Protein AF-A0A7S2QTA9-F1 (afdb_monomer)

Secondary structure (DSSP, 8-state):
------SSSSSTTSSTTS-------PPP------S-HHHHHHHHHHHT--B--TTS-SEEEEEETTEEEEEEESSSPPBTTTB-SSPPPGGG--TT-SEEEEEEEES-SSEEEEEEESSTT--SSEEEEEEEEETTEEEEEEEEE-SSSGGGEEE-TTS-EEEEEEEEETTEEEEEEEEETT---TT-PPP-SSSEEEEEEEEESS-SS-PPP--TTTEEEEEEESS---------PPP---TTHHHHHHHHHHHHIIIIIIHHHHHHHHHTHHHHH-SS-THHHHHHHHHHHHHHHHHHHHHHHHHHHSTT-SS------S-HHHHHHHTHHHHHHHHHHHHHHHHHHHHT---TT-TTHHHHHHHHHHHHHHHHHHHHHHHHHHHHHHHHHH---THHHHHHHHHHHHHHHHHHHHHHHHHHHHTT-------PPPTT-PPP---SSSSSSSSSSS---------------------------

pLDDT: mean 72.76, std 23.93, range [23.67, 97.31]

Organism: NCBI:txid225041

Solvent-accessible surface area (backbone atoms only — not comparable to full-atom values): 28565 Å² total; per-residue (Å²): 138,86,89,81,96,80,84,70,81,80,64,69,79,76,59,70,86,72,73,83,92,77,89,84,86,86,84,80,89,84,89,83,88,82,90,63,73,74,67,53,53,58,57,57,58,58,53,35,50,41,46,82,27,94,43,13,29,22,23,20,44,57,62,24,72,44,29,35,42,30,34,32,41,38,84,79,80,64,47,92,80,54,30,37,98,58,71,44,55,26,81,69,46,44,76,80,41,59,36,40,38,42,35,43,37,29,66,36,69,5,27,46,34,41,26,34,31,60,48,80,96,43,80,59,42,8,35,27,38,45,33,31,48,60,81,95,41,79,44,75,46,34,25,28,28,69,48,82,50,50,88,37,50,40,79,31,87,60,37,63,77,38,82,70,37,71,43,79,54,100,69,14,28,36,36,23,34,29,34,51,41,84,44,44,35,85,42,63,42,74,70,50,41,86,40,78,35,47,37,37,38,41,50,35,68,61,53,72,80,63,78,74,78,97,38,52,40,38,37,40,72,44,68,38,37,74,51,32,57,59,75,99,64,97,63,102,59,83,68,86,57,49,94,54,51,66,54,54,50,50,25,53,53,29,41,45,47,11,47,6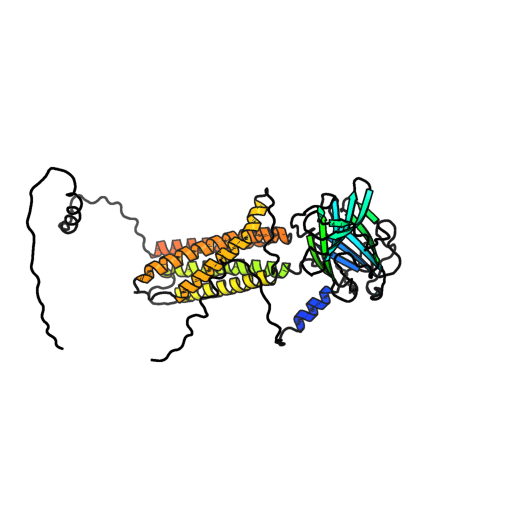0,47,29,36,50,48,17,51,51,38,54,71,44,27,72,84,62,37,64,93,88,42,70,50,26,60,50,50,20,50,51,27,41,52,52,15,49,48,35,36,51,52,24,51,52,49,46,50,70,70,47,58,94,73,77,76,82,77,76,91,73,90,85,50,76,72,58,57,50,41,64,44,30,59,64,51,48,50,52,32,49,53,43,51,52,48,51,51,55,52,62,73,68,58,60,57,91,89,41,84,65,30,60,60,50,49,53,50,54,53,51,52,51,50,51,30,44,54,52,39,46,53,33,51,59,33,44,43,52,42,47,23,69,62,66,68,49,66,51,63,75,55,49,52,59,50,54,51,52,50,49,52,52,51,51,51,48,54,52,51,51,56,50,50,52,61,72,67,60,72,68,76,84,74,84,67,73,80,68,99,81,73,82,80,81,86,89,85,85,87,71,79,76,76,73,69,82,80,76,83,88,84,90,85,86,84,91,88,84,86,89,86,87,86,90,82,84,84,85,86,85,91,86,89,87,134

Sequence (485 aa):
MKTSTRFLSSWLLFLACWGPLSTGEAPTHERFEGWGSRGRHLSSMLRGMCGTSVLGYQCWRQVCGAIAMHWSLGGPPPAWGCEYAHPGNSSDMDPSAQVLHIALQTDLGGYVAMAFPKEEGVMVPADGVIGMMQGSTPSIKAYNILGYDAAHVKPDPHVKLTNTGLTTSDKGLTICFSRTVSDVGQAGVRLDLTGMTAVNFAAAAKAGVHVHSFDLKHLCSQSLMLVSTVHEGEGNEPAHGHDFQPAATAHGILMILAWVVLLPSGVLFARHRALIGYPLSSRWFFWHRLLQLSGLACFTVAFILIFTAFGEHGEEAEEDEGDVAGDLTKAHGPIGITVACLAGLQLVLAFIRPKPDAPRRQIWNLQHWWTGRVAVILAIINTIIGVLVYHQGFGVPKRMFYIPLFFLIGILVAAAVFLEWRTTKESGWQPVSLKAPSPHQQPAERTGLLDLEMEALTSERWGDSSPGRSGSPRGRPSSPLQARS

Foldseek 3Di:
DDDDPPPPPVPPVPPVPDDDDDDDDDDDDDDDDDDDPPVVVVVVQVQQAFDWDPQQAQGKDDQFLFKIKGKAADDDADDAPSHHPHHHHLVPHDQPGFKMKMKMGGQAQAKKKKWFAPDAPDPPQTWMWMWGDPPPDTDIAIWGQHDQFQVRTGGWPQWDWDPWHWDQDNSYIMIITMTTQQRATPNRDHDRLAAWTKMWIADDNHHDDGRDADARRGTDIGTYRNRHHYDDDPDPPRPPNCPCLVLLVLLLVLLLCQLLPLQLVLVLLLVLVVVVDPDPDCVSVVSSVVSLVSSVVSLVCSVVSVCVSCPPVLPPNDDDPDDPLVVLLNCLVVLSVVLVVLSVVLVVLVVVQDDPPDPCNVVSVVSNVVSSVVSSVSSLSSSLSSLSNSCRNPVPPSCVSVVVSVVSNVVSVVVSVVSVVVCCVVVVDDPPPPPPDDPPDDDDDDDDPPVPPVVPPPPDDDDDDDDDDDDDDDDDDDDDDDDDD

InterPro domains:
  IPR006593 Cytochrome b561/ferric reductase, transmembrane domain [PF03188] (251-387)
  IPR006593 Cytochrome b561/ferric reductase, transmembrane domain [PS50939] (213-425)
  IPR006593 Cytochrome b561/ferric reductase, transmembrane domain [SM00665] (250-387)

Mean predicted aligned error: 19.72 Å

Radius of gyration: 35.91 Å; Cα contacts (8 Å, |Δi|>4): 668; chains: 1; bounding box: 119×66×77 Å

Structure (mmCIF, N/CA/C/O backbone):
data_AF-A0A7S2QTA9-F1
#
_entry.id   AF-A0A7S2QTA9-F1
#
loop_
_atom_site.group_PDB
_atom_site.id
_atom_site.type_symbol
_atom_site.label_atom_id
_atom_site.label_alt_id
_atom_site.label_comp_id
_atom_site.label_asym_id
_atom_site.label_entity_id
_atom_site.label_seq_id
_atom_site.pdbx_PDB_ins_code
_atom_site.Cartn_x
_atom_site.Cartn_y
_atom_site.Cartn_z
_atom_site.occupancy
_atom_site.B_iso_or_equiv
_atom_site.auth_seq_id
_atom_site.auth_comp_id
_atom_site.auth_asym_id
_atom_site.auth_atom_id
_atom_site.pdbx_PDB_model_num
ATOM 1 N N . MET A 1 1 ? -27.804 42.399 23.354 1.00 34.16 1 MET A N 1
ATOM 2 C CA . MET A 1 1 ? -27.475 43.007 22.043 1.00 34.16 1 MET A CA 1
ATOM 3 C C . MET A 1 1 ? -25.967 42.921 21.821 1.00 34.16 1 MET A C 1
ATOM 5 O O . MET A 1 1 ? -25.250 43.206 22.768 1.00 34.16 1 MET A O 1
ATOM 9 N N . LYS A 1 2 ? -25.549 42.561 20.591 1.00 25.61 2 LYS A N 1
ATOM 10 C CA . LYS A 1 2 ? -24.173 42.400 20.044 1.00 25.61 2 LYS A CA 1
ATOM 11 C C . LYS A 1 2 ? -23.427 41.113 20.468 1.00 25.61 2 LYS A C 1
ATOM 13 O O . LYS A 1 2 ? -22.888 41.040 21.559 1.00 25.61 2 LYS A O 1
ATOM 18 N N . THR A 1 3 ? -23.651 39.986 19.774 1.00 30.61 3 THR A N 1
ATOM 19 C CA . THR A 1 3 ? -22.967 39.463 18.552 1.00 30.61 3 THR A CA 1
ATOM 20 C C . THR A 1 3 ? -21.597 38.836 18.817 1.00 30.61 3 THR A C 1
ATOM 22 O O . THR A 1 3 ? -20.661 39.557 19.135 1.00 30.61 3 THR A O 1
ATOM 25 N N . SER A 1 4 ? -21.449 37.531 18.549 1.00 26.19 4 SER A N 1
ATOM 26 C CA . SER A 1 4 ? -20.258 37.014 17.857 1.00 26.19 4 SER A CA 1
ATOM 27 C C . SER A 1 4 ? -20.495 35.609 17.291 1.00 26.19 4 SER A C 1
ATOM 29 O O . SER A 1 4 ? -20.543 34.594 17.983 1.00 26.19 4 SER A O 1
ATOM 31 N N . THR A 1 5 ? -20.675 35.612 15.982 1.00 34.34 5 THR A N 1
ATOM 32 C CA . THR A 1 5 ? -20.558 34.548 14.990 1.00 34.34 5 THR A CA 1
ATOM 33 C C . THR A 1 5 ? -19.274 33.716 15.138 1.00 34.34 5 THR A C 1
ATOM 35 O O . THR A 1 5 ? -18.254 34.028 14.530 1.00 34.34 5 THR A O 1
ATOM 38 N N . ARG A 1 6 ? -19.320 32.623 15.913 1.00 31.31 6 ARG A N 1
ATOM 39 C CA . ARG A 1 6 ? -18.288 31.556 15.917 1.00 31.31 6 ARG A CA 1
ATOM 40 C C . ARG A 1 6 ? -18.868 30.135 15.999 1.00 31.31 6 ARG A C 1
ATOM 42 O O . ARG A 1 6 ? -18.231 29.232 16.522 1.00 31.31 6 ARG A O 1
ATOM 49 N N . PHE A 1 7 ? -20.087 29.932 15.497 1.00 30.84 7 PHE A N 1
ATOM 50 C CA . PHE A 1 7 ? -20.790 28.639 15.568 1.00 30.84 7 PHE A CA 1
ATOM 51 C C . PHE A 1 7 ? -20.941 27.911 14.219 1.00 30.84 7 PHE A C 1
ATOM 53 O O . PHE A 1 7 ? -21.554 26.850 14.169 1.00 30.84 7 PHE A O 1
ATOM 60 N N . LEU A 1 8 ? -20.368 28.445 13.132 1.00 29.17 8 LEU A N 1
ATOM 61 C CA . LEU A 1 8 ? -20.592 27.941 11.767 1.00 29.17 8 LEU A CA 1
ATOM 62 C C . LEU A 1 8 ? -19.346 27.389 11.048 1.00 29.17 8 LEU A C 1
ATOM 64 O O . LEU A 1 8 ? -19.489 26.842 9.962 1.00 29.17 8 LEU A O 1
ATOM 68 N N . SER A 1 9 ? -18.144 27.436 11.636 1.00 28.84 9 SER A N 1
ATOM 69 C CA . SER A 1 9 ? -16.918 26.946 10.973 1.00 28.84 9 SER A CA 1
ATOM 70 C C . SER A 1 9 ? -16.568 25.472 11.236 1.00 28.84 9 SER A C 1
ATOM 72 O O . SER A 1 9 ? -15.688 24.942 10.571 1.00 28.84 9 SER A O 1
ATOM 74 N N . SER A 1 10 ? -17.261 24.774 12.146 1.00 31.83 10 SER A N 1
ATOM 75 C CA . SER A 1 10 ? -17.022 23.337 12.412 1.00 31.83 10 SER A CA 1
ATOM 76 C C . SER A 1 10 ? -18.023 22.389 11.740 1.00 31.83 10 SER A C 1
ATOM 78 O O . SER A 1 10 ? -17.884 21.178 11.865 1.00 31.83 10 SER A O 1
ATOM 80 N N . TRP A 1 11 ? -19.016 22.914 11.014 1.00 33.41 11 TRP A N 1
ATOM 81 C CA . TRP A 1 11 ? -20.039 22.101 10.340 1.00 33.41 11 TRP A CA 1
ATOM 82 C C . TRP A 1 11 ? -19.689 21.732 8.889 1.00 33.41 11 TRP A C 1
ATOM 84 O O . TRP A 1 11 ? -20.248 20.780 8.355 1.00 33.41 11 TRP A O 1
ATOM 94 N N . LEU A 1 12 ? -18.735 22.427 8.260 1.00 32.25 12 LEU A N 1
ATOM 95 C CA . LEU A 1 12 ? -18.422 22.249 6.834 1.00 32.25 12 LEU A CA 1
ATOM 96 C C . LEU A 1 12 ? -17.410 21.130 6.525 1.00 32.25 12 LEU A C 1
ATOM 98 O O . LEU A 1 12 ? -17.277 20.754 5.370 1.00 32.25 12 LEU A O 1
ATOM 102 N N . LEU A 1 13 ? -16.758 20.535 7.531 1.00 35.69 13 LEU A N 1
ATOM 103 C CA . LEU A 1 13 ? -15.804 19.431 7.320 1.00 35.69 13 LEU A CA 1
ATOM 104 C C . LEU A 1 13 ? -16.447 18.032 7.290 1.00 35.69 13 LEU A C 1
ATOM 106 O O . LEU A 1 13 ? -15.781 17.074 6.922 1.00 35.69 13 LEU A O 1
ATOM 110 N N . PHE A 1 14 ? -17.729 17.892 7.646 1.00 34.84 14 PHE A N 1
ATOM 111 C CA . PHE A 1 14 ? -18.404 16.583 7.712 1.00 34.84 14 PHE A CA 1
ATOM 112 C C . PHE A 1 14 ? -19.359 16.291 6.543 1.00 34.84 14 PHE A C 1
ATOM 114 O O . PHE A 1 14 ? -19.800 15.156 6.395 1.00 34.84 14 PHE A O 1
ATOM 121 N N . LEU A 1 15 ? -19.657 17.280 5.694 1.00 31.02 15 LEU A N 1
ATOM 122 C CA . LEU A 1 15 ? -20.511 17.108 4.507 1.00 31.02 15 LEU A CA 1
ATOM 123 C C . LEU A 1 15 ? -19.721 16.872 3.205 1.00 31.02 15 LEU A C 1
ATOM 125 O O . LEU A 1 15 ? -20.329 16.624 2.172 1.00 31.02 15 LEU A O 1
ATOM 129 N N . ALA A 1 16 ? -18.385 16.877 3.245 1.00 34.66 16 ALA A N 1
ATOM 130 C CA . ALA A 1 16 ? -17.537 16.692 2.062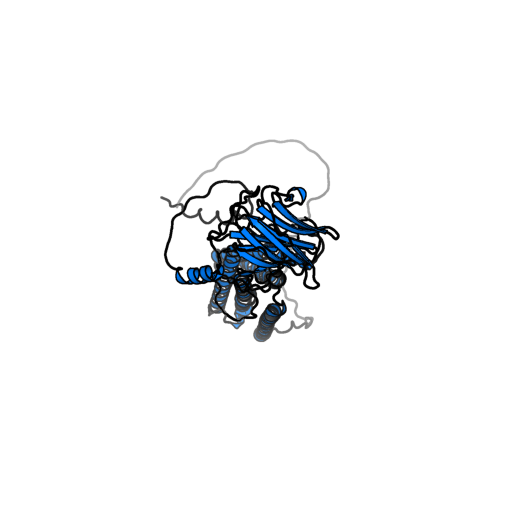 1.00 34.66 16 ALA A CA 1
ATOM 131 C C . ALA A 1 16 ? -17.429 15.232 1.564 1.00 34.66 16 ALA A C 1
ATOM 133 O O . ALA A 1 16 ? -16.746 14.976 0.583 1.00 34.66 16 ALA A O 1
ATOM 134 N N . CYS A 1 17 ? -18.104 14.270 2.205 1.00 34.09 17 CYS A N 1
ATOM 135 C CA . CYS A 1 17 ? -18.082 12.866 1.773 1.00 34.09 17 CYS A CA 1
ATOM 136 C C . CYS A 1 17 ? -19.119 12.536 0.681 1.00 34.09 17 CYS A C 1
ATOM 138 O O . CYS A 1 17 ? -19.155 11.403 0.224 1.00 34.09 17 CYS A O 1
ATOM 140 N N . TRP A 1 18 ? -19.948 13.500 0.254 1.00 31.02 18 TRP A N 1
ATOM 141 C CA . TRP A 1 18 ? -20.874 13.365 -0.881 1.00 31.02 18 TRP A CA 1
ATOM 142 C C . TRP A 1 18 ? -21.022 14.713 -1.616 1.00 31.02 18 TRP A C 1
ATOM 144 O O . TRP A 1 18 ? -21.887 15.523 -1.287 1.00 31.02 18 TRP A O 1
ATOM 154 N N . GLY A 1 19 ? -20.174 14.969 -2.615 1.00 25.98 19 GLY A N 1
ATOM 155 C CA . GLY A 1 19 ? -20.290 16.110 -3.535 1.00 25.98 19 GLY A CA 1
ATOM 156 C C . GLY A 1 19 ? -19.197 16.092 -4.620 1.00 25.98 19 GLY A C 1
ATOM 157 O O . GLY A 1 19 ? -18.097 15.641 -4.321 1.00 25.98 19 GLY A O 1
ATOM 158 N N . PRO A 1 20 ? -19.490 16.507 -5.871 1.00 27.89 20 PRO A N 1
ATOM 159 C CA . PRO A 1 20 ? -18.745 16.099 -7.066 1.00 27.89 20 PRO A CA 1
ATOM 160 C C . PRO A 1 20 ? -17.440 16.876 -7.305 1.00 27.89 20 PRO A C 1
ATOM 162 O O . PRO A 1 20 ? -17.297 18.025 -6.888 1.00 27.89 20 PRO A O 1
ATOM 165 N N . LEU A 1 21 ? -16.528 16.230 -8.042 1.00 33.84 21 LEU A N 1
ATOM 166 C CA . LEU A 1 21 ? -15.265 16.768 -8.556 1.00 33.84 21 LEU A CA 1
ATOM 167 C C . LEU A 1 21 ? -15.439 18.108 -9.298 1.00 33.84 21 LEU A C 1
ATOM 169 O O . LEU A 1 21 ? -16.161 18.171 -10.291 1.00 33.84 21 LEU A O 1
ATOM 173 N N . SER A 1 22 ? -14.667 19.128 -8.904 1.00 26.91 22 SER A N 1
ATOM 174 C CA . SER A 1 22 ? -14.130 20.132 -9.836 1.00 26.91 22 SER A CA 1
ATOM 175 C C . SER A 1 22 ? -12.920 20.886 -9.259 1.00 26.91 22 SER A C 1
ATOM 177 O O . SER A 1 22 ? -13.035 21.578 -8.252 1.00 26.91 22 SER A O 1
ATOM 179 N N . THR A 1 23 ? -11.785 20.727 -9.945 1.00 30.67 23 THR A N 1
ATOM 180 C CA . THR A 1 23 ? -10.730 21.702 -10.301 1.00 30.67 23 THR A CA 1
ATOM 181 C C . THR A 1 23 ? -10.539 22.984 -9.469 1.00 30.67 23 THR A C 1
ATOM 183 O O . THR A 1 23 ? -11.423 23.840 -9.451 1.00 30.67 23 THR A O 1
ATOM 186 N N . GLY A 1 24 ? -9.304 23.219 -8.998 1.00 26.05 24 GLY A N 1
ATOM 187 C CA . GLY A 1 24 ? -8.752 24.580 -8.894 1.00 26.05 24 GLY A CA 1
ATOM 188 C C . GLY A 1 24 ? -7.833 24.879 -7.703 1.00 26.05 24 GLY A C 1
ATOM 189 O O . GLY A 1 24 ? -8.318 25.164 -6.619 1.00 26.05 24 GLY A O 1
ATOM 190 N N . GLU A 1 25 ? -6.529 24.913 -7.997 1.00 26.16 25 GLU A N 1
ATOM 191 C CA . GLU A 1 25 ? -5.454 25.738 -7.404 1.00 26.16 25 GLU A CA 1
ATOM 192 C C . GLU A 1 25 ? -5.011 25.549 -5.935 1.00 26.16 25 GLU A C 1
ATOM 194 O O . GLU A 1 25 ? -5.729 25.764 -4.961 1.00 26.16 25 GLU A O 1
ATOM 199 N N . ALA A 1 26 ? -3.717 25.230 -5.808 1.00 26.62 26 ALA A N 1
ATOM 200 C CA . ALA A 1 26 ? -2.948 25.144 -4.573 1.00 26.62 26 ALA A CA 1
ATOM 201 C C . ALA A 1 26 ? -2.486 26.528 -4.072 1.00 26.62 26 ALA A C 1
ATOM 203 O O . ALA A 1 26 ? -2.044 27.346 -4.883 1.00 26.62 26 ALA A O 1
ATOM 204 N N . PRO A 1 27 ? -2.447 26.773 -2.748 1.00 27.66 27 PRO A N 1
ATOM 205 C CA . PRO A 1 27 ? -1.664 27.852 -2.177 1.00 27.66 27 PRO A CA 1
ATOM 206 C C . PRO A 1 27 ? -0.301 27.368 -1.663 1.00 27.66 27 PRO A C 1
ATOM 208 O O . PRO A 1 27 ? -0.113 26.265 -1.154 1.00 27.66 27 PRO A O 1
ATOM 211 N N . THR A 1 28 ? 0.648 28.273 -1.833 1.00 26.75 28 THR A N 1
ATOM 212 C CA . THR A 1 28 ? 2.094 28.186 -1.664 1.00 26.75 28 THR A CA 1
ATOM 213 C C . THR A 1 28 ? 2.586 27.987 -0.228 1.00 26.75 28 THR A C 1
ATOM 215 O O . THR A 1 28 ? 2.028 28.528 0.722 1.00 26.75 28 THR A O 1
ATOM 218 N N . HIS A 1 29 ? 3.714 27.274 -0.143 1.00 27.92 29 HIS A N 1
ATOM 219 C CA . HIS A 1 29 ? 4.718 27.204 0.924 1.00 27.92 29 HIS A CA 1
ATOM 220 C C . HIS A 1 29 ? 4.683 28.293 2.013 1.00 27.92 29 HIS A C 1
ATOM 222 O O . HIS A 1 29 ? 4.944 29.455 1.721 1.00 27.92 29 HIS A O 1
ATOM 228 N N . GLU A 1 30 ? 4.651 27.860 3.279 1.00 26.11 30 GLU A N 1
ATOM 229 C CA . GLU A 1 30 ? 5.545 28.406 4.306 1.00 26.11 30 GLU A CA 1
ATOM 230 C C . GLU A 1 30 ? 6.140 27.294 5.183 1.00 26.11 30 GLU A C 1
ATOM 232 O O . GLU A 1 30 ? 5.501 26.319 5.575 1.00 26.11 30 GLU A O 1
ATOM 237 N N . ARG A 1 31 ? 7.441 27.452 5.413 1.00 27.23 31 ARG A N 1
ATOM 238 C CA . ARG A 1 31 ? 8.401 26.535 6.020 1.00 27.23 31 ARG A CA 1
ATOM 239 C C . ARG A 1 31 ? 8.321 26.623 7.549 1.00 27.23 31 ARG A C 1
ATOM 241 O O . ARG A 1 31 ? 8.594 27.678 8.105 1.00 27.23 31 ARG A O 1
ATOM 248 N N . PHE A 1 32 ? 8.083 25.498 8.225 1.00 23.67 32 PHE A N 1
ATOM 249 C CA . PHE A 1 32 ? 8.415 25.328 9.645 1.00 23.67 32 PHE A CA 1
ATOM 250 C C . PHE A 1 32 ? 9.499 24.254 9.789 1.00 23.67 32 PHE A C 1
ATOM 252 O O . PHE A 1 32 ? 9.244 23.051 9.752 1.00 23.67 32 PHE A O 1
ATOM 259 N N . GLU A 1 33 ? 10.743 24.716 9.913 1.00 30.20 33 GLU A N 1
ATOM 260 C CA . GLU A 1 33 ? 11.879 23.907 10.341 1.00 30.20 33 GLU A CA 1
ATOM 261 C C . GLU A 1 33 ? 11.856 23.766 11.865 1.00 30.20 33 GLU A C 1
ATOM 263 O O . GLU A 1 33 ? 11.829 24.756 12.592 1.00 30.20 33 GLU A O 1
ATOM 268 N N . GLY A 1 34 ? 11.911 22.532 12.363 1.00 29.48 34 GLY A N 1
ATOM 269 C CA . GLY A 1 34 ? 12.149 22.281 13.780 1.00 29.48 34 GLY A CA 1
ATOM 270 C C . GLY A 1 34 ? 11.732 20.882 14.196 1.00 29.48 34 GLY A C 1
ATOM 271 O O . GLY A 1 34 ? 10.549 20.613 14.312 1.00 29.48 34 GLY A O 1
ATOM 272 N N . TRP A 1 35 ? 12.731 20.030 14.451 1.00 28.27 35 TRP A N 1
ATOM 273 C CA . TRP A 1 35 ? 12.652 18.638 14.934 1.00 28.27 35 TRP A CA 1
ATOM 274 C C . TRP A 1 35 ? 12.374 17.564 13.870 1.00 28.27 35 TRP A C 1
ATOM 276 O O . TRP A 1 35 ? 11.246 17.219 13.552 1.00 28.27 35 TRP A O 1
ATOM 286 N N . GLY A 1 36 ? 13.454 16.975 13.343 1.00 28.88 36 GLY A N 1
ATOM 287 C CA . GLY A 1 36 ? 13.377 15.785 12.480 1.00 28.88 36 GLY A CA 1
ATOM 288 C C . GLY A 1 36 ? 14.659 15.425 11.718 1.00 28.88 36 GLY A C 1
ATOM 289 O O . GLY A 1 36 ? 14.636 14.540 10.867 1.00 28.88 36 GLY A O 1
ATOM 290 N N . SER A 1 37 ? 15.786 16.104 11.959 1.00 27.47 37 SER A N 1
ATOM 291 C CA . SER A 1 37 ? 16.978 15.985 11.103 1.00 27.47 37 SER A CA 1
ATOM 292 C C . SER A 1 37 ? 17.813 14.714 11.302 1.00 27.47 37 SER A C 1
ATOM 294 O O . SER A 1 37 ? 18.542 14.347 10.389 1.00 27.47 37 SER A O 1
ATOM 296 N N . ARG A 1 38 ? 17.698 13.994 12.429 1.00 27.78 38 ARG A N 1
ATOM 297 C CA . ARG A 1 38 ? 18.513 12.779 12.660 1.00 27.78 38 ARG A CA 1
ATOM 298 C C . ARG A 1 38 ? 17.908 11.485 12.104 1.00 27.78 38 ARG A C 1
ATOM 300 O O . ARG A 1 38 ? 18.659 10.631 11.656 1.00 27.78 38 ARG A O 1
ATOM 307 N N . GLY A 1 39 ? 16.579 11.354 12.066 1.00 26.44 39 GLY A N 1
ATOM 308 C CA . GLY A 1 39 ? 15.913 10.169 11.496 1.00 26.44 39 GLY A CA 1
ATOM 309 C C . GLY A 1 39 ? 15.869 10.165 9.963 1.00 26.44 39 GLY A C 1
ATOM 310 O O . GLY A 1 39 ? 15.997 9.117 9.338 1.00 26.44 39 GLY A O 1
ATOM 311 N N . ARG A 1 40 ? 15.759 11.351 9.345 1.00 28.23 40 ARG A N 1
ATOM 312 C CA . ARG A 1 40 ? 15.750 11.502 7.879 1.00 28.23 40 ARG A CA 1
ATOM 313 C C . ARG A 1 40 ? 17.110 11.220 7.238 1.00 28.23 40 ARG A C 1
ATOM 315 O O . ARG A 1 40 ? 17.144 10.664 6.148 1.00 28.23 40 ARG A O 1
ATOM 322 N N . HIS A 1 41 ? 18.207 11.525 7.935 1.00 26.20 41 HIS A N 1
ATOM 323 C CA . HIS A 1 41 ? 19.558 11.276 7.427 1.00 26.20 41 HIS A CA 1
ATOM 324 C C . HIS A 1 41 ? 19.907 9.783 7.340 1.00 26.20 41 HIS A C 1
ATOM 326 O O . HIS A 1 41 ? 20.551 9.388 6.378 1.00 26.20 41 HIS A O 1
ATOM 332 N N . LEU A 1 42 ? 19.453 8.937 8.279 1.00 27.80 42 LEU A N 1
ATOM 333 C CA . LEU A 1 42 ? 19.684 7.486 8.183 1.00 27.80 42 LEU A CA 1
ATOM 334 C C . LEU A 1 42 ? 18.836 6.828 7.081 1.00 27.80 42 LEU A C 1
ATOM 336 O O . LEU A 1 42 ? 19.333 5.960 6.371 1.00 27.80 42 LEU A O 1
ATOM 340 N N . SER A 1 43 ? 17.580 7.258 6.900 1.00 31.09 43 SER A N 1
ATOM 341 C CA . SER A 1 43 ? 16.715 6.724 5.834 1.00 31.09 43 SER A CA 1
ATOM 342 C C . SER A 1 43 ? 17.166 7.161 4.436 1.00 31.09 43 SER A C 1
ATOM 344 O O . SER A 1 43 ? 17.060 6.368 3.507 1.00 31.09 43 SER A O 1
ATOM 346 N N . SER A 1 44 ? 17.707 8.375 4.262 1.00 30.06 44 SER A N 1
ATOM 347 C CA . SER A 1 44 ? 18.252 8.793 2.961 1.00 30.06 44 SER A CA 1
ATOM 348 C C . SER A 1 44 ? 19.595 8.128 2.646 1.00 30.06 44 SER A C 1
ATOM 350 O O . SER A 1 44 ? 19.880 7.877 1.482 1.00 30.06 44 SER A O 1
ATOM 352 N N . MET A 1 45 ? 20.403 7.812 3.666 1.00 31.31 45 MET A N 1
ATOM 353 C CA . MET A 1 45 ? 21.703 7.156 3.493 1.00 31.31 45 MET A CA 1
ATOM 354 C C . MET A 1 45 ? 21.548 5.687 3.063 1.00 31.31 45 MET A C 1
ATOM 356 O O . MET A 1 45 ? 22.305 5.234 2.218 1.00 31.31 45 MET A O 1
ATOM 360 N N . LEU A 1 46 ? 20.513 4.983 3.546 1.00 39.22 46 LEU A N 1
ATOM 361 C CA . LEU A 1 46 ? 20.191 3.605 3.135 1.00 39.22 46 LEU A CA 1
ATOM 362 C C . LEU A 1 46 ? 19.539 3.504 1.740 1.00 39.22 46 LEU A C 1
ATOM 364 O O . LEU A 1 46 ? 19.686 2.484 1.074 1.00 39.22 46 LEU A O 1
ATOM 368 N N . ARG A 1 47 ? 18.844 4.551 1.263 1.00 43.34 47 ARG A N 1
ATOM 369 C CA . ARG A 1 47 ? 18.197 4.569 -0.073 1.00 43.34 47 ARG A CA 1
ATOM 370 C C . ARG A 1 47 ? 19.185 4.579 -1.240 1.00 43.34 47 ARG A C 1
ATOM 372 O O . ARG A 1 47 ? 18.829 4.144 -2.333 1.00 43.34 47 ARG A O 1
ATOM 379 N N . GLY A 1 48 ? 20.398 5.078 -1.006 1.00 47.38 48 GLY A N 1
ATOM 380 C CA . GLY A 1 48 ? 21.462 5.169 -2.002 1.00 47.38 48 GLY A CA 1
ATOM 381 C C . GLY A 1 48 ? 22.434 3.994 -1.995 1.00 47.38 48 GLY A C 1
ATOM 382 O O . GLY A 1 48 ? 23.484 4.114 -2.615 1.00 47.38 48 GLY A O 1
ATOM 383 N N . MET A 1 49 ? 22.136 2.900 -1.286 1.00 64.88 49 MET A N 1
ATOM 384 C CA . MET A 1 49 ? 23.023 1.739 -1.147 1.00 64.88 49 MET A CA 1
ATOM 385 C C . MET A 1 49 ? 22.546 0.576 -2.021 1.00 64.88 49 MET A C 1
ATOM 387 O O . MET A 1 49 ? 21.347 0.296 -2.098 1.00 64.88 49 MET A O 1
ATOM 391 N N . CYS A 1 50 ? 23.485 -0.122 -2.651 1.00 74.25 50 CYS A N 1
ATOM 392 C CA . CYS A 1 50 ? 23.232 -1.361 -3.375 1.00 74.25 50 CYS A CA 1
ATOM 393 C C . CYS A 1 50 ? 24.136 -2.492 -2.890 1.00 74.25 50 CYS A C 1
ATOM 395 O O . CYS A 1 50 ? 25.094 -2.258 -2.154 1.00 74.25 50 CYS A O 1
ATOM 397 N N . GLY A 1 51 ? 23.785 -3.722 -3.257 1.00 76.25 51 GLY A N 1
ATOM 398 C CA . GLY A 1 51 ? 24.548 -4.923 -2.934 1.00 76.25 51 GLY A CA 1
ATOM 399 C C . GLY A 1 51 ? 25.444 -5.385 -4.080 1.00 76.25 51 GLY A C 1
ATOM 400 O O . GLY A 1 51 ? 25.496 -4.779 -5.153 1.00 76.25 51 GLY A O 1
ATOM 401 N N . THR A 1 52 ? 26.131 -6.501 -3.848 1.00 79.31 52 THR A N 1
ATOM 402 C CA . THR A 1 52 ? 26.984 -7.159 -4.838 1.00 79.31 52 THR A CA 1
ATOM 403 C C . THR A 1 52 ? 26.145 -7.928 -5.858 1.00 79.31 52 THR A C 1
ATOM 405 O O . THR A 1 52 ? 25.195 -8.635 -5.524 1.00 79.31 52 THR A O 1
ATOM 408 N N . SER A 1 53 ? 26.487 -7.781 -7.136 1.00 85.94 53 SER A N 1
ATOM 409 C CA . SER A 1 53 ? 25.769 -8.438 -8.224 1.00 85.94 53 SER A CA 1
ATOM 410 C C . SER A 1 53 ? 26.279 -9.853 -8.459 1.00 85.94 53 SER A C 1
ATOM 412 O O . SER A 1 53 ? 27.448 -10.049 -8.787 1.00 85.94 53 SER A O 1
ATOM 414 N N . VAL A 1 54 ? 25.380 -10.838 -8.412 1.00 84.94 54 VAL A N 1
ATOM 415 C CA . VAL A 1 54 ? 25.698 -12.223 -8.813 1.00 84.94 54 VAL A CA 1
ATOM 416 C C . VAL A 1 54 ? 26.009 -12.362 -10.309 1.00 84.94 54 VAL A C 1
ATOM 418 O O . VAL A 1 54 ? 26.655 -13.323 -10.703 1.00 84.94 54 VAL A O 1
ATOM 421 N N . LEU A 1 55 ? 25.594 -11.389 -11.128 1.00 88.50 55 LEU A N 1
ATOM 422 C CA . LEU A 1 55 ? 25.890 -11.315 -12.565 1.00 88.50 55 LEU A CA 1
ATOM 423 C C . LEU A 1 55 ? 27.167 -10.500 -12.861 1.00 88.50 55 LEU A C 1
ATOM 425 O O . LEU A 1 55 ? 27.467 -10.196 -14.014 1.00 88.50 55 LEU A O 1
ATOM 429 N N . GLY A 1 56 ? 27.891 -10.075 -11.823 1.00 87.25 56 GLY A N 1
ATOM 430 C CA . GLY A 1 56 ? 29.149 -9.336 -11.929 1.00 87.25 56 GLY A CA 1
ATOM 431 C C . GLY A 1 56 ? 29.025 -7.854 -12.304 1.00 87.25 56 GLY A C 1
ATOM 432 O O . GLY A 1 56 ? 30.035 -7.195 -12.528 1.00 87.25 56 GLY A O 1
ATOM 433 N N . TYR A 1 57 ? 27.811 -7.300 -12.341 1.00 93.00 57 TYR A N 1
ATOM 434 C CA . TYR A 1 57 ? 27.611 -5.849 -12.454 1.00 93.00 57 TYR A CA 1
ATOM 435 C C . TYR A 1 57 ? 28.155 -5.115 -11.221 1.00 93.00 57 TYR A C 1
ATOM 437 O O . TYR A 1 57 ? 28.282 -5.699 -10.147 1.00 93.00 57 TYR A O 1
ATOM 445 N N . GLN A 1 58 ? 28.410 -3.815 -11.348 1.00 90.31 58 GLN A N 1
ATOM 446 C CA . GLN A 1 58 ? 28.920 -3.000 -10.242 1.00 90.31 58 GLN A CA 1
ATOM 447 C C . GLN A 1 58 ? 27.942 -2.912 -9.062 1.00 90.31 58 GLN A C 1
ATOM 449 O O . GLN A 1 58 ? 28.356 -2.595 -7.951 1.00 90.31 58 GLN A O 1
ATOM 454 N N . CYS A 1 59 ? 26.649 -3.153 -9.293 1.00 89.00 59 CYS A N 1
ATOM 455 C CA . CYS A 1 59 ? 25.611 -2.889 -8.309 1.00 89.00 59 CYS A CA 1
ATOM 456 C C . CYS A 1 59 ? 24.375 -3.762 -8.538 1.00 89.00 59 CYS A C 1
ATOM 458 O O . CYS A 1 59 ? 24.053 -4.134 -9.673 1.00 89.00 59 CYS A O 1
ATOM 460 N N . TRP A 1 60 ? 23.700 -4.112 -7.444 1.00 88.19 60 TRP A N 1
ATOM 461 C CA . TRP A 1 60 ? 22.503 -4.949 -7.437 1.00 88.19 60 TRP A CA 1
ATOM 462 C C . TRP A 1 60 ? 21.482 -4.487 -6.403 1.00 88.19 60 TRP A C 1
ATOM 464 O O . TRP A 1 60 ? 21.834 -4.081 -5.293 1.00 88.19 60 TRP A O 1
ATOM 474 N N . ARG A 1 61 ? 20.198 -4.611 -6.745 1.00 84.12 61 ARG A N 1
ATOM 475 C CA . ARG A 1 61 ? 19.097 -4.400 -5.810 1.00 84.12 61 ARG A CA 1
ATOM 476 C C . ARG A 1 61 ? 17.891 -5.267 -6.158 1.00 84.12 61 ARG A C 1
ATOM 478 O O . ARG A 1 61 ? 17.474 -5.341 -7.313 1.00 84.12 61 ARG A O 1
ATOM 485 N N . GLN A 1 62 ? 17.279 -5.850 -5.131 1.00 83.56 62 GLN A N 1
ATOM 486 C CA . GLN A 1 62 ? 15.925 -6.390 -5.220 1.00 83.56 62 GLN A CA 1
ATOM 487 C C . GLN A 1 62 ? 14.941 -5.213 -5.317 1.00 83.56 62 GLN A C 1
ATOM 489 O O . GLN A 1 62 ? 14.810 -4.440 -4.366 1.00 83.56 62 GLN A O 1
ATOM 494 N N . VAL A 1 63 ? 14.303 -5.029 -6.474 1.00 83.12 63 VAL A N 1
ATOM 495 C CA . VAL A 1 63 ? 13.453 -3.856 -6.748 1.00 83.12 63 VAL A CA 1
ATOM 496 C C . VAL A 1 63 ? 11.978 -4.131 -6.465 1.00 83.12 63 VAL A C 1
ATOM 498 O O . VAL A 1 63 ? 11.324 -3.288 -5.858 1.00 83.12 63 VAL A O 1
ATOM 501 N N . CYS A 1 64 ? 11.480 -5.323 -6.804 1.00 82.31 64 CYS A N 1
ATOM 502 C CA . CYS A 1 64 ? 10.160 -5.822 -6.391 1.00 82.31 64 CYS A CA 1
ATOM 503 C C . CYS A 1 64 ? 10.305 -7.148 -5.632 1.00 82.31 64 CYS A C 1
ATOM 505 O O . CYS A 1 64 ? 11.406 -7.686 -5.539 1.00 82.31 64 CYS A O 1
ATOM 507 N N . GLY A 1 65 ? 9.208 -7.738 -5.145 1.00 72.12 65 GLY A N 1
ATOM 508 C CA . GLY A 1 65 ? 9.262 -9.032 -4.445 1.00 72.12 65 GLY A CA 1
ATOM 509 C C . GLY A 1 65 ? 9.898 -10.173 -5.259 1.00 72.12 65 GLY A C 1
ATOM 510 O O . GLY A 1 65 ? 10.502 -11.066 -4.674 1.00 72.12 65 GLY A O 1
ATOM 511 N N . ALA A 1 66 ? 9.816 -10.115 -6.590 1.00 82.25 66 ALA A N 1
ATOM 512 C CA . ALA A 1 66 ? 10.351 -11.114 -7.514 1.00 82.25 66 ALA A CA 1
ATOM 513 C C . ALA A 1 66 ? 11.021 -10.496 -8.759 1.00 82.25 66 ALA A C 1
ATOM 515 O O . ALA A 1 66 ? 11.190 -11.169 -9.773 1.00 82.25 66 ALA A O 1
ATOM 516 N N . ILE A 1 67 ? 11.411 -9.215 -8.693 1.00 91.00 67 ILE A N 1
ATOM 517 C CA . ILE A 1 67 ? 12.217 -8.560 -9.733 1.00 91.00 67 ILE A CA 1
ATOM 518 C C . ILE A 1 67 ? 13.491 -8.010 -9.101 1.00 91.00 67 ILE A C 1
ATOM 520 O O . ILE A 1 67 ? 13.431 -7.245 -8.134 1.00 91.00 67 ILE A O 1
ATOM 524 N N . ALA A 1 68 ? 14.636 -8.373 -9.669 1.00 90.94 68 ALA A N 1
ATOM 525 C CA . ALA A 1 68 ? 15.942 -7.845 -9.299 1.00 90.94 68 ALA A CA 1
ATOM 526 C C . ALA A 1 68 ? 16.546 -7.035 -10.449 1.00 90.94 68 ALA A C 1
ATOM 528 O O . ALA A 1 68 ? 16.421 -7.414 -11.614 1.00 90.94 68 ALA A O 1
ATOM 529 N N . MET A 1 69 ? 17.216 -5.933 -10.113 1.00 94.06 69 MET A N 1
ATOM 530 C CA . MET A 1 69 ? 17.937 -5.084 -11.057 1.00 94.06 69 MET A CA 1
ATOM 531 C C . MET A 1 69 ? 19.432 -5.105 -10.744 1.00 94.06 69 MET A C 1
ATOM 533 O O . MET A 1 69 ? 19.850 -4.955 -9.596 1.00 94.06 69 MET A O 1
ATOM 537 N N . HIS A 1 70 ? 20.236 -5.254 -11.789 1.00 94.25 70 HIS A N 1
ATOM 538 C CA . HIS A 1 70 ? 21.691 -5.189 -11.756 1.00 94.25 70 HIS A CA 1
ATOM 539 C C . HIS A 1 70 ? 22.129 -4.097 -12.721 1.00 94.25 70 HIS A C 1
ATOM 541 O O . HIS A 1 70 ? 21.575 -4.007 -13.819 1.00 94.25 70 HIS A O 1
ATOM 547 N N . TRP A 1 71 ? 23.098 -3.268 -12.343 1.00 94.88 71 TRP A N 1
ATOM 548 C CA . TRP A 1 71 ? 23.568 -2.225 -13.245 1.00 94.88 71 TRP A CA 1
ATOM 549 C C . TRP A 1 71 ? 25.028 -1.833 -13.042 1.00 94.88 71 TRP A C 1
ATOM 551 O O . TRP A 1 71 ? 25.604 -1.993 -11.965 1.00 94.88 71 TRP A O 1
ATOM 561 N N . SER A 1 72 ? 25.609 -1.327 -14.127 1.00 94.25 72 SER A N 1
ATOM 562 C CA . SER A 1 72 ? 26.966 -0.789 -14.199 1.00 94.25 72 SER A CA 1
ATOM 563 C C . SER A 1 72 ? 26.944 0.507 -15.003 1.00 94.25 72 SER A C 1
ATOM 565 O O . SER A 1 72 ? 26.169 0.643 -15.957 1.00 94.25 72 SER A O 1
ATOM 567 N N . LEU A 1 73 ? 27.801 1.446 -14.624 1.00 92.75 73 LEU A N 1
ATOM 568 C CA . LEU A 1 73 ? 27.959 2.739 -15.276 1.00 92.75 73 LEU A CA 1
ATOM 569 C C . LEU A 1 73 ? 29.285 2.775 -16.031 1.00 92.75 73 LEU A C 1
ATOM 571 O O . LEU A 1 73 ? 30.358 2.695 -15.438 1.00 92.75 73 LEU A O 1
ATOM 575 N N . GLY A 1 74 ? 29.196 2.910 -17.353 1.00 89.69 74 GLY A N 1
ATOM 576 C CA . GLY A 1 74 ? 30.349 2.879 -18.245 1.00 89.69 74 GLY A CA 1
ATOM 577 C C . GLY A 1 74 ? 31.016 1.502 -18.322 1.00 89.69 74 GLY A C 1
ATOM 578 O O . GLY A 1 74 ? 30.422 0.474 -18.001 1.00 89.69 74 GLY A O 1
ATOM 579 N N . GLY A 1 75 ? 32.272 1.494 -18.770 1.00 87.94 75 GLY A N 1
ATOM 580 C CA . GLY A 1 75 ? 33.025 0.262 -18.998 1.00 87.94 75 GLY A CA 1
ATOM 581 C C . GLY A 1 75 ? 32.549 -0.530 -20.227 1.00 87.94 75 GLY A C 1
ATOM 582 O O . GLY A 1 75 ? 31.769 -0.030 -21.041 1.00 87.94 75 GLY A O 1
ATOM 583 N N . PRO A 1 76 ? 33.079 -1.749 -20.429 1.00 90.31 76 PRO A N 1
ATOM 584 C CA . PRO A 1 76 ? 32.618 -2.627 -21.493 1.00 90.31 76 PRO A CA 1
ATOM 585 C C . PRO A 1 76 ? 31.232 -3.212 -21.165 1.00 90.31 76 PRO A C 1
ATOM 587 O O . PRO A 1 76 ? 30.891 -3.396 -19.992 1.00 90.31 76 PRO A O 1
ATOM 590 N N . PRO A 1 77 ? 30.438 -3.569 -22.187 1.00 90.25 77 PRO A N 1
ATOM 591 C CA . PRO A 1 77 ? 29.177 -4.268 -21.976 1.00 90.25 77 PRO A CA 1
ATOM 592 C C . PRO A 1 77 ? 29.392 -5.690 -21.415 1.00 90.25 77 PRO A C 1
ATOM 594 O O . PRO A 1 77 ? 30.483 -6.251 -21.570 1.00 90.25 77 PRO A O 1
ATOM 597 N N . PRO A 1 78 ? 28.365 -6.297 -20.787 1.00 88.56 78 PRO A N 1
ATOM 598 C CA . PRO A 1 78 ? 28.439 -7.669 -20.284 1.00 88.56 78 PRO A CA 1
ATOM 599 C C . PRO A 1 78 ? 28.649 -8.670 -21.426 1.00 88.56 78 PRO A C 1
ATOM 601 O O . PRO A 1 78 ? 28.266 -8.418 -22.575 1.00 88.56 78 PRO A O 1
ATOM 604 N N . ALA A 1 79 ? 29.228 -9.825 -21.097 1.00 84.44 79 ALA A N 1
ATOM 605 C CA . ALA A 1 79 ? 29.441 -10.906 -22.048 1.00 84.44 79 ALA A CA 1
ATOM 606 C C . ALA A 1 79 ? 28.118 -11.606 -22.424 1.00 84.44 79 ALA A C 1
ATOM 608 O O . ALA A 1 79 ? 27.029 -11.274 -21.942 1.00 84.44 79 ALA A O 1
ATOM 609 N N . TRP A 1 80 ? 28.217 -12.597 -23.314 1.00 77.31 80 TRP A N 1
ATOM 610 C CA . TRP A 1 80 ? 27.083 -13.430 -23.710 1.00 77.31 80 TRP A CA 1
ATOM 611 C C . TRP A 1 80 ? 26.412 -14.057 -22.484 1.00 77.31 80 TRP A C 1
ATOM 613 O O . TRP A 1 80 ? 27.076 -14.696 -21.677 1.00 77.31 80 TRP A O 1
ATOM 623 N N . GLY A 1 81 ? 25.092 -13.886 -22.373 1.00 82.25 81 GLY A N 1
ATOM 624 C CA . GLY A 1 81 ? 24.307 -14.415 -21.253 1.00 82.25 81 GLY A CA 1
ATOM 625 C C . GLY A 1 81 ? 24.009 -13.419 -20.131 1.00 82.25 81 GLY A C 1
ATOM 626 O O . GLY A 1 81 ? 23.428 -13.828 -19.134 1.00 82.25 81 GLY A O 1
ATOM 627 N N . CYS A 1 82 ? 24.326 -12.130 -20.313 1.00 91.25 82 CYS A N 1
ATOM 628 C CA . CYS A 1 82 ? 24.063 -11.066 -19.334 1.00 91.25 82 CYS A CA 1
ATOM 629 C C . CYS A 1 82 ? 24.937 -11.130 -18.075 1.00 91.25 82 CYS A C 1
ATOM 631 O O . CYS A 1 82 ? 24.527 -10.658 -17.019 1.00 91.25 82 CYS A O 1
ATOM 633 N N . GLU A 1 83 ? 26.145 -11.679 -18.193 1.00 91.06 83 GLU A N 1
ATOM 634 C CA . GLU A 1 83 ? 27.086 -11.837 -17.082 1.00 91.06 83 GLU A CA 1
ATOM 635 C C . GLU A 1 83 ? 28.435 -11.181 -17.400 1.00 91.06 83 GLU A C 1
ATOM 637 O O . GLU A 1 83 ? 28.916 -11.200 -18.538 1.00 91.06 83 GLU A O 1
ATOM 642 N N . TYR A 1 84 ? 29.066 -10.600 -16.383 1.00 88.38 84 TYR A N 1
ATOM 643 C CA . TYR A 1 84 ? 30.461 -10.177 -16.430 1.00 88.38 84 TYR A CA 1
ATOM 644 C C . TYR A 1 84 ? 31.371 -11.299 -15.925 1.00 88.38 84 TYR A C 1
ATOM 646 O O . TYR A 1 84 ? 31.080 -11.954 -14.930 1.00 88.38 84 TYR A O 1
ATOM 654 N N . ALA A 1 85 ? 32.520 -11.482 -16.582 1.00 82.44 85 ALA A N 1
ATOM 655 C CA . ALA A 1 85 ? 33.504 -12.494 -16.184 1.00 82.44 85 ALA A CA 1
ATOM 656 C C . ALA A 1 85 ? 34.122 -12.227 -14.798 1.00 82.44 85 ALA A C 1
ATOM 658 O O . ALA A 1 85 ? 34.567 -13.154 -14.121 1.00 82.44 85 ALA A O 1
ATOM 659 N N . HIS A 1 86 ? 34.159 -10.959 -14.385 1.00 80.44 86 HIS A N 1
ATOM 660 C CA . HIS A 1 86 ? 34.668 -10.527 -13.091 1.00 80.44 86 HIS A CA 1
ATOM 661 C C . HIS A 1 86 ? 33.661 -9.588 -12.425 1.00 80.44 86 HIS A C 1
ATOM 663 O O . HIS A 1 86 ? 33.056 -8.774 -13.126 1.00 80.44 86 HIS A O 1
ATOM 669 N N . PRO A 1 87 ? 33.485 -9.676 -11.096 1.00 80.69 87 PRO A N 1
ATOM 670 C CA . PRO A 1 87 ? 32.579 -8.794 -10.380 1.00 80.69 87 PRO A CA 1
ATOM 671 C C . PRO A 1 87 ? 33.089 -7.351 -10.413 1.00 80.69 87 PRO A C 1
ATOM 673 O O . PRO A 1 87 ? 34.229 -7.078 -10.036 1.00 80.69 87 PRO A O 1
ATOM 676 N N . GLY A 1 88 ? 32.241 -6.431 -10.868 1.00 78.88 88 GLY A N 1
ATOM 677 C CA . GLY A 1 88 ? 32.482 -4.996 -10.777 1.00 78.88 88 GLY A CA 1
ATOM 678 C C . GLY A 1 88 ? 32.302 -4.481 -9.349 1.00 78.88 88 GLY A C 1
ATOM 679 O O . GLY A 1 88 ? 31.513 -5.025 -8.577 1.00 78.88 88 GLY A O 1
ATOM 680 N N . ASN A 1 89 ? 33.009 -3.404 -9.010 1.00 79.19 89 ASN A N 1
ATOM 681 C CA . ASN A 1 89 ? 32.852 -2.711 -7.736 1.00 79.19 89 ASN A CA 1
ATOM 682 C C . ASN A 1 89 ? 32.038 -1.426 -7.928 1.00 79.19 89 ASN A C 1
ATOM 684 O O . ASN A 1 89 ? 32.264 -0.668 -8.873 1.00 79.19 89 ASN A O 1
ATOM 688 N N . SER A 1 90 ? 31.099 -1.162 -7.022 1.00 76.56 90 SER A N 1
ATOM 689 C CA . SER A 1 90 ? 30.288 0.055 -7.045 1.00 76.56 90 SER A CA 1
ATOM 690 C C . SER A 1 90 ? 31.133 1.315 -6.823 1.00 76.56 90 SER A C 1
ATOM 692 O O . SER A 1 90 ? 30.762 2.389 -7.280 1.00 76.56 90 SER A O 1
ATOM 694 N N . SER A 1 91 ? 32.278 1.205 -6.131 1.00 76.50 91 SER A N 1
ATOM 695 C CA . SER A 1 91 ? 33.230 2.319 -5.970 1.00 76.50 91 SER A CA 1
ATOM 696 C C . SER A 1 91 ? 33.763 2.846 -7.298 1.00 76.50 91 SER A C 1
ATOM 698 O O . SER A 1 91 ? 34.206 3.988 -7.367 1.00 76.50 91 SER A O 1
ATOM 700 N N . ASP A 1 92 ? 33.711 2.013 -8.337 1.00 81.62 92 ASP A N 1
ATOM 701 C CA . ASP A 1 92 ? 34.236 2.316 -9.663 1.00 81.62 92 ASP A CA 1
ATOM 702 C C . ASP A 1 92 ? 33.145 2.898 -10.577 1.00 81.62 92 ASP A C 1
ATOM 704 O O . ASP A 1 92 ? 33.356 3.055 -11.780 1.00 81.62 92 ASP A O 1
ATOM 708 N N . MET A 1 93 ? 31.952 3.179 -10.040 1.00 86.25 93 MET A N 1
ATOM 709 C CA . MET A 1 93 ? 30.884 3.833 -10.787 1.00 86.25 93 MET A CA 1
ATOM 710 C C . MET A 1 93 ? 31.273 5.267 -11.128 1.00 86.25 93 MET A C 1
ATOM 712 O O . MET A 1 93 ? 31.454 6.108 -10.248 1.00 86.25 93 MET A O 1
ATOM 716 N N . ASP A 1 94 ? 31.339 5.556 -12.423 1.00 84.38 94 ASP A N 1
ATOM 717 C CA . ASP A 1 94 ? 31.593 6.899 -12.922 1.00 84.38 94 ASP A CA 1
ATOM 718 C C . ASP A 1 94 ? 30.267 7.680 -13.043 1.00 84.38 94 ASP A C 1
ATOM 720 O O . ASP A 1 94 ? 29.436 7.346 -13.894 1.00 84.38 94 ASP A O 1
ATOM 724 N N . PRO A 1 95 ? 30.043 8.743 -12.244 1.00 84.50 95 PRO A N 1
ATOM 725 C CA . PRO A 1 95 ? 28.844 9.576 -12.351 1.00 84.50 95 PRO A CA 1
ATOM 726 C C . PRO A 1 95 ? 28.761 10.359 -13.671 1.00 84.50 95 PRO A C 1
ATOM 728 O O . PRO A 1 95 ? 27.714 10.926 -13.975 1.00 84.50 95 PRO A O 1
ATOM 731 N N . SER A 1 96 ? 29.844 10.408 -14.452 1.00 87.38 96 SER A N 1
ATOM 732 C CA . SER A 1 96 ? 29.902 11.009 -15.787 1.00 87.38 96 SER A CA 1
ATOM 733 C C . SER A 1 96 ? 29.790 9.991 -16.928 1.00 87.38 96 SER A C 1
ATOM 735 O O . SER A 1 96 ? 29.919 10.356 -18.101 1.00 87.38 96 SER A O 1
ATOM 737 N N . ALA A 1 97 ? 29.510 8.722 -16.605 1.00 90.94 97 ALA A N 1
ATOM 738 C CA . ALA A 1 97 ? 29.355 7.664 -17.589 1.00 90.94 97 ALA A CA 1
ATOM 739 C C . ALA A 1 97 ? 28.290 8.008 -18.640 1.00 90.94 97 ALA A C 1
ATOM 741 O O . ALA A 1 97 ? 27.176 8.434 -18.337 1.00 90.94 97 ALA A O 1
ATOM 742 N N . GLN A 1 98 ? 28.621 7.758 -19.905 1.00 93.25 98 GLN A N 1
ATOM 743 C CA . GLN A 1 98 ? 27.709 8.001 -21.027 1.00 93.25 98 GLN A CA 1
ATOM 744 C C . GLN A 1 98 ? 26.797 6.809 -21.327 1.00 93.25 98 GLN A C 1
ATOM 746 O O . GLN A 1 98 ? 25.817 6.953 -22.058 1.00 93.25 98 GLN A O 1
ATOM 751 N N . VAL A 1 99 ? 27.110 5.634 -20.778 1.00 94.56 99 VAL A N 1
ATOM 752 C CA . VAL A 1 99 ? 26.398 4.380 -21.034 1.00 94.56 99 VAL A CA 1
ATOM 753 C C . VAL A 1 99 ? 26.007 3.737 -19.711 1.00 94.56 99 VAL A C 1
ATOM 755 O O . VAL A 1 99 ? 26.805 3.678 -18.777 1.00 94.56 99 VAL A O 1
ATOM 758 N N . LEU A 1 100 ? 24.775 3.241 -19.660 1.00 95.25 100 LEU A N 1
ATOM 759 C CA . LEU A 1 100 ? 24.212 2.491 -18.548 1.00 95.25 100 LEU A CA 1
ATOM 760 C C . LEU A 1 100 ? 23.923 1.062 -19.018 1.00 95.25 100 LEU A C 1
ATOM 762 O O . LEU A 1 100 ? 23.154 0.855 -19.964 1.00 95.25 100 LEU A O 1
ATOM 766 N N . HIS A 1 101 ? 24.537 0.088 -18.352 1.00 96.31 101 HIS A N 1
ATOM 767 C CA . HIS A 1 101 ? 24.311 -1.339 -18.570 1.00 96.31 101 HIS A CA 1
ATOM 768 C C . HIS A 1 101 ? 23.351 -1.856 -17.506 1.00 96.31 101 HIS A C 1
ATOM 770 O O . HIS A 1 101 ? 23.595 -1.642 -16.321 1.00 96.31 101 HIS A O 1
ATOM 776 N N . ILE A 1 102 ? 22.285 -2.547 -17.909 1.00 96.75 102 ILE A N 1
ATOM 777 C CA . ILE A 1 102 ? 21.253 -3.058 -16.999 1.00 96.75 102 ILE A CA 1
ATOM 778 C C . ILE A 1 102 ? 21.026 -4.542 -17.270 1.00 96.75 102 ILE A C 1
ATOM 780 O O . ILE A 1 102 ? 21.009 -4.959 -18.430 1.00 96.75 102 ILE A O 1
ATOM 784 N N . ALA A 1 103 ? 20.806 -5.318 -16.210 1.00 96.88 103 ALA A N 1
ATOM 785 C CA . ALA A 1 103 ? 20.096 -6.587 -16.269 1.00 96.88 103 ALA A CA 1
ATOM 786 C C . ALA A 1 103 ? 18.893 -6.593 -15.319 1.00 96.88 103 ALA A C 1
ATOM 788 O O . ALA A 1 103 ? 18.964 -6.061 -14.210 1.00 96.88 103 ALA A O 1
ATOM 789 N N . LEU A 1 104 ? 17.800 -7.216 -15.756 1.00 96.69 104 LEU A N 1
ATOM 790 C CA . LEU A 1 104 ? 16.615 -7.482 -14.946 1.00 96.69 104 LEU A CA 1
ATOM 791 C C . LEU A 1 104 ? 16.401 -8.988 -14.854 1.00 96.69 104 LEU A C 1
ATOM 793 O O . LEU A 1 104 ? 16.437 -9.668 -15.880 1.00 96.69 104 LEU A O 1
ATOM 797 N N . GLN A 1 105 ? 16.140 -9.485 -13.649 1.00 94.06 105 GLN A N 1
ATOM 798 C CA . GLN A 1 105 ? 15.790 -10.882 -13.395 1.00 94.06 105 GLN A CA 1
ATOM 799 C C . GLN A 1 105 ? 14.391 -10.971 -12.798 1.00 94.06 105 GLN A C 1
ATOM 801 O O . GLN A 1 105 ? 14.037 -10.161 -11.944 1.00 94.06 105 GLN A O 1
ATOM 806 N N . THR A 1 106 ? 13.623 -11.972 -13.213 1.00 92.75 106 THR A N 1
ATOM 807 C CA . THR A 1 106 ? 12.335 -12.337 -12.616 1.00 92.75 106 THR A CA 1
ATOM 808 C C . THR A 1 106 ? 12.164 -13.854 -12.609 1.00 92.75 106 THR A C 1
ATOM 810 O O . THR A 1 106 ? 12.801 -14.545 -13.401 1.00 92.75 106 THR A O 1
ATOM 813 N N . ASP A 1 107 ? 11.301 -14.375 -11.741 1.00 90.44 107 ASP A N 1
ATOM 814 C CA . ASP A 1 107 ? 10.909 -15.790 -11.683 1.00 90.44 107 ASP A CA 1
ATOM 815 C C . ASP A 1 107 ? 9.836 -16.175 -12.723 1.00 90.44 107 ASP A C 1
ATOM 817 O O . ASP A 1 107 ? 9.505 -17.353 -12.870 1.00 90.44 107 ASP A O 1
ATOM 821 N N . LEU A 1 108 ? 9.329 -15.211 -13.499 1.00 89.50 108 LEU A N 1
ATOM 822 C CA . LEU A 1 108 ? 8.353 -15.434 -14.569 1.00 89.50 108 LEU A CA 1
ATOM 823 C C . LEU A 1 108 ? 9.005 -15.573 -15.952 1.00 89.50 108 LEU A C 1
ATOM 825 O O . LEU A 1 108 ? 10.074 -15.037 -16.218 1.00 89.50 108 LEU A O 1
ATOM 829 N N . GLY A 1 109 ? 8.337 -16.287 -16.865 1.00 87.06 109 GLY A N 1
ATOM 830 C CA . GLY A 1 109 ? 8.850 -16.563 -18.217 1.00 87.06 109 GLY A CA 1
ATOM 831 C C . GLY A 1 109 ? 8.271 -15.706 -19.351 1.00 87.06 109 GLY A C 1
ATOM 832 O O . GLY A 1 109 ? 8.720 -15.837 -20.488 1.00 87.06 109 GLY A O 1
ATOM 833 N N . GLY A 1 110 ? 7.262 -14.869 -19.088 1.00 88.31 110 GLY A N 1
ATOM 834 C CA . GLY A 1 110 ? 6.546 -14.133 -20.136 1.00 88.31 110 GLY A CA 1
ATOM 835 C C . GLY A 1 110 ? 7.274 -12.866 -20.572 1.00 88.31 110 GLY A C 1
ATOM 836 O O . GLY A 1 110 ? 7.733 -12.767 -21.712 1.00 88.31 110 GLY A O 1
ATOM 837 N N . TYR A 1 111 ? 7.373 -11.892 -19.670 1.00 92.25 111 TYR A N 1
ATOM 838 C CA . TYR A 1 111 ? 8.172 -10.685 -19.867 1.00 92.25 111 TYR A CA 1
ATOM 839 C C . TYR A 1 111 ? 8.691 -10.128 -18.542 1.00 92.25 111 TYR A C 1
ATOM 841 O O . TYR A 1 111 ? 8.114 -10.374 -17.483 1.00 92.25 111 TYR A O 1
ATOM 849 N N . VAL A 1 112 ? 9.738 -9.310 -18.636 1.00 95.19 112 VAL A N 1
ATOM 850 C CA . VAL A 1 112 ? 10.172 -8.387 -17.585 1.00 95.19 112 VAL A CA 1
ATOM 851 C C . VAL A 1 112 ? 10.401 -7.008 -18.197 1.00 95.19 112 VAL A C 1
ATOM 853 O O . VAL A 1 112 ? 10.867 -6.876 -19.334 1.00 95.19 112 VAL A O 1
ATOM 856 N N . ALA A 1 113 ? 10.007 -5.976 -17.469 1.00 95.69 113 ALA A N 1
ATOM 857 C CA . ALA A 1 113 ? 10.004 -4.602 -17.924 1.00 95.69 113 ALA A CA 1
ATOM 858 C C . ALA A 1 113 ? 10.470 -3.655 -16.825 1.00 95.69 113 ALA A C 1
ATOM 860 O O . ALA A 1 113 ? 10.246 -3.881 -15.634 1.00 95.69 113 ALA A O 1
ATOM 861 N N . MET A 1 114 ? 11.053 -2.549 -17.266 1.00 96.38 114 MET A N 1
ATOM 862 C CA . MET A 1 114 ? 11.273 -1.369 -16.445 1.00 96.38 114 MET A CA 1
ATOM 863 C C . MET A 1 114 ? 10.878 -0.122 -17.225 1.00 96.38 114 MET A C 1
ATOM 865 O O . MET A 1 114 ? 10.973 -0.110 -18.452 1.00 96.38 114 MET A O 1
ATOM 869 N N . ALA A 1 115 ? 10.473 0.936 -16.541 1.00 95.75 115 ALA A N 1
ATOM 870 C CA . ALA A 1 115 ? 10.175 2.211 -17.166 1.00 95.75 115 ALA A CA 1
ATOM 871 C C . ALA A 1 115 ? 10.581 3.377 -16.278 1.00 95.75 115 ALA A C 1
ATOM 873 O O . ALA A 1 115 ? 10.462 3.312 -15.059 1.00 95.75 115 ALA A O 1
ATOM 874 N N . PHE A 1 116 ? 11.039 4.448 -16.911 1.00 93.88 116 PHE A N 1
ATOM 875 C CA . PHE A 1 116 ? 11.326 5.716 -16.263 1.00 93.88 116 PHE A CA 1
ATOM 876 C C . PHE A 1 116 ? 10.099 6.608 -16.445 1.00 93.88 116 PHE A C 1
ATOM 878 O O . PHE A 1 116 ? 9.865 7.076 -17.565 1.00 93.88 116 PHE A O 1
ATOM 885 N N . PRO A 1 117 ? 9.261 6.785 -15.409 1.00 90.25 117 PRO A N 1
ATOM 886 C CA . PRO A 1 117 ? 8.101 7.644 -15.517 1.00 90.25 117 PRO A CA 1
ATOM 887 C C . PRO A 1 117 ? 8.517 9.111 -15.498 1.00 90.25 117 PRO A C 1
ATOM 889 O O . PRO A 1 117 ? 9.523 9.493 -14.898 1.00 90.25 117 PRO A O 1
ATOM 892 N N . LYS A 1 118 ? 7.723 9.948 -16.164 1.00 85.31 118 LYS A N 1
ATOM 893 C CA . LYS A 1 118 ? 7.905 11.401 -16.132 1.00 85.31 118 LYS A CA 1
ATOM 894 C C . LYS A 1 118 ? 7.643 11.982 -14.742 1.00 85.31 118 LYS A C 1
ATOM 896 O O . LYS A 1 118 ? 8.271 12.970 -14.371 1.00 85.31 118 LYS A O 1
ATOM 901 N N . GLU A 1 119 ? 6.731 11.364 -13.999 1.00 76.31 119 GLU A N 1
ATOM 902 C CA . GLU A 1 119 ? 6.343 11.743 -12.642 1.00 76.31 119 GLU A CA 1
ATOM 903 C C . GLU A 1 119 ? 6.452 10.522 -11.719 1.00 76.31 119 GLU A C 1
ATOM 905 O O . GLU A 1 119 ? 6.059 9.414 -12.085 1.00 76.31 119 GLU A O 1
ATOM 910 N N . GLU A 1 120 ? 7.025 10.707 -10.528 1.00 74.00 120 GLU A N 1
ATOM 911 C CA . GLU A 1 120 ? 7.190 9.628 -9.546 1.00 74.00 120 GLU A CA 1
ATOM 912 C C . GLU A 1 120 ? 5.823 9.088 -9.091 1.00 74.00 120 GLU A C 1
ATOM 914 O O . GLU A 1 120 ? 4.894 9.854 -8.852 1.00 74.00 120 GLU A O 1
ATOM 919 N N . GLY A 1 121 ? 5.700 7.762 -8.979 1.00 66.12 121 GLY A N 1
ATOM 920 C CA . GLY A 1 121 ? 4.453 7.089 -8.590 1.00 66.12 121 GLY A CA 1
ATOM 921 C C . GLY A 1 121 ? 3.449 6.874 -9.728 1.00 66.12 121 GLY A C 1
ATOM 922 O O . GLY A 1 121 ? 2.524 6.080 -9.581 1.00 66.12 121 GLY A O 1
ATOM 923 N N . VAL A 1 122 ? 3.653 7.491 -10.896 1.00 75.69 122 VAL A N 1
ATOM 924 C CA . VAL A 1 122 ? 2.721 7.387 -12.028 1.00 75.69 122 VAL A CA 1
ATOM 925 C C . VAL A 1 122 ? 3.225 6.378 -13.064 1.00 75.69 122 VAL A C 1
ATOM 927 O O . VAL A 1 122 ? 4.420 6.289 -13.340 1.00 75.69 122 VAL A O 1
ATOM 930 N N . MET A 1 123 ? 2.319 5.601 -13.667 1.00 77.38 123 MET A N 1
ATOM 931 C CA . MET A 1 123 ? 2.658 4.635 -14.725 1.00 77.38 123 MET A CA 1
ATOM 932 C C . MET A 1 123 ? 2.946 5.306 -16.080 1.00 77.38 123 MET A C 1
ATOM 934 O O . MET A 1 123 ? 3.790 4.832 -16.840 1.00 77.38 123 MET A O 1
ATOM 938 N N . VAL A 1 124 ? 2.231 6.389 -16.391 1.00 84.75 124 VAL A N 1
ATOM 939 C CA . VAL A 1 124 ? 2.173 7.049 -17.702 1.00 84.75 124 VAL A CA 1
ATOM 940 C C . VAL A 1 124 ? 2.256 8.573 -17.510 1.00 84.75 124 VAL A C 1
ATOM 942 O O . VAL A 1 124 ? 1.592 9.091 -16.619 1.00 84.75 124 VAL A O 1
ATOM 945 N N . PRO A 1 125 ? 2.966 9.330 -18.365 1.00 91.50 125 PRO A N 1
ATOM 946 C CA . PRO A 1 125 ? 3.806 8.864 -19.462 1.00 91.50 125 PRO A CA 1
ATOM 947 C C . PRO A 1 125 ? 5.171 8.372 -18.966 1.00 91.50 125 PRO A C 1
ATOM 949 O O . PRO A 1 125 ? 5.742 8.939 -18.032 1.00 91.50 125 PRO A O 1
ATOM 952 N N . ALA A 1 126 ? 5.716 7.340 -19.612 1.00 93.81 126 ALA A N 1
ATOM 953 C CA . ALA A 1 126 ? 7.003 6.757 -19.237 1.00 93.81 126 ALA A CA 1
ATOM 954 C C . ALA A 1 126 ? 7.817 6.251 -20.439 1.00 93.81 126 ALA A C 1
ATOM 956 O O . ALA A 1 126 ? 7.260 5.788 -21.438 1.00 93.81 126 ALA A O 1
ATOM 957 N N . ASP A 1 127 ? 9.144 6.294 -20.301 1.00 95.19 127 ASP A N 1
ATOM 958 C CA . ASP A 1 127 ? 10.096 5.697 -21.240 1.00 95.19 127 ASP A CA 1
ATOM 959 C C . ASP A 1 127 ? 10.478 4.296 -20.736 1.00 95.19 127 ASP A C 1
ATOM 961 O O . ASP A 1 127 ? 11.190 4.142 -19.740 1.00 95.19 127 ASP A O 1
ATOM 965 N N . GLY A 1 128 ? 9.961 3.264 -21.399 1.00 95.44 128 GLY A N 1
ATOM 966 C CA . GLY A 1 128 ? 10.048 1.865 -20.988 1.00 95.44 128 GLY A CA 1
ATOM 967 C C . GLY A 1 128 ? 11.063 1.036 -21.767 1.00 95.44 128 GLY A C 1
ATOM 968 O O . GLY A 1 128 ? 11.387 1.315 -22.918 1.00 95.44 128 GLY A O 1
ATOM 969 N N . VAL A 1 129 ? 11.521 -0.053 -21.163 1.00 97.31 129 VAL A N 1
ATOM 970 C CA . VAL A 1 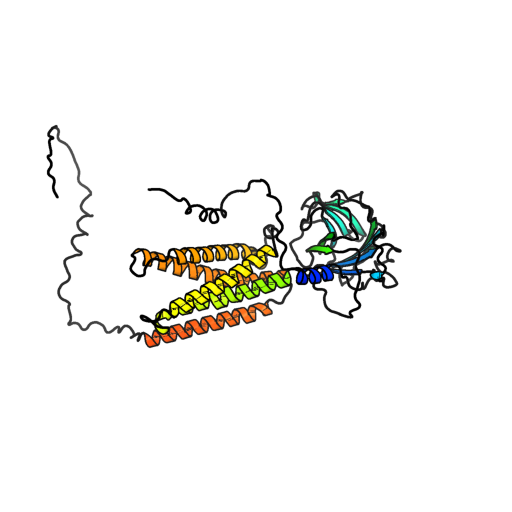129 ? 12.186 -1.171 -21.832 1.00 97.31 129 VAL A CA 1
ATOM 971 C C . VAL A 1 129 ? 11.456 -2.441 -21.440 1.00 97.31 129 VAL A C 1
ATOM 973 O O . VAL A 1 129 ? 11.282 -2.722 -20.256 1.00 97.31 129 VAL A O 1
ATOM 976 N N . ILE A 1 130 ? 11.035 -3.212 -22.440 1.00 95.88 130 ILE A N 1
ATOM 977 C CA . ILE A 1 130 ? 10.329 -4.475 -22.231 1.00 95.88 130 ILE A CA 1
ATOM 978 C C . ILE A 1 130 ? 11.105 -5.574 -22.947 1.00 95.88 130 ILE A C 1
ATOM 980 O O . ILE A 1 130 ? 11.366 -5.480 -24.153 1.00 95.88 130 ILE A O 1
ATOM 984 N N . GLY A 1 131 ? 11.467 -6.610 -22.195 1.00 95.19 131 GLY A N 1
ATOM 985 C CA . GLY A 1 131 ? 12.100 -7.815 -22.707 1.00 95.19 131 GLY A CA 1
ATOM 986 C C . GLY A 1 131 ? 11.194 -9.026 -22.542 1.00 95.19 131 GLY A C 1
ATOM 987 O O . GLY A 1 131 ? 10.664 -9.281 -21.463 1.00 95.19 131 GLY A O 1
ATOM 988 N N . MET A 1 132 ? 10.999 -9.764 -23.629 1.00 92.81 132 MET A N 1
ATOM 989 C CA . MET A 1 132 ? 10.118 -10.929 -23.680 1.00 92.81 132 MET A CA 1
ATOM 990 C C . MET A 1 132 ? 10.575 -11.923 -24.742 1.00 92.81 132 MET A C 1
ATOM 992 O O . MET A 1 132 ? 11.293 -11.567 -25.681 1.00 92.81 132 MET A O 1
ATOM 996 N N . MET A 1 133 ? 10.091 -13.157 -24.635 1.00 85.00 133 MET A N 1
ATOM 997 C CA . MET A 1 133 ? 10.192 -14.137 -25.713 1.00 85.00 133 MET A CA 1
ATOM 998 C C . MET A 1 133 ? 9.018 -13.967 -26.680 1.00 85.00 133 MET A C 1
ATOM 1000 O O . MET A 1 133 ? 7.858 -14.136 -26.308 1.00 85.00 133 MET A O 1
ATOM 1004 N N . GLN A 1 134 ? 9.307 -13.636 -27.938 1.00 83.25 134 GLN A N 1
ATOM 1005 C CA . GLN A 1 134 ? 8.316 -13.605 -29.009 1.00 83.25 134 GLN A CA 1
ATOM 1006 C C . GLN A 1 134 ? 8.371 -14.938 -29.763 1.00 83.25 134 GLN A C 1
ATOM 1008 O O . GLN A 1 134 ? 9.134 -15.115 -30.713 1.00 83.25 134 GLN A O 1
ATOM 1013 N N . GLY A 1 135 ? 7.603 -15.917 -29.280 1.00 78.88 135 GLY A N 1
ATOM 1014 C CA . GLY A 1 135 ? 7.762 -17.308 -29.706 1.00 78.88 135 GLY A CA 1
ATOM 1015 C C . GLY A 1 135 ? 9.113 -17.851 -29.235 1.00 78.88 135 GLY A C 1
ATOM 1016 O O . GLY A 1 135 ? 9.385 -17.863 -28.040 1.00 78.88 135 GLY A O 1
ATOM 1017 N N . SER A 1 136 ? 9.973 -18.265 -30.167 1.00 79.88 136 SER A N 1
ATOM 1018 C CA . SER A 1 136 ? 11.340 -18.723 -29.876 1.00 79.88 136 SER A CA 1
ATOM 1019 C C . SER A 1 136 ? 12.405 -17.631 -30.034 1.00 79.88 136 SER A C 1
ATOM 1021 O O . SER A 1 136 ? 13.595 -17.927 -29.940 1.00 79.88 136 SER A O 1
ATOM 1023 N N . THR A 1 137 ? 12.013 -16.385 -30.319 1.00 84.31 137 THR A N 1
ATOM 1024 C CA . THR A 1 137 ? 12.952 -15.289 -30.585 1.00 84.31 137 THR A CA 1
ATOM 1025 C C . THR A 1 137 ? 12.947 -14.285 -29.433 1.00 84.31 137 THR A C 1
ATOM 1027 O O . THR A 1 137 ? 11.885 -13.756 -29.096 1.00 84.31 137 THR A O 1
ATOM 1030 N N . PRO A 1 138 ? 14.109 -13.970 -28.838 1.00 88.56 138 PRO A N 1
ATOM 1031 C CA . PRO A 1 138 ? 14.184 -12.942 -27.812 1.00 88.56 138 PRO A CA 1
ATOM 1032 C C . PRO A 1 138 ? 13.928 -11.558 -28.418 1.00 88.56 138 PRO A C 1
ATOM 1034 O O . PRO A 1 138 ? 14.493 -11.202 -29.453 1.00 88.56 138 PRO A O 1
ATOM 1037 N N . SER A 1 139 ? 13.082 -10.761 -27.768 1.00 92.56 139 SER A N 1
ATOM 1038 C CA . SER A 1 139 ? 12.771 -9.389 -28.169 1.00 92.56 139 SER A CA 1
ATOM 1039 C C . SER A 1 139 ? 12.926 -8.454 -26.978 1.00 92.56 139 SER A C 1
ATOM 1041 O O . SER A 1 139 ? 12.119 -8.484 -26.051 1.00 92.56 139 SER A O 1
ATOM 1043 N N . ILE A 1 140 ? 13.932 -7.582 -27.041 1.00 95.38 140 ILE A N 1
ATOM 1044 C CA . ILE A 1 140 ? 14.162 -6.505 -26.074 1.00 95.38 140 ILE A CA 1
ATOM 1045 C C . ILE A 1 140 ? 14.130 -5.193 -26.844 1.00 95.38 140 ILE A C 1
ATOM 1047 O O . ILE A 1 140 ? 14.929 -4.990 -27.760 1.00 95.38 140 ILE A O 1
ATOM 1051 N N . LYS A 1 141 ? 13.172 -4.328 -26.515 1.00 95.81 141 LYS A N 1
ATOM 1052 C CA . LYS A 1 141 ? 12.958 -3.054 -27.212 1.00 95.81 141 LYS A CA 1
ATOM 1053 C C . LYS A 1 141 ? 12.637 -1.953 -26.211 1.00 95.81 141 LYS A C 1
ATOM 1055 O O . LYS A 1 141 ? 12.075 -2.226 -25.149 1.00 95.81 141 LYS A O 1
ATOM 1060 N N . ALA A 1 142 ? 12.994 -0.725 -26.571 1.00 97.06 142 ALA A N 1
ATOM 1061 C CA . ALA A 1 142 ? 12.498 0.458 -25.889 1.00 97.06 142 ALA A CA 1
ATOM 1062 C C . ALA A 1 142 ? 11.064 0.745 -26.346 1.00 97.06 142 ALA A C 1
ATOM 1064 O O . ALA A 1 142 ? 10.720 0.504 -27.507 1.00 97.06 142 ALA A O 1
ATOM 1065 N N . TYR A 1 143 ? 10.240 1.242 -25.434 1.00 95.75 143 TYR A N 1
ATOM 1066 C CA . TYR A 1 143 ? 8.840 1.566 -25.653 1.00 95.75 143 TYR A CA 1
ATOM 1067 C C . TYR A 1 143 ? 8.518 2.935 -25.071 1.00 95.75 143 TYR A C 1
ATOM 1069 O O . TYR A 1 143 ? 9.020 3.292 -24.010 1.00 95.75 143 TYR A O 1
ATOM 1077 N N . ASN A 1 144 ? 7.619 3.663 -25.717 1.00 94.69 144 ASN A N 1
ATOM 1078 C CA . ASN A 1 144 ? 6.950 4.797 -25.110 1.00 94.69 144 ASN A CA 1
ATOM 1079 C C . ASN A 1 144 ? 5.599 4.336 -24.564 1.00 94.69 144 ASN A C 1
ATOM 1081 O O . ASN A 1 144 ? 4.795 3.737 -25.281 1.00 94.69 144 ASN A O 1
ATOM 1085 N N . ILE A 1 145 ? 5.365 4.597 -23.282 1.00 93.62 145 ILE A N 1
ATOM 1086 C CA . ILE A 1 145 ? 4.159 4.196 -22.559 1.00 93.62 145 ILE A CA 1
ATOM 1087 C C . ILE A 1 145 ? 3.331 5.461 -22.347 1.00 93.62 145 ILE A C 1
ATOM 1089 O O . ILE A 1 145 ? 3.666 6.289 -21.502 1.00 93.62 145 ILE A O 1
ATOM 1093 N N . LEU A 1 146 ? 2.297 5.645 -23.173 1.00 89.31 146 LEU A N 1
ATOM 1094 C CA . LEU A 1 146 ? 1.469 6.862 -23.207 1.00 89.31 146 LEU A CA 1
ATOM 1095 C C . LEU A 1 146 ? 0.018 6.634 -22.750 1.00 89.31 146 LEU A C 1
ATOM 1097 O O . LEU A 1 146 ? -0.783 7.563 -22.775 1.00 89.31 146 LEU A O 1
ATOM 1101 N N . GLY A 1 147 ? -0.317 5.417 -22.327 1.00 82.25 147 GLY A N 1
ATOM 1102 C CA . GLY A 1 147 ? -1.637 5.035 -21.836 1.00 82.25 147 GLY A CA 1
ATOM 1103 C C . GLY A 1 147 ? -1.595 3.661 -21.171 1.00 82.25 147 GLY A C 1
ATOM 1104 O O . GLY A 1 147 ? -0.567 2.983 -21.211 1.00 82.25 147 GLY A O 1
ATOM 1105 N N . TYR A 1 148 ? -2.708 3.277 -20.550 1.00 79.75 148 TYR A N 1
ATOM 1106 C CA . TYR A 1 148 ? -2.814 2.059 -19.738 1.00 79.75 148 TYR A CA 1
ATOM 1107 C C . TYR A 1 148 ? -3.079 0.792 -20.562 1.00 79.75 148 TYR A C 1
ATOM 1109 O O . TYR A 1 148 ? -2.813 -0.316 -20.104 1.00 79.75 148 TYR A O 1
ATOM 1117 N N . ASP A 1 149 ? -3.558 0.936 -21.797 1.00 80.69 149 ASP A N 1
ATOM 1118 C CA . ASP A 1 149 ? -3.797 -0.185 -22.701 1.00 80.69 149 ASP A CA 1
ATOM 1119 C C . ASP A 1 149 ? -2.610 -0.466 -23.640 1.00 80.69 149 ASP A C 1
ATOM 1121 O O . ASP A 1 149 ? -1.743 0.372 -23.907 1.00 80.69 149 ASP A O 1
ATOM 1125 N N . ALA A 1 150 ? -2.602 -1.674 -24.208 1.00 84.44 150 ALA A N 1
ATOM 1126 C CA . ALA A 1 150 ? -1.541 -2.128 -25.101 1.00 84.44 150 ALA A CA 1
ATOM 1127 C C . ALA A 1 150 ? -1.423 -1.313 -26.406 1.00 84.44 150 ALA A C 1
ATOM 1129 O O . ALA A 1 150 ? -0.366 -1.339 -27.036 1.00 84.44 150 ALA A O 1
ATOM 1130 N N . ALA A 1 151 ? -2.463 -0.589 -26.837 1.00 86.81 151 ALA A N 1
ATOM 1131 C CA . ALA A 1 151 ? -2.408 0.221 -28.055 1.00 86.81 151 ALA A CA 1
ATOM 1132 C C . ALA A 1 151 ? -1.593 1.510 -27.859 1.00 86.81 151 ALA A C 1
ATOM 1134 O O . ALA A 1 151 ? -1.074 2.057 -28.838 1.00 86.81 151 ALA A O 1
ATOM 1135 N N . HIS A 1 152 ? -1.438 1.969 -26.615 1.00 89.75 152 HIS A N 1
ATOM 1136 C CA . HIS A 1 152 ? -0.653 3.149 -26.246 1.00 89.75 152 HIS A CA 1
ATOM 1137 C C . HIS A 1 152 ? 0.779 2.838 -25.788 1.00 89.75 152 HIS A C 1
ATOM 1139 O O . HIS A 1 152 ? 1.525 3.757 -25.447 1.00 89.75 152 HIS A O 1
ATOM 1145 N N . VAL A 1 153 ? 1.184 1.569 -25.836 1.00 92.31 153 VAL A N 1
ATOM 1146 C CA . VAL A 1 153 ? 2.558 1.124 -25.581 1.00 92.31 153 VAL A CA 1
ATOM 1147 C C . VAL A 1 153 ? 3.192 0.740 -26.913 1.00 92.31 153 VAL A C 1
ATOM 1149 O O . VAL A 1 153 ? 2.922 -0.327 -27.467 1.00 92.31 153 VAL A O 1
ATOM 1152 N N . LYS A 1 154 ? 4.025 1.622 -27.469 1.00 93.88 154 LYS A N 1
ATOM 1153 C CA . LYS A 1 154 ? 4.611 1.437 -28.808 1.00 93.88 154 LYS A CA 1
ATOM 1154 C C . LYS A 1 154 ? 6.134 1.423 -28.739 1.00 93.88 154 LYS A C 1
ATOM 1156 O O . LYS A 1 154 ? 6.693 1.983 -27.806 1.00 93.88 154 LYS A O 1
ATOM 1161 N N . PRO A 1 155 ? 6.831 0.760 -29.675 1.00 94.56 155 PRO A N 1
ATOM 1162 C CA . PRO A 1 155 ? 8.284 0.838 -29.728 1.00 94.56 155 PRO A CA 1
ATOM 1163 C C . PRO A 1 155 ? 8.752 2.285 -29.913 1.00 94.56 155 PRO A C 1
ATOM 1165 O O . PRO A 1 155 ? 8.249 2.981 -30.797 1.00 94.56 155 PRO A O 1
ATOM 1168 N N . ASP A 1 156 ? 9.733 2.715 -29.121 1.00 95.12 156 ASP A N 1
ATOM 1169 C CA . ASP A 1 156 ? 10.296 4.063 -29.202 1.00 95.12 156 ASP A CA 1
ATOM 1170 C C . ASP A 1 156 ? 11.638 4.053 -29.956 1.00 95.12 156 ASP A C 1
ATOM 1172 O O . ASP A 1 156 ? 12.608 3.468 -29.468 1.00 95.12 156 ASP A O 1
ATOM 1176 N N . PRO A 1 157 ? 11.739 4.695 -31.137 1.00 92.50 157 PRO A N 1
ATOM 1177 C CA . PRO A 1 157 ? 12.992 4.770 -31.886 1.00 92.50 157 PRO A CA 1
ATOM 1178 C C . PRO A 1 157 ? 14.016 5.764 -31.306 1.00 92.50 157 PRO A C 1
ATOM 1180 O O . PRO A 1 157 ? 15.159 5.769 -31.767 1.00 92.50 157 PRO A O 1
ATOM 1183 N N . HIS A 1 158 ? 13.636 6.615 -30.344 1.00 93.19 158 HIS A N 1
ATOM 1184 C CA . HIS A 1 158 ? 14.516 7.647 -29.775 1.00 93.19 158 HIS A CA 1
ATOM 1185 C C . HIS A 1 158 ? 15.507 7.079 -28.756 1.00 93.19 158 HIS A C 1
ATOM 1187 O O . HIS A 1 158 ? 16.590 7.634 -28.586 1.00 93.19 158 HIS A O 1
ATOM 1193 N N . VAL A 1 159 ? 15.172 5.952 -28.121 1.00 93.75 159 VAL A N 1
ATOM 1194 C CA . VAL A 1 159 ? 16.046 5.259 -27.167 1.00 93.75 159 VAL A CA 1
ATOM 1195 C C . VAL A 1 159 ? 16.656 4.040 -27.847 1.00 93.75 159 VAL A C 1
ATOM 1197 O O . VAL A 1 159 ? 15.963 3.069 -28.162 1.00 93.75 159 VAL A O 1
ATOM 1200 N N . LYS A 1 160 ? 17.972 4.068 -28.078 1.00 92.25 160 LYS A N 1
ATOM 1201 C CA . LYS A 1 160 ? 18.672 2.973 -28.757 1.00 92.25 160 LYS A CA 1
ATOM 1202 C C . LYS A 1 160 ? 19.240 1.997 -27.740 1.00 92.25 160 LYS A C 1
ATOM 1204 O O . LYS A 1 160 ? 20.165 2.313 -26.997 1.00 92.25 160 LYS A O 1
ATOM 1209 N N . LEU A 1 161 ? 18.711 0.778 -27.757 1.00 95.44 161 LEU A N 1
ATOM 1210 C CA . LEU A 1 161 ? 19.257 -0.321 -26.969 1.00 95.44 161 LEU A CA 1
ATOM 1211 C C . LEU A 1 161 ? 20.368 -1.030 -27.747 1.00 95.44 161 LEU A C 1
ATOM 1213 O O . LEU A 1 161 ? 20.234 -1.315 -28.936 1.00 95.44 161 LEU A O 1
ATOM 1217 N N . THR A 1 162 ? 21.459 -1.334 -27.057 1.00 94.75 162 THR A N 1
ATOM 1218 C CA . THR A 1 162 ? 22.613 -2.078 -27.575 1.00 94.75 162 THR A CA 1
ATOM 1219 C C . THR A 1 162 ? 22.970 -3.218 -26.627 1.00 94.75 162 THR A C 1
ATOM 1221 O O . THR A 1 162 ? 22.498 -3.250 -25.491 1.00 94.75 162 THR A O 1
ATOM 1224 N N . ASN A 1 163 ? 23.777 -4.174 -27.101 1.00 93.44 163 ASN A N 1
ATOM 1225 C CA . ASN A 1 163 ? 24.197 -5.353 -26.336 1.00 93.44 163 ASN A CA 1
ATOM 1226 C C . ASN A 1 163 ? 23.032 -6.028 -25.591 1.00 93.44 163 ASN A C 1
ATOM 1228 O O . ASN A 1 163 ? 23.065 -6.206 -24.372 1.00 93.44 163 ASN A O 1
ATOM 1232 N N . THR A 1 164 ? 21.957 -6.298 -26.331 1.00 94.62 164 THR A N 1
ATOM 1233 C CA . THR A 1 164 ? 20.760 -6.928 -25.789 1.00 94.62 164 THR A CA 1
ATOM 1234 C C . THR A 1 164 ? 20.973 -8.432 -25.668 1.00 94.62 164 THR A C 1
ATOM 1236 O O . THR A 1 164 ? 21.489 -9.079 -26.580 1.00 94.62 164 THR A O 1
ATOM 1239 N N . GLY A 1 165 ? 20.561 -9.000 -24.542 1.00 93.56 165 GLY A N 1
ATOM 1240 C CA . GLY A 1 165 ? 20.644 -10.430 -24.274 1.00 93.56 165 GLY A CA 1
ATOM 1241 C C . GLY A 1 165 ? 19.450 -10.883 -23.452 1.00 93.56 165 GLY A C 1
ATOM 1242 O O . GLY A 1 165 ? 18.947 -10.134 -22.621 1.00 93.56 165 GLY A O 1
ATOM 1243 N N . LEU A 1 166 ? 18.977 -12.097 -23.706 1.00 93.25 166 LEU A N 1
ATOM 1244 C CA . LEU A 1 166 ? 17.874 -12.701 -22.972 1.00 93.25 166 LEU A CA 1
ATOM 1245 C C . LEU A 1 166 ? 18.223 -14.156 -22.698 1.00 93.25 166 LEU A C 1
ATOM 1247 O O . LEU A 1 166 ? 18.545 -14.903 -23.623 1.00 93.25 166 LEU A O 1
ATOM 1251 N N . THR A 1 167 ? 18.145 -14.546 -21.435 1.00 90.25 167 THR A N 1
ATOM 1252 C CA . THR A 1 167 ? 18.343 -15.916 -20.978 1.00 90.25 167 THR A CA 1
ATOM 1253 C C . THR A 1 167 ? 17.113 -16.381 -20.209 1.00 90.25 167 THR A C 1
ATOM 1255 O O . THR A 1 167 ? 16.544 -15.665 -19.387 1.00 90.25 167 THR A O 1
ATOM 1258 N N . THR A 1 168 ? 16.669 -17.596 -20.511 1.00 87.38 168 THR A N 1
ATOM 1259 C CA . THR A 1 168 ? 15.576 -18.268 -19.804 1.00 87.38 168 THR A CA 1
ATOM 1260 C C . THR A 1 168 ? 16.144 -19.452 -19.041 1.00 87.38 168 THR A C 1
ATOM 1262 O O . THR A 1 168 ? 16.953 -20.203 -19.585 1.00 87.38 168 THR A O 1
ATOM 1265 N N . SER A 1 169 ? 15.701 -19.643 -17.807 1.00 80.69 169 SER A N 1
ATOM 1266 C CA . SER A 1 169 ? 16.068 -20.782 -16.967 1.00 80.69 169 SER A CA 1
ATOM 1267 C C . SER A 1 169 ? 14.850 -21.291 -16.199 1.00 80.69 169 SER A C 1
ATOM 1269 O O . SER A 1 169 ? 13.805 -20.641 -16.183 1.00 80.69 169 SER A O 1
ATOM 1271 N N . ASP A 1 170 ? 15.004 -22.401 -15.477 1.00 76.56 170 ASP A N 1
ATOM 1272 C CA . ASP A 1 170 ? 13.981 -22.887 -14.539 1.00 76.56 170 ASP A CA 1
ATOM 1273 C C . ASP A 1 170 ? 13.698 -21.888 -13.401 1.00 76.56 170 ASP A C 1
ATOM 1275 O O . ASP A 1 170 ? 12.681 -21.982 -12.720 1.00 76.56 170 ASP A O 1
ATOM 1279 N N . LYS A 1 171 ? 14.605 -20.922 -13.190 1.00 72.69 171 LYS A N 1
ATOM 1280 C CA . LYS A 1 171 ? 14.477 -19.834 -12.214 1.00 72.69 171 LYS A CA 1
ATOM 1281 C C . LYS A 1 171 ? 13.818 -18.579 -12.794 1.00 72.69 171 LYS A C 1
ATOM 1283 O O . LYS A 1 171 ? 13.763 -17.581 -12.090 1.00 72.69 171 LYS A O 1
ATOM 1288 N N . GLY A 1 172 ? 13.365 -18.624 -14.049 1.00 87.44 172 GLY A N 1
ATOM 1289 C CA . GLY A 1 172 ? 12.675 -17.533 -14.734 1.00 87.44 172 GLY A CA 1
ATOM 1290 C C . GLY A 1 172 ? 13.502 -16.857 -15.830 1.00 87.44 172 GLY A C 1
ATOM 1291 O O . GLY A 1 172 ? 14.367 -17.475 -16.464 1.00 87.44 172 GLY A O 1
ATOM 1292 N N . LEU A 1 173 ? 13.189 -15.592 -16.093 1.00 91.88 173 LEU A N 1
ATOM 1293 C CA . LEU A 1 173 ? 13.689 -14.794 -17.210 1.00 91.88 173 LEU A CA 1
ATOM 1294 C C . LEU A 1 173 ? 14.728 -13.775 -16.734 1.00 91.88 173 LEU A C 1
ATOM 1296 O O . LEU A 1 173 ? 14.498 -13.029 -15.785 1.00 91.88 173 LEU A O 1
ATOM 1300 N N . THR A 1 174 ? 15.854 -13.693 -17.438 1.00 94.56 174 THR A N 1
ATOM 1301 C CA . THR A 1 174 ? 16.831 -12.611 -17.293 1.00 94.56 174 THR A CA 1
ATOM 1302 C C . THR A 1 174 ? 17.000 -11.894 -18.626 1.00 94.56 174 THR A C 1
ATOM 1304 O O . THR A 1 174 ? 17.188 -12.527 -19.665 1.00 94.56 174 THR A O 1
ATOM 1307 N N . ILE A 1 175 ? 16.938 -10.565 -18.606 1.00 95.81 175 ILE A N 1
ATOM 1308 C CA . ILE A 1 175 ? 17.259 -9.726 -19.764 1.00 95.81 175 ILE A CA 1
ATOM 1309 C C . ILE A 1 175 ? 18.398 -8.788 -19.412 1.00 95.81 175 ILE A C 1
ATOM 1311 O O . ILE A 1 175 ? 18.501 -8.349 -18.271 1.00 95.81 175 ILE A O 1
ATOM 1315 N N . CYS A 1 176 ? 19.197 -8.415 -20.400 1.00 96.31 176 CYS A N 1
ATOM 1316 C CA . CYS A 1 176 ? 20.156 -7.333 -20.292 1.00 96.31 176 CYS A CA 1
ATOM 1317 C C . CYS A 1 176 ? 20.158 -6.472 -21.540 1.00 96.31 176 CYS A C 1
ATOM 1319 O O . CYS A 1 176 ? 19.818 -6.915 -22.639 1.00 96.31 176 CYS A O 1
ATOM 1321 N N . PHE A 1 177 ? 20.540 -5.220 -21.352 1.00 96.81 177 PHE A N 1
ATOM 1322 C CA . PHE A 1 177 ? 20.691 -4.250 -22.417 1.00 96.81 177 PHE A CA 1
ATOM 1323 C C . PHE A 1 177 ? 21.572 -3.097 -21.947 1.00 96.81 177 PHE A C 1
ATOM 1325 O O . PHE A 1 177 ? 21.804 -2.888 -20.756 1.00 96.81 177 PHE A O 1
ATOM 1332 N N . SER A 1 178 ? 22.056 -2.333 -22.912 1.00 96.38 178 SER A N 1
ATOM 1333 C CA . SER A 1 178 ? 22.830 -1.117 -22.697 1.00 96.38 178 SER A CA 1
ATOM 1334 C C . SER A 1 178 ? 22.126 0.042 -23.381 1.00 96.38 178 SER A C 1
ATOM 1336 O O . SER A 1 178 ? 21.627 -0.113 -24.499 1.00 96.38 178 SER A O 1
ATOM 1338 N N . ARG A 1 179 ? 22.088 1.201 -22.729 1.00 95.06 179 ARG A N 1
ATOM 1339 C CA . ARG A 1 179 ? 21.540 2.435 -23.304 1.00 95.06 179 ARG A CA 1
ATOM 1340 C C . ARG A 1 179 ? 22.472 3.609 -23.064 1.00 95.06 179 ARG A C 1
ATOM 1342 O O . ARG A 1 179 ? 23.199 3.632 -22.070 1.00 95.06 179 ARG A O 1
ATOM 1349 N N . THR A 1 180 ? 22.397 4.608 -23.933 1.00 95.38 180 THR A N 1
ATOM 1350 C CA . THR A 1 180 ? 23.050 5.892 -23.682 1.00 95.38 180 THR A CA 1
ATOM 1351 C C . THR A 1 180 ? 22.283 6.641 -22.594 1.00 95.38 180 THR A C 1
ATOM 1353 O O . THR A 1 180 ? 21.048 6.655 -22.582 1.00 95.38 180 THR A O 1
ATOM 1356 N N . VAL A 1 181 ? 23.005 7.285 -21.681 1.00 93.62 181 VAL A N 1
ATOM 1357 C CA . VAL A 1 181 ? 22.424 8.079 -20.585 1.00 93.62 181 VAL A CA 1
ATOM 1358 C C . VAL A 1 181 ? 21.742 9.342 -21.120 1.00 93.62 181 VAL A C 1
ATOM 1360 O O . VAL A 1 181 ? 20.713 9.756 -20.594 1.00 93.62 181 VAL A O 1
ATOM 1363 N N . SER A 1 182 ? 22.263 9.917 -22.208 1.00 93.62 182 SER A N 1
ATOM 1364 C CA . SER A 1 182 ? 21.693 11.104 -22.856 1.00 93.62 182 SER A CA 1
ATOM 1365 C C . SER A 1 182 ? 20.491 10.823 -23.761 1.00 93.62 182 SER A C 1
ATOM 1367 O O . SER A 1 182 ? 19.888 11.778 -24.250 1.00 93.62 182 SER A O 1
ATOM 1369 N N . ASP A 1 183 ? 20.159 9.555 -24.028 1.00 94.06 183 ASP A N 1
ATOM 1370 C CA . ASP A 1 183 ? 18.976 9.216 -24.824 1.00 94.06 183 ASP A CA 1
ATOM 1371 C C . ASP A 1 183 ? 17.718 9.597 -24.039 1.00 94.06 183 ASP A C 1
ATOM 1373 O O . ASP A 1 183 ? 17.565 9.213 -22.878 1.00 94.06 183 ASP A O 1
ATOM 1377 N N . VAL A 1 184 ? 16.804 10.314 -24.689 1.00 94.00 184 VAL A N 1
ATOM 1378 C CA . VAL A 1 184 ? 15.526 10.747 -24.116 1.00 94.00 184 VAL A CA 1
ATOM 1379 C C . VAL A 1 184 ? 14.416 10.197 -24.996 1.00 94.00 184 VAL A C 1
ATOM 1381 O O . VAL A 1 184 ? 14.422 10.435 -26.206 1.00 94.00 184 VAL A O 1
ATOM 1384 N N . GLY A 1 185 ? 13.494 9.442 -24.401 1.00 92.44 185 GLY A N 1
ATOM 1385 C CA . GLY A 1 185 ? 12.348 8.905 -25.120 1.00 92.44 185 GLY A CA 1
ATOM 1386 C C . GLY A 1 185 ? 11.223 9.925 -25.257 1.00 92.44 185 GLY A C 1
ATOM 1387 O O . GLY A 1 185 ? 11.344 11.101 -24.899 1.00 92.44 185 GLY A O 1
ATOM 1388 N N . GLN A 1 186 ? 10.103 9.474 -25.804 1.00 93.00 186 GLN A N 1
ATOM 1389 C CA . GLN A 1 186 ? 8.923 10.305 -26.045 1.00 93.00 186 GLN A CA 1
ATOM 1390 C C . GLN A 1 186 ? 8.296 10.878 -24.769 1.00 93.00 186 GLN A C 1
ATOM 1392 O O . GLN A 1 186 ? 7.697 11.952 -24.827 1.00 93.00 186 GLN A O 1
ATOM 1397 N N . ALA A 1 187 ? 8.429 10.212 -23.617 1.00 88.75 187 ALA A N 1
ATOM 1398 C CA . ALA A 1 187 ? 7.948 10.762 -22.350 1.00 88.75 187 ALA A CA 1
ATOM 1399 C C . ALA A 1 187 ? 8.809 11.945 -21.864 1.00 88.75 187 ALA A C 1
ATOM 1401 O O . ALA A 1 187 ? 8.371 12.718 -21.007 1.00 88.75 187 ALA A O 1
ATOM 1402 N N . GLY A 1 188 ? 9.996 12.139 -22.448 1.00 90.00 188 GLY A N 1
ATOM 1403 C CA . GLY A 1 188 ? 10.870 13.274 -22.171 1.00 90.00 188 GLY A CA 1
ATOM 1404 C C . GLY A 1 188 ? 11.727 13.097 -20.920 1.00 90.00 188 GLY A C 1
ATOM 1405 O O . GLY A 1 188 ? 12.171 14.099 -20.352 1.00 90.00 188 GLY A O 1
ATOM 1406 N N . VAL A 1 189 ? 11.948 11.858 -20.467 1.00 89.38 189 VAL A N 1
ATOM 1407 C CA . VAL A 1 189 ? 12.638 11.587 -19.203 1.00 89.38 189 VAL A CA 1
ATOM 1408 C C . VAL A 1 189 ? 14.150 11.604 -19.402 1.00 89.38 189 VAL A C 1
ATOM 1410 O O . VAL A 1 189 ? 14.708 10.837 -20.186 1.00 89.38 189 VAL A O 1
ATOM 1413 N N . ARG A 1 190 ? 14.828 12.499 -18.676 1.00 89.25 190 ARG A N 1
ATOM 1414 C CA . ARG A 1 190 ? 16.293 12.565 -18.618 1.00 89.25 190 ARG A CA 1
ATOM 1415 C C . ARG A 1 190 ? 16.784 11.791 -17.406 1.00 89.25 190 ARG A C 1
ATOM 1417 O O . ARG A 1 190 ? 16.288 12.014 -16.307 1.00 89.25 190 ARG A O 1
ATOM 1424 N N . LEU A 1 191 ? 17.766 10.917 -17.608 1.00 89.38 191 LEU A N 1
ATOM 1425 C CA . LEU A 1 191 ? 18.390 10.185 -16.512 1.00 89.38 191 LEU A CA 1
ATOM 1426 C C . LEU A 1 191 ? 19.358 11.100 -15.757 1.00 89.38 191 LEU A C 1
ATOM 1428 O O . LEU A 1 191 ? 20.290 11.642 -16.350 1.00 89.38 191 LEU A O 1
ATOM 1432 N N . ASP A 1 192 ? 19.141 11.242 -14.453 1.00 83.75 192 ASP A N 1
ATOM 1433 C CA . ASP A 1 192 ? 20.100 11.843 -13.530 1.00 83.75 192 ASP A CA 1
ATOM 1434 C C . ASP A 1 192 ? 20.813 10.717 -12.779 1.00 83.75 192 ASP A C 1
ATOM 1436 O O . ASP A 1 192 ? 20.221 10.024 -11.954 1.00 83.75 192 ASP A O 1
ATOM 1440 N N . LEU A 1 193 ? 22.095 10.518 -13.085 1.00 85.38 193 LEU A N 1
ATOM 1441 C CA . LEU A 1 193 ? 22.896 9.472 -12.450 1.00 85.38 193 LEU A CA 1
ATOM 1442 C C . LEU A 1 193 ? 23.195 9.772 -10.974 1.00 85.38 193 LEU A C 1
ATOM 1444 O O . LEU A 1 193 ? 23.436 8.852 -10.192 1.00 85.38 193 LEU A O 1
ATOM 1448 N N . THR A 1 194 ? 23.193 11.053 -10.604 1.00 78.69 194 THR A N 1
ATOM 1449 C CA . THR A 1 194 ? 23.589 11.545 -9.277 1.00 78.69 194 THR A CA 1
ATOM 1450 C C . THR A 1 194 ? 22.408 11.824 -8.356 1.00 78.69 194 THR A C 1
ATOM 1452 O O . THR A 1 194 ? 22.596 11.951 -7.148 1.00 78.69 194 THR A O 1
ATOM 1455 N N . GLY A 1 195 ? 21.208 11.927 -8.918 1.00 73.94 195 GLY A N 1
ATOM 1456 C CA . GLY A 1 195 ? 19.958 12.120 -8.202 1.00 73.94 195 GLY A CA 1
ATOM 1457 C C . GLY A 1 195 ? 19.163 10.830 -8.022 1.00 73.94 195 GLY A C 1
ATOM 1458 O O . GLY A 1 195 ? 19.490 9.765 -8.551 1.00 73.94 195 GLY A O 1
ATOM 1459 N N . MET A 1 196 ? 18.069 10.951 -7.272 1.00 76.56 196 MET A N 1
ATOM 1460 C CA . MET A 1 196 ? 17.076 9.888 -7.162 1.00 76.56 196 MET A CA 1
ATOM 1461 C C . MET A 1 196 ? 16.309 9.787 -8.482 1.00 76.56 196 MET A C 1
ATOM 1463 O O . MET A 1 196 ? 15.665 10.745 -8.905 1.00 76.56 196 MET A O 1
ATOM 1467 N N . THR A 1 197 ? 16.365 8.622 -9.117 1.00 81.38 197 THR A N 1
ATOM 1468 C CA . THR A 1 197 ? 15.625 8.309 -10.340 1.00 81.38 197 THR A CA 1
ATOM 1469 C C . THR A 1 197 ? 14.455 7.391 -10.003 1.00 81.38 197 THR A C 1
ATOM 1471 O O . THR A 1 197 ? 14.657 6.282 -9.503 1.00 81.38 197 THR A O 1
ATOM 1474 N N . ALA A 1 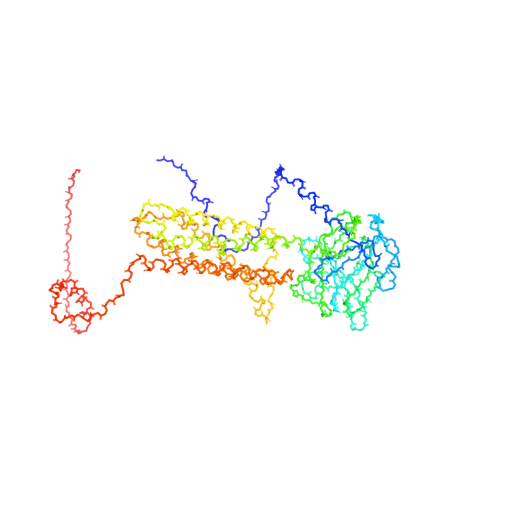198 ? 13.232 7.837 -10.290 1.00 84.06 198 ALA A N 1
ATOM 1475 C CA . ALA A 1 198 ? 12.045 6.993 -10.197 1.00 84.06 198 ALA A CA 1
ATOM 1476 C C . ALA A 1 198 ? 12.050 5.947 -11.321 1.00 84.06 198 ALA A C 1
ATOM 1478 O O . ALA A 1 198 ? 12.358 6.258 -12.474 1.00 84.06 198 ALA A O 1
ATOM 1479 N N . VAL A 1 199 ? 11.713 4.704 -10.983 1.00 91.81 199 VAL A N 1
ATOM 1480 C CA . VAL A 1 199 ? 11.658 3.579 -11.916 1.00 91.81 199 VAL A CA 1
ATOM 1481 C C . VAL A 1 199 ? 10.492 2.668 -11.553 1.00 91.81 199 VAL A C 1
ATOM 1483 O O . VAL A 1 199 ? 10.383 2.191 -10.425 1.00 91.81 199 VAL A O 1
ATOM 1486 N N . ASN A 1 200 ? 9.646 2.387 -12.535 1.00 91.75 200 ASN A N 1
ATOM 1487 C CA . ASN A 1 200 ? 8.576 1.405 -12.435 1.00 91.75 200 ASN A CA 1
ATOM 1488 C C . ASN A 1 200 ? 9.056 0.069 -12.998 1.00 91.75 200 ASN A C 1
ATOM 1490 O O . ASN A 1 200 ? 9.768 0.038 -14.000 1.00 91.75 200 ASN A O 1
ATOM 1494 N N . PHE A 1 201 ? 8.636 -1.032 -12.390 1.00 93.62 201 PHE A N 1
ATOM 1495 C CA . PHE A 1 201 ? 8.981 -2.387 -12.806 1.00 93.62 201 PHE A CA 1
ATOM 1496 C C . PHE A 1 201 ? 7.718 -3.220 -12.958 1.00 93.62 201 PHE A C 1
ATOM 1498 O O . PHE A 1 201 ? 6.800 -3.098 -12.148 1.00 93.62 201 PHE A O 1
ATOM 1505 N N . ALA A 1 202 ? 7.694 -4.067 -13.985 1.00 92.50 202 ALA A N 1
ATOM 1506 C CA . ALA A 1 202 ? 6.590 -4.978 -14.257 1.00 92.50 202 ALA A CA 1
ATOM 1507 C C . ALA A 1 202 ? 7.118 -6.321 -14.793 1.00 92.50 202 ALA A C 1
ATOM 1509 O O . ALA A 1 202 ? 8.025 -6.335 -15.623 1.00 92.50 202 ALA A O 1
ATOM 1510 N N . ALA A 1 203 ? 6.529 -7.444 -14.396 1.00 92.06 203 ALA A N 1
ATOM 1511 C CA . ALA A 1 203 ? 6.772 -8.753 -14.999 1.00 92.06 203 ALA A CA 1
ATOM 1512 C C . ALA A 1 203 ? 5.472 -9.556 -15.085 1.00 92.06 203 ALA A C 1
ATOM 1514 O O . ALA A 1 203 ? 4.554 -9.359 -14.292 1.00 92.06 203 ALA A O 1
ATOM 1515 N N . ALA A 1 204 ? 5.391 -10.471 -16.050 1.00 87.56 204 ALA A N 1
ATOM 1516 C CA . ALA A 1 204 ? 4.238 -11.355 -16.183 1.00 87.56 204 ALA A CA 1
ATOM 1517 C C . ALA A 1 204 ? 4.617 -12.717 -16.763 1.00 87.56 204 ALA A C 1
ATOM 1519 O O . ALA A 1 204 ? 5.592 -12.860 -17.503 1.00 87.56 204 ALA A O 1
ATOM 1520 N N . ALA A 1 205 ? 3.792 -13.726 -16.472 1.00 86.81 205 ALA A N 1
ATOM 1521 C CA . ALA A 1 205 ? 3.938 -15.074 -17.019 1.00 86.81 205 ALA A CA 1
ATOM 1522 C C . ALA A 1 205 ? 3.523 -15.150 -18.498 1.00 86.81 205 ALA A C 1
ATOM 1524 O O . ALA A 1 205 ? 4.044 -15.967 -19.255 1.00 86.81 205 ALA A O 1
ATOM 1525 N N . LYS A 1 206 ? 2.597 -14.283 -18.922 1.00 84.31 206 LYS A N 1
ATOM 1526 C CA . LYS A 1 206 ? 2.148 -14.175 -20.310 1.00 84.31 206 LYS A CA 1
ATOM 1527 C C . LYS A 1 206 ? 3.079 -13.243 -21.084 1.00 84.31 206 LYS A C 1
ATOM 1529 O O . LYS A 1 206 ? 3.312 -12.114 -20.666 1.00 84.31 206 LYS A O 1
ATOM 1534 N N . ALA A 1 207 ? 3.590 -13.699 -22.224 1.00 83.88 207 ALA A N 1
ATOM 1535 C CA . ALA A 1 207 ? 4.358 -12.846 -23.126 1.00 83.88 207 ALA A CA 1
ATOM 1536 C C . ALA A 1 207 ? 3.448 -11.843 -23.860 1.00 83.88 207 ALA A C 1
ATOM 1538 O O . ALA A 1 207 ? 2.300 -12.151 -24.193 1.00 83.88 207 ALA A O 1
ATOM 1539 N N . GLY A 1 208 ? 3.991 -10.663 -24.160 1.00 84.06 208 GLY A N 1
ATOM 1540 C CA . GLY A 1 208 ? 3.287 -9.581 -24.849 1.00 84.06 208 GLY A CA 1
ATOM 1541 C C . GLY A 1 208 ? 2.823 -8.469 -23.913 1.00 84.06 208 GLY A C 1
ATOM 1542 O O . GLY A 1 208 ? 2.667 -8.665 -22.710 1.00 84.06 208 GLY A O 1
ATOM 1543 N N . VAL A 1 209 ? 2.598 -7.285 -24.482 1.00 83.75 209 VAL A N 1
ATOM 1544 C CA . VAL A 1 209 ? 2.060 -6.145 -23.735 1.00 83.75 209 VAL A CA 1
ATOM 1545 C C . VAL A 1 209 ? 0.586 -6.393 -23.442 1.00 83.75 209 VAL A C 1
ATOM 1547 O O . VAL A 1 209 ? -0.202 -6.664 -24.348 1.00 83.75 209 VAL A O 1
ATOM 1550 N N . HIS A 1 210 ? 0.226 -6.309 -22.172 1.00 81.06 210 HIS A N 1
ATOM 1551 C CA . HIS A 1 210 ? -1.139 -6.428 -21.694 1.00 81.06 210 HIS A CA 1
ATOM 1552 C C . HIS A 1 210 ? -1.291 -5.637 -20.399 1.00 81.06 210 HIS A C 1
ATOM 1554 O O . HIS A 1 210 ? -0.301 -5.321 -19.735 1.00 81.06 210 HIS A O 1
ATOM 1560 N N . VAL A 1 211 ? -2.541 -5.349 -20.052 1.00 78.00 211 VAL A N 1
ATOM 1561 C CA . VAL A 1 211 ? -2.887 -4.874 -18.715 1.00 78.00 211 VAL A CA 1
ATOM 1562 C C . VAL A 1 211 ? -2.578 -6.005 -17.738 1.00 78.00 211 VAL A C 1
ATOM 1564 O O . VAL A 1 211 ? -3.019 -7.136 -17.943 1.00 78.00 211 VAL A O 1
ATOM 1567 N N . HIS A 1 212 ? -1.761 -5.720 -16.732 1.00 67.12 212 HIS A N 1
ATOM 1568 C CA . HIS A 1 212 ? -1.384 -6.668 -15.690 1.00 67.12 212 HIS A CA 1
ATOM 1569 C C . HIS A 1 212 ? -2.179 -6.370 -14.417 1.00 67.12 212 HIS A C 1
ATOM 1571 O O . HIS A 1 212 ? -2.402 -5.211 -14.076 1.00 67.12 212 HIS A O 1
ATOM 1577 N N . SER A 1 213 ? -2.591 -7.416 -13.702 1.00 61.19 213 SER A N 1
ATOM 1578 C CA . SER A 1 213 ? -3.206 -7.280 -12.380 1.00 61.19 213 SER A CA 1
ATOM 1579 C C . SER A 1 213 ? -2.204 -6.713 -11.374 1.00 61.19 213 SER A C 1
ATOM 1581 O O . SER A 1 213 ? -1.002 -6.974 -11.478 1.00 61.19 213 SER A O 1
ATOM 1583 N N . PHE A 1 214 ? -2.691 -5.999 -10.359 1.00 61.91 214 PHE A N 1
ATOM 1584 C CA . PHE A 1 214 ? -1.833 -5.493 -9.292 1.00 61.91 214 PHE A CA 1
ATOM 1585 C C . PHE A 1 214 ? -1.242 -6.653 -8.472 1.00 61.91 214 PHE A C 1
ATOM 1587 O O . PHE A 1 214 ? -1.931 -7.283 -7.669 1.00 61.91 214 PHE A O 1
ATOM 1594 N N . ASP A 1 215 ? 0.043 -6.938 -8.682 1.00 68.81 215 ASP A N 1
ATOM 1595 C CA . ASP A 1 215 ? 0.806 -7.961 -7.964 1.00 68.81 215 ASP A CA 1
ATOM 1596 C C . ASP A 1 215 ? 2.110 -7.358 -7.448 1.00 68.81 215 ASP A C 1
ATOM 1598 O O . ASP A 1 215 ? 3.056 -7.161 -8.203 1.00 68.81 215 ASP A O 1
ATOM 1602 N N . LEU A 1 216 ? 2.194 -7.118 -6.140 1.00 61.78 216 LEU A N 1
ATOM 1603 C CA . LEU A 1 216 ? 3.360 -6.488 -5.515 1.00 61.78 216 LEU A CA 1
ATOM 1604 C C . LEU A 1 216 ? 4.667 -7.294 -5.654 1.00 61.78 216 LEU A C 1
ATOM 1606 O O . LEU A 1 216 ? 5.752 -6.759 -5.408 1.00 61.78 216 LEU A O 1
ATOM 1610 N N . LYS A 1 217 ? 4.613 -8.568 -6.069 1.00 72.50 217 LYS A N 1
ATOM 1611 C CA . LYS A 1 217 ? 5.823 -9.330 -6.411 1.00 72.50 217 LYS A CA 1
ATOM 1612 C C . LYS A 1 217 ? 6.429 -8.887 -7.736 1.00 72.50 217 LYS A C 1
ATOM 1614 O O . LYS A 1 217 ? 7.652 -8.805 -7.837 1.00 72.50 217 LYS A O 1
ATOM 1619 N N . HIS A 1 218 ? 5.586 -8.587 -8.715 1.00 84.25 218 HIS A N 1
ATOM 1620 C CA . HIS A 1 218 ? 5.987 -8.353 -10.099 1.00 84.25 218 HIS A CA 1
ATOM 1621 C C . HIS A 1 218 ? 5.660 -6.952 -10.595 1.00 84.25 218 HIS A C 1
ATOM 1623 O O . HIS A 1 218 ? 6.009 -6.639 -11.722 1.00 84.25 218 HIS A O 1
ATOM 1629 N N . LEU A 1 219 ? 5.017 -6.118 -9.784 1.00 84.12 219 LEU A N 1
ATOM 1630 C CA . LEU A 1 219 ? 4.647 -4.751 -10.100 1.00 84.12 219 LEU A CA 1
ATOM 1631 C C . LEU A 1 219 ? 5.019 -3.850 -8.929 1.00 84.12 219 LEU A C 1
ATOM 1633 O O . LEU A 1 219 ? 4.500 -3.997 -7.821 1.00 84.12 219 LEU A O 1
ATOM 1637 N N . CYS A 1 220 ? 5.933 -2.916 -9.160 1.00 79.25 220 CYS A N 1
ATOM 1638 C CA . CYS A 1 220 ? 6.332 -1.967 -8.132 1.00 79.25 220 CYS A CA 1
ATOM 1639 C C . CYS A 1 220 ? 6.937 -0.692 -8.729 1.00 79.25 220 CYS A C 1
ATOM 1641 O O . CYS A 1 220 ? 7.366 -0.666 -9.882 1.00 79.25 220 CYS A O 1
ATOM 1643 N N . SER A 1 221 ? 7.005 0.358 -7.911 1.00 83.88 221 SER A N 1
ATOM 1644 C CA . SER A 1 221 ? 7.757 1.579 -8.200 1.00 83.88 221 SER A CA 1
ATOM 1645 C C . SER A 1 221 ? 8.864 1.744 -7.163 1.00 83.88 221 SER A C 1
ATOM 1647 O O . SER A 1 221 ? 8.654 1.477 -5.977 1.00 83.88 221 SER A O 1
ATOM 1649 N N . GLN A 1 222 ? 10.055 2.137 -7.606 1.00 79.81 222 GLN A N 1
ATOM 1650 C CA . GLN A 1 222 ? 11.220 2.375 -6.760 1.00 79.81 222 GLN A CA 1
ATOM 1651 C C . GLN A 1 222 ? 11.868 3.709 -7.108 1.00 79.81 222 GLN A C 1
ATOM 1653 O O . GLN A 1 222 ? 11.868 4.138 -8.257 1.00 79.81 222 GLN A O 1
ATOM 1658 N N . SER A 1 223 ? 12.504 4.316 -6.112 1.00 79.69 223 SER A N 1
ATOM 1659 C CA . SER A 1 223 ? 13.379 5.468 -6.294 1.00 79.69 223 SER A CA 1
ATOM 1660 C C . SER A 1 223 ? 14.821 5.003 -6.068 1.00 79.69 223 SER A C 1
ATOM 1662 O O . SER A 1 223 ? 15.146 4.462 -5.003 1.00 79.69 223 SER A O 1
ATOM 1664 N N . LEU A 1 224 ? 15.664 5.120 -7.095 1.00 80.19 224 LEU A N 1
ATOM 1665 C CA . LEU A 1 224 ? 17.002 4.526 -7.160 1.00 80.19 224 LEU A CA 1
ATOM 1666 C C . LEU A 1 224 ? 18.074 5.601 -7.371 1.00 80.19 224 LEU A C 1
ATOM 1668 O O . LEU A 1 224 ? 17.928 6.460 -8.235 1.00 80.19 224 LEU A O 1
ATOM 1672 N N . MET A 1 225 ? 19.184 5.503 -6.639 1.00 81.38 225 MET A N 1
ATOM 1673 C CA . MET A 1 225 ? 20.427 6.202 -6.987 1.00 81.38 225 MET A CA 1
ATOM 1674 C C . MET A 1 225 ? 21.219 5.314 -7.943 1.00 81.38 225 MET A C 1
ATOM 1676 O O . MET A 1 225 ? 21.612 4.209 -7.563 1.00 81.38 225 MET A O 1
ATOM 1680 N N . LEU A 1 226 ? 21.447 5.769 -9.175 1.00 85.00 226 LEU A N 1
ATOM 1681 C CA . LEU A 1 226 ? 22.185 4.977 -10.166 1.00 85.00 226 LEU A CA 1
ATOM 1682 C C . LEU A 1 226 ? 23.695 4.970 -9.890 1.00 85.00 226 LEU A C 1
ATOM 1684 O O . LEU A 1 226 ? 24.362 3.996 -10.227 1.00 85.00 226 LEU A O 1
ATOM 1688 N N . VAL A 1 227 ? 24.222 6.000 -9.226 1.00 84.25 227 VAL A N 1
ATOM 1689 C CA . VAL A 1 227 ? 25.565 6.003 -8.630 1.00 84.25 227 VAL A CA 1
ATOM 1690 C C . VAL A 1 227 ? 25.432 5.665 -7.145 1.00 84.25 227 VAL A C 1
ATOM 1692 O O . VAL A 1 227 ? 24.814 6.414 -6.388 1.00 84.25 227 VAL A O 1
ATOM 1695 N N . SER A 1 228 ? 25.999 4.535 -6.720 1.00 67.38 228 SER A N 1
ATOM 1696 C CA . SER A 1 228 ? 25.873 4.008 -5.355 1.00 67.38 228 SER A CA 1
ATOM 1697 C C . SER A 1 228 ? 27.219 3.503 -4.825 1.00 67.38 228 SER A C 1
ATOM 1699 O O . SER A 1 228 ? 28.033 2.991 -5.585 1.00 67.38 228 SER A O 1
ATOM 1701 N N . THR A 1 229 ? 27.463 3.627 -3.518 1.00 57.56 229 THR A N 1
ATOM 1702 C CA . THR A 1 229 ? 28.636 3.052 -2.834 1.00 57.56 229 THR A CA 1
ATOM 1703 C C . THR A 1 229 ? 28.202 1.896 -1.923 1.00 57.56 229 THR A C 1
ATOM 1705 O O . THR A 1 229 ? 27.421 2.114 -0.994 1.00 57.56 229 THR A O 1
ATOM 1708 N N . VAL A 1 230 ? 28.707 0.683 -2.166 1.00 51.53 230 VAL A N 1
ATOM 1709 C CA . VAL A 1 230 ? 28.525 -0.524 -1.341 1.00 51.53 230 VAL A CA 1
ATOM 1710 C C . VAL A 1 230 ? 29.303 -0.388 -0.026 1.00 51.53 230 VAL A C 1
ATOM 1712 O O . VAL A 1 230 ? 30.432 0.102 -0.010 1.00 51.53 230 VAL A O 1
ATOM 1715 N N . HIS A 1 231 ? 28.726 -0.886 1.072 1.00 38.31 231 HIS A N 1
ATOM 1716 C CA . HIS A 1 231 ? 29.489 -1.319 2.246 1.00 38.31 231 HIS A CA 1
ATOM 1717 C C . HIS A 1 231 ? 29.621 -2.847 2.215 1.00 38.31 231 HIS A C 1
ATOM 1719 O O . HIS A 1 231 ? 28.619 -3.542 2.048 1.00 38.31 231 HIS A O 1
ATOM 1725 N N . GLU A 1 232 ? 30.843 -3.360 2.397 1.00 37.94 232 GLU A N 1
ATOM 1726 C CA . GLU A 1 232 ? 31.111 -4.781 2.644 1.00 37.94 232 GLU A CA 1
ATOM 1727 C C . GLU A 1 232 ? 30.369 -5.240 3.906 1.00 37.94 232 GLU A C 1
ATOM 1729 O O . GLU A 1 232 ? 30.757 -4.944 5.036 1.00 37.94 232 GLU A O 1
ATOM 1734 N N . GLY A 1 233 ? 29.277 -5.964 3.698 1.00 35.41 233 GLY A N 1
ATOM 1735 C CA . GLY A 1 233 ? 28.638 -6.791 4.703 1.00 35.41 233 GLY A CA 1
ATOM 1736 C C . GLY A 1 233 ? 28.231 -8.090 4.030 1.00 35.41 233 GLY A C 1
ATOM 1737 O O . GLY A 1 233 ? 27.294 -8.102 3.236 1.00 35.41 233 GLY A O 1
ATOM 1738 N N . GLU A 1 234 ? 28.950 -9.174 4.320 1.00 38.47 234 GLU A N 1
ATOM 1739 C CA . GLU A 1 234 ? 28.449 -10.525 4.078 1.00 38.47 234 GLU A CA 1
ATOM 1740 C C . GLU A 1 234 ? 27.096 -10.662 4.781 1.00 38.47 234 GLU A C 1
ATOM 1742 O O . GLU A 1 234 ? 26.999 -10.642 6.008 1.00 38.47 234 GLU A O 1
ATOM 1747 N N . GLY A 1 235 ? 26.037 -10.778 3.991 1.00 32.44 235 GLY A N 1
ATOM 1748 C CA . GLY A 1 235 ? 24.695 -10.980 4.493 1.00 32.44 235 GLY A CA 1
ATOM 1749 C C . GLY A 1 235 ? 23.841 -11.587 3.401 1.00 32.44 235 GLY A C 1
ATOM 1750 O O . GLY A 1 235 ? 23.344 -10.880 2.533 1.00 32.44 235 GLY A O 1
ATOM 1751 N N . ASN A 1 236 ? 23.629 -12.899 3.488 1.00 35.41 236 ASN A N 1
ATOM 1752 C CA . ASN A 1 236 ? 22.485 -13.597 2.893 1.00 35.41 236 ASN A CA 1
ATOM 1753 C C . ASN A 1 236 ? 21.166 -13.140 3.555 1.00 35.41 236 ASN A C 1
ATOM 1755 O O . ASN A 1 236 ? 20.343 -13.959 3.955 1.00 35.41 236 ASN A O 1
ATOM 1759 N N . GLU A 1 237 ? 20.971 -11.835 3.704 1.00 32.75 237 GLU A N 1
ATOM 1760 C CA . GLU A 1 237 ? 19.753 -11.249 4.235 1.00 32.75 237 GLU A CA 1
ATOM 1761 C C . GLU A 1 237 ? 18.964 -10.688 3.050 1.00 32.75 237 GLU A C 1
ATOM 1763 O O . GLU A 1 237 ? 19.502 -9.883 2.282 1.00 32.75 237 GLU A O 1
ATOM 1768 N N . PRO A 1 238 ? 17.711 -11.128 2.839 1.00 35.31 238 PRO A N 1
ATOM 1769 C CA . PRO A 1 238 ? 16.894 -10.615 1.756 1.00 35.31 238 PRO A CA 1
ATOM 1770 C C . PRO A 1 238 ? 16.760 -9.103 1.928 1.00 35.31 238 PRO A C 1
ATOM 1772 O O . PRO A 1 238 ? 16.277 -8.616 2.951 1.00 35.31 238 PRO A O 1
ATOM 1775 N N . ALA A 1 239 ? 17.228 -8.367 0.919 1.00 38.28 239 ALA A N 1
ATOM 1776 C CA . ALA A 1 239 ? 17.133 -6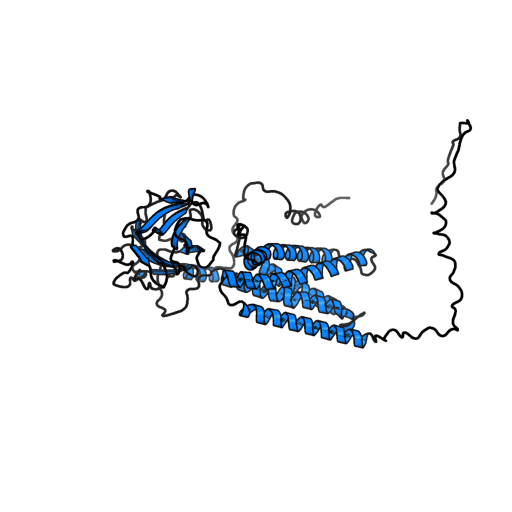.921 0.860 1.00 38.28 239 ALA A CA 1
ATOM 1777 C C . ALA A 1 239 ? 15.691 -6.492 1.175 1.00 38.28 239 ALA A C 1
ATOM 1779 O O . ALA A 1 239 ? 14.743 -6.980 0.558 1.00 38.28 239 ALA A O 1
ATOM 1780 N N . HIS A 1 240 ? 15.541 -5.602 2.160 1.00 40.03 240 HIS A N 1
ATOM 1781 C CA . HIS A 1 240 ? 14.279 -4.992 2.573 1.00 40.03 240 HIS A CA 1
ATOM 1782 C C . HIS A 1 240 ? 13.628 -4.241 1.399 1.00 40.03 240 HIS A C 1
ATOM 1784 O O . HIS A 1 240 ? 13.758 -3.030 1.251 1.00 40.03 240 HIS A O 1
ATOM 1790 N N . GLY A 1 241 ? 12.906 -4.972 0.558 1.00 38.56 241 GLY A N 1
ATOM 1791 C CA . GLY A 1 241 ? 12.110 -4.455 -0.543 1.00 38.56 241 GLY A CA 1
ATOM 1792 C C . GLY A 1 241 ? 10.670 -4.197 -0.126 1.00 38.56 241 GLY A C 1
ATOM 1793 O O . GLY A 1 241 ? 9.782 -4.739 -0.759 1.00 38.56 241 GLY A O 1
ATOM 1794 N N . HIS A 1 242 ? 10.425 -3.413 0.932 1.00 48.59 242 HIS A N 1
ATOM 1795 C CA . HIS A 1 242 ? 9.091 -2.888 1.256 1.00 48.59 242 HIS A CA 1
ATOM 1796 C C . HIS A 1 242 ? 9.181 -1.653 2.179 1.00 48.59 242 HIS A C 1
ATOM 1798 O O . HIS A 1 242 ? 8.920 -1.756 3.379 1.00 48.59 242 HIS A O 1
ATOM 1804 N N . ASP A 1 243 ? 9.481 -0.466 1.641 1.00 58.59 243 ASP A N 1
ATOM 1805 C CA . ASP A 1 243 ? 9.509 0.794 2.420 1.00 58.59 243 ASP A CA 1
ATOM 1806 C C . ASP A 1 243 ? 8.182 1.071 3.180 1.00 58.59 243 ASP A C 1
ATOM 1808 O O . ASP A 1 243 ? 8.163 1.775 4.190 1.00 58.59 243 ASP A O 1
ATOM 1812 N N . PHE A 1 244 ? 7.076 0.436 2.768 1.00 65.38 244 PHE A N 1
ATOM 1813 C CA . PHE A 1 244 ? 5.745 0.562 3.379 1.00 65.38 244 PHE A CA 1
ATOM 1814 C C . PHE A 1 244 ? 5.349 -0.586 4.324 1.00 65.38 244 PHE A C 1
ATOM 1816 O O . PHE A 1 244 ? 4.392 -0.443 5.089 1.00 65.38 244 PHE A O 1
ATOM 1823 N N . GLN A 1 245 ? 6.062 -1.719 4.328 1.00 73.81 245 GLN A N 1
ATOM 1824 C CA . GLN A 1 245 ? 5.725 -2.855 5.200 1.00 73.81 245 GLN A CA 1
ATOM 1825 C C . GLN A 1 245 ? 5.795 -2.496 6.690 1.00 73.81 245 GLN A C 1
ATOM 1827 O O . GLN A 1 245 ? 4.889 -2.910 7.420 1.00 73.81 245 GLN A O 1
ATOM 1832 N N . PRO A 1 246 ? 6.772 -1.704 7.183 1.00 80.69 246 PRO A N 1
ATOM 1833 C CA . PRO A 1 246 ? 6.768 -1.261 8.575 1.00 80.69 246 PRO A CA 1
ATOM 1834 C C . PRO A 1 246 ? 5.509 -0.461 8.927 1.00 80.69 246 PRO A C 1
ATOM 1836 O O . PRO A 1 246 ? 4.913 -0.682 9.981 1.00 80.69 246 PRO A O 1
ATOM 1839 N N . ALA A 1 247 ? 5.058 0.412 8.020 1.00 81.12 247 ALA A N 1
ATOM 1840 C CA . ALA A 1 247 ? 3.845 1.201 8.200 1.00 81.12 247 ALA A CA 1
ATOM 1841 C C . ALA A 1 247 ? 2.589 0.312 8.206 1.00 81.12 247 ALA A C 1
ATOM 1843 O O . ALA A 1 247 ? 1.793 0.376 9.141 1.00 81.12 247 ALA A O 1
ATOM 1844 N N . ALA A 1 248 ? 2.440 -0.591 7.235 1.00 81.81 248 ALA A N 1
ATOM 1845 C CA . ALA A 1 248 ? 1.318 -1.531 7.189 1.00 81.81 248 ALA A CA 1
ATOM 1846 C C . ALA A 1 248 ? 1.284 -2.469 8.413 1.00 81.81 248 ALA A C 1
ATOM 1848 O O . ALA A 1 248 ? 0.218 -2.764 8.956 1.00 81.81 248 ALA A O 1
ATOM 1849 N N . THR A 1 249 ? 2.455 -2.878 8.907 1.00 87.19 249 THR A N 1
ATOM 1850 C CA . THR A 1 249 ? 2.589 -3.676 10.135 1.00 87.19 249 THR A CA 1
ATOM 1851 C C . THR A 1 249 ? 2.136 -2.879 11.357 1.00 87.19 249 THR A C 1
ATOM 1853 O O . THR A 1 249 ? 1.332 -3.367 12.152 1.00 87.19 249 THR A O 1
ATOM 1856 N N . ALA A 1 250 ? 2.605 -1.635 11.496 1.00 90.12 250 ALA A N 1
ATOM 1857 C CA . ALA A 1 250 ? 2.202 -0.745 12.581 1.00 90.12 250 ALA A CA 1
ATOM 1858 C C . ALA A 1 250 ? 0.694 -0.452 12.544 1.00 90.12 250 ALA A C 1
ATOM 1860 O O . ALA A 1 250 ? 0.036 -0.517 13.584 1.00 90.12 250 ALA A O 1
ATOM 1861 N N . HIS A 1 251 ? 0.132 -0.206 11.356 1.00 92.50 251 HIS A N 1
ATOM 1862 C CA . HIS A 1 251 ? -1.305 -0.055 11.147 1.00 92.50 251 HIS A CA 1
ATOM 1863 C C . HIS A 1 251 ? -2.069 -1.285 11.650 1.00 92.50 251 HIS A C 1
ATOM 1865 O O . HIS A 1 251 ? -2.945 -1.146 12.500 1.00 92.50 251 HIS A O 1
ATOM 1871 N N . GLY A 1 252 ? -1.702 -2.488 11.197 1.00 91.50 252 GLY A N 1
ATOM 1872 C CA . GLY A 1 252 ? -2.360 -3.729 11.607 1.00 91.50 252 GLY A CA 1
ATOM 1873 C C . GLY A 1 252 ? -2.319 -3.953 13.122 1.00 91.50 252 GLY A C 1
ATOM 1874 O O . GLY A 1 252 ? -3.349 -4.243 13.733 1.00 91.50 252 GLY A O 1
ATOM 1875 N N . ILE A 1 253 ? -1.159 -3.750 13.757 1.00 94.62 253 ILE A N 1
ATOM 1876 C CA . ILE A 1 253 ? -0.999 -3.894 15.214 1.00 94.62 253 ILE A CA 1
ATOM 1877 C C . ILE A 1 253 ? -1.886 -2.895 15.968 1.00 94.62 253 ILE A C 1
ATOM 1879 O O . ILE A 1 253 ? -2.596 -3.278 16.901 1.00 94.62 253 ILE A O 1
ATOM 1883 N N . LEU A 1 254 ? -1.873 -1.623 15.566 1.00 96.06 254 LEU A N 1
ATOM 1884 C CA . LEU A 1 254 ? -2.679 -0.585 16.207 1.00 96.06 254 LEU A CA 1
ATOM 1885 C C . LEU A 1 254 ? -4.183 -0.801 15.984 1.00 96.06 254 LEU A C 1
ATOM 1887 O O . LEU A 1 254 ? -4.963 -0.553 16.904 1.00 96.06 254 LEU A O 1
ATOM 1891 N N . MET A 1 255 ? -4.595 -1.304 14.814 1.00 96.19 255 MET A N 1
ATOM 1892 C CA . MET A 1 255 ? -5.991 -1.652 14.529 1.00 96.19 255 MET A CA 1
ATOM 1893 C C . MET A 1 255 ? -6.472 -2.821 15.391 1.00 96.19 255 MET A C 1
ATOM 1895 O O . MET A 1 255 ? -7.552 -2.727 15.976 1.00 96.19 255 MET A O 1
ATOM 1899 N N . ILE A 1 256 ? -5.659 -3.871 15.564 1.00 95.75 256 ILE A N 1
ATOM 1900 C CA . ILE A 1 256 ? -5.958 -4.972 16.494 1.00 95.75 256 ILE A CA 1
ATOM 1901 C C . ILE A 1 256 ? -6.076 -4.430 17.924 1.00 95.75 256 ILE A C 1
ATOM 1903 O O . ILE A 1 256 ? -7.059 -4.696 18.616 1.00 95.75 256 ILE A O 1
ATOM 1907 N N . LEU A 1 257 ? -5.119 -3.617 18.373 1.00 96.50 257 LEU A N 1
ATOM 1908 C CA . LEU A 1 257 ? -5.151 -3.042 19.718 1.00 96.50 257 LEU A CA 1
ATOM 1909 C C . LEU A 1 257 ? -6.406 -2.181 19.949 1.00 96.50 257 LEU A C 1
ATOM 1911 O O . LEU A 1 257 ? -7.058 -2.307 20.986 1.00 96.50 257 LEU A O 1
ATOM 1915 N N . ALA A 1 258 ? -6.776 -1.336 18.988 1.00 97.12 258 ALA A N 1
ATOM 1916 C CA . ALA A 1 258 ? -7.951 -0.478 19.083 1.00 97.12 258 ALA A CA 1
ATOM 1917 C C . ALA A 1 258 ? -9.258 -1.286 19.061 1.00 97.12 258 ALA A C 1
ATOM 1919 O O . ALA A 1 258 ? -10.041 -1.236 20.012 1.00 97.12 258 ALA A O 1
ATOM 1920 N N . TRP A 1 259 ? -9.492 -2.034 17.983 1.00 96.62 259 TRP A N 1
ATOM 1921 C CA . TRP A 1 259 ? -10.801 -2.600 17.653 1.00 96.62 259 TRP A CA 1
ATOM 1922 C C . TRP A 1 259 ? -11.051 -3.986 18.214 1.00 96.62 259 TRP A C 1
ATOM 1924 O O . TRP A 1 259 ? -12.210 -4.365 18.374 1.00 96.62 259 TRP A O 1
ATOM 1934 N N . VAL A 1 260 ? -9.995 -4.723 18.545 1.00 96.00 260 VAL A N 1
ATOM 1935 C CA . VAL A 1 260 ? -10.124 -6.034 19.176 1.00 96.00 260 VAL A CA 1
ATOM 1936 C C . VAL A 1 260 ? -10.003 -5.879 20.677 1.00 96.00 260 VAL A C 1
ATOM 1938 O O . VAL A 1 260 ? -10.822 -6.442 21.375 1.00 96.00 260 VAL A O 1
ATOM 1941 N N . VAL A 1 261 ? -9.069 -5.076 21.197 1.00 95.69 261 VAL A N 1
ATOM 1942 C CA . VAL A 1 261 ? -8.800 -5.032 22.646 1.00 95.69 261 VAL A CA 1
ATOM 1943 C C . VAL A 1 261 ? -9.493 -3.864 23.350 1.00 95.69 261 VAL A C 1
ATOM 1945 O O . VAL A 1 261 ? -10.368 -4.083 24.191 1.00 95.69 261 VAL A O 1
ATOM 1948 N N . LEU A 1 262 ? -9.109 -2.622 23.047 1.00 96.94 262 LEU A N 1
ATOM 1949 C CA . LEU A 1 262 ? -9.473 -1.448 23.851 1.00 96.94 262 LEU A CA 1
ATOM 1950 C C . LEU A 1 262 ? -10.968 -1.112 23.767 1.00 96.94 262 LEU A C 1
ATOM 1952 O O . LEU A 1 262 ? -11.640 -1.038 24.802 1.00 96.94 262 LEU A O 1
ATOM 1956 N N . LEU A 1 263 ? -11.505 -0.943 22.555 1.00 95.94 263 LEU A N 1
ATOM 1957 C CA . LEU A 1 263 ? -12.898 -0.533 22.354 1.00 95.94 263 LEU A CA 1
ATOM 1958 C C . LEU A 1 263 ? -13.889 -1.610 22.850 1.00 95.94 263 LEU A C 1
ATOM 1960 O O . LEU A 1 263 ? -14.795 -1.266 23.621 1.00 95.94 263 LEU A O 1
ATOM 1964 N N . PRO A 1 264 ? -13.716 -2.917 22.542 1.00 95.38 264 PRO A N 1
ATOM 1965 C CA . PRO A 1 264 ? -14.585 -3.957 23.099 1.00 95.38 264 PRO A CA 1
ATOM 1966 C C . PRO A 1 264 ? -14.492 -4.074 24.623 1.00 95.38 264 PRO A C 1
ATOM 1968 O O . PRO A 1 264 ? -15.521 -4.238 25.283 1.00 95.38 264 PRO A O 1
ATOM 1971 N N . SER A 1 265 ? -13.301 -3.905 25.211 1.00 94.25 265 SER A N 1
ATOM 1972 C CA . SER A 1 265 ? -13.153 -3.860 26.672 1.00 94.25 265 SER A CA 1
ATOM 1973 C C . SER A 1 265 ? -13.983 -2.725 27.274 1.00 94.25 265 SER A C 1
ATOM 1975 O O . SER A 1 265 ? -14.735 -2.943 28.224 1.00 94.25 265 SER A O 1
ATOM 1977 N N . GLY A 1 266 ? -13.941 -1.526 26.683 1.00 92.31 266 GLY A N 1
ATOM 1978 C CA . GLY A 1 266 ? -14.772 -0.394 27.104 1.00 92.31 266 GLY A CA 1
ATOM 1979 C C . GLY A 1 266 ? -16.273 -0.708 27.069 1.00 92.31 266 GLY A C 1
ATOM 1980 O O . GLY A 1 266 ? -17.014 -0.311 27.976 1.00 92.31 266 GLY A O 1
ATOM 1981 N N . VAL A 1 267 ? -16.732 -1.462 26.066 1.00 92.00 267 VAL A N 1
ATOM 1982 C CA . VAL A 1 267 ? -18.121 -1.945 25.979 1.00 92.00 267 VAL A CA 1
ATOM 1983 C C . VAL A 1 267 ? -18.445 -2.922 27.116 1.00 92.00 267 VAL A C 1
ATOM 1985 O O . VAL A 1 267 ? -19.512 -2.796 27.723 1.00 92.00 267 VAL A O 1
ATOM 1988 N N . LEU A 1 268 ? -17.536 -3.840 27.465 1.00 90.50 268 LEU A N 1
ATOM 1989 C CA . LEU A 1 268 ? -17.728 -4.777 28.581 1.00 90.50 268 LEU A CA 1
ATOM 1990 C C . LEU A 1 268 ? -17.878 -4.060 29.927 1.00 90.50 268 LEU A C 1
ATOM 1992 O O . LEU A 1 268 ? -18.789 -4.403 30.686 1.00 90.50 268 LEU A O 1
ATOM 1996 N N . PHE A 1 269 ? -17.064 -3.033 30.197 1.00 88.31 269 PHE A N 1
ATOM 1997 C CA . PHE A 1 269 ? -17.181 -2.211 31.411 1.00 88.31 269 PHE A CA 1
ATOM 1998 C C . PHE A 1 269 ? -18.535 -1.493 31.498 1.00 88.31 269 PHE A C 1
ATOM 2000 O O . PHE A 1 269 ? -19.149 -1.446 32.564 1.00 88.31 269 PHE A O 1
ATOM 2007 N N . ALA A 1 270 ? -19.033 -0.949 30.383 1.00 86.44 270 ALA A N 1
ATOM 2008 C CA . ALA A 1 270 ? -20.330 -0.272 30.358 1.00 86.44 270 ALA A CA 1
ATOM 2009 C C . ALA A 1 270 ? -21.513 -1.242 30.501 1.00 86.44 270 ALA A C 1
ATOM 2011 O O . ALA A 1 270 ? -22.495 -0.922 31.175 1.00 86.44 270 ALA A O 1
ATOM 2012 N N . ARG A 1 271 ? -21.419 -2.430 29.891 1.00 87.50 271 ARG A N 1
ATOM 2013 C CA . ARG A 1 271 ? -22.451 -3.473 29.959 1.00 87.50 271 ARG A CA 1
ATOM 2014 C C . ARG A 1 271 ? -22.603 -4.025 31.375 1.00 87.50 271 ARG A C 1
ATOM 2016 O O . ARG A 1 271 ? -23.719 -4.104 31.875 1.00 87.50 271 ARG A O 1
ATOM 2023 N N . HIS A 1 272 ? -21.490 -4.289 32.055 1.00 85.25 272 HIS A N 1
ATOM 2024 C CA . HIS A 1 272 ? -21.473 -4.855 33.409 1.00 85.25 272 HIS A CA 1
ATOM 2025 C C . HIS A 1 272 ? -21.359 -3.788 34.506 1.00 85.25 272 HIS A C 1
ATOM 2027 O O . HIS A 1 272 ? -20.868 -4.048 35.604 1.00 85.25 272 HIS A O 1
ATOM 2033 N N . ARG A 1 273 ? -21.863 -2.576 34.240 1.00 80.50 273 ARG A N 1
ATOM 2034 C CA . ARG A 1 273 ? -21.870 -1.446 35.188 1.00 80.50 273 ARG A CA 1
ATOM 2035 C C . ARG A 1 273 ? -22.472 -1.774 36.561 1.00 80.50 273 ARG A C 1
ATOM 2037 O O . ARG A 1 273 ? -22.090 -1.144 37.540 1.00 80.50 273 ARG A O 1
ATOM 2044 N N . ALA A 1 274 ? -23.390 -2.745 36.633 1.00 73.12 274 ALA A N 1
ATOM 2045 C CA . ALA A 1 274 ? -23.995 -3.200 37.885 1.00 73.12 274 ALA A CA 1
ATOM 2046 C C . ALA A 1 274 ? -22.972 -3.891 38.807 1.00 73.12 274 ALA A C 1
ATOM 2048 O O . ALA A 1 274 ? -22.910 -3.555 39.983 1.00 73.12 274 ALA A O 1
ATOM 2049 N N . LEU A 1 275 ? -22.111 -4.758 38.256 1.00 73.94 275 LEU A N 1
ATOM 2050 C CA . LEU A 1 275 ? -21.042 -5.441 39.003 1.00 73.94 275 LEU A CA 1
ATOM 2051 C C . LEU A 1 275 ? -19.906 -4.489 39.405 1.00 73.94 275 LEU A C 1
ATOM 2053 O O . LEU A 1 275 ? -19.232 -4.679 40.411 1.00 73.94 275 LEU A O 1
ATOM 2057 N N . ILE A 1 276 ? -19.668 -3.457 38.593 1.00 67.88 276 ILE A N 1
ATOM 2058 C CA . ILE A 1 276 ? -18.488 -2.578 38.696 1.00 67.88 276 ILE A CA 1
ATOM 2059 C C . ILE A 1 276 ? -18.761 -1.354 39.602 1.00 67.88 276 ILE A C 1
ATOM 2061 O O . ILE A 1 276 ? -17.853 -0.585 39.940 1.00 67.88 276 ILE A O 1
ATOM 2065 N N . GLY A 1 277 ? -20.007 -1.207 40.061 1.00 58.00 277 GLY A N 1
ATOM 2066 C CA . GLY A 1 277 ? -20.439 -0.226 41.049 1.00 58.00 277 GLY A CA 1
ATOM 2067 C C . GLY A 1 277 ? -21.509 0.716 40.505 1.00 58.00 277 GLY A C 1
ATOM 2068 O O . GLY A 1 277 ? -21.198 1.738 39.892 1.00 58.00 277 GLY A O 1
ATOM 2069 N N . TYR A 1 278 ? -22.767 0.413 40.820 1.00 50.47 278 TYR A N 1
ATOM 2070 C CA . TYR A 1 278 ? -23.915 1.322 40.751 1.00 50.47 278 TYR A CA 1
ATOM 2071 C C . TYR A 1 278 ? -24.555 1.403 42.154 1.00 50.47 278 TYR A C 1
ATOM 2073 O O . TYR A 1 278 ? -24.602 0.366 42.813 1.00 50.47 278 TYR A O 1
ATOM 2081 N N . PRO A 1 279 ? -25.023 2.571 42.660 1.00 52.16 279 PRO A N 1
ATOM 2082 C CA . PRO A 1 279 ? -25.156 3.877 41.999 1.00 52.16 279 PRO A CA 1
ATOM 2083 C C . PRO A 1 279 ? -24.075 4.919 42.362 1.00 52.16 279 PRO A C 1
ATOM 2085 O O . PRO A 1 279 ? -24.072 6.008 41.798 1.00 52.16 279 PRO A O 1
ATOM 2088 N N . LEU A 1 280 ? -23.147 4.610 43.277 1.00 49.44 280 LEU A N 1
ATOM 2089 C CA . LEU A 1 280 ? -22.312 5.620 43.956 1.00 49.44 280 LEU A CA 1
ATOM 2090 C C . LEU A 1 280 ? -20.891 5.812 43.397 1.00 49.44 280 LEU A C 1
ATOM 2092 O O . LEU A 1 280 ? -20.167 6.680 43.877 1.00 49.44 280 LEU A O 1
ATOM 2096 N N . SER A 1 281 ? -20.459 5.053 42.382 1.00 53.03 281 SER A N 1
ATOM 2097 C CA . SER A 1 281 ? -19.108 5.213 41.830 1.00 53.03 281 SER A CA 1
ATOM 2098 C C . SER A 1 281 ? -19.115 5.372 40.311 1.00 53.03 281 SER A C 1
ATOM 2100 O O . SER A 1 281 ? -19.473 4.463 39.570 1.00 53.03 281 SER A O 1
ATOM 2102 N N . SER A 1 282 ? -18.643 6.525 39.835 1.00 71.44 282 SER A N 1
ATOM 2103 C CA . SER A 1 282 ? -18.421 6.873 38.418 1.00 71.44 282 SER A CA 1
ATOM 2104 C C . SER A 1 282 ? -17.371 5.979 37.710 1.00 71.44 282 SER A C 1
ATOM 2106 O O . SER A 1 282 ? -16.891 6.300 36.626 1.00 71.44 282 SER A O 1
ATOM 2108 N N . ARG A 1 283 ? -16.975 4.845 38.311 1.00 80.88 283 ARG A N 1
ATOM 2109 C CA . ARG A 1 283 ? -15.840 4.014 37.882 1.00 80.88 283 ARG A CA 1
ATOM 2110 C C . ARG A 1 283 ? -16.074 3.338 36.537 1.00 80.88 283 ARG A C 1
ATOM 2112 O O . ARG A 1 283 ? -15.188 3.386 35.693 1.00 80.88 283 ARG A O 1
ATOM 2119 N N . TRP A 1 284 ? -17.256 2.760 36.300 1.00 85.44 284 TRP A N 1
ATOM 2120 C CA . TRP A 1 284 ? -17.563 2.150 34.998 1.00 85.44 284 TRP A CA 1
ATOM 2121 C C . TRP A 1 284 ? -17.497 3.192 33.874 1.00 85.44 284 TRP A C 1
ATOM 2123 O O . TRP A 1 284 ? -16.995 2.904 32.792 1.00 85.44 284 TRP A O 1
ATOM 2133 N N . PHE A 1 285 ? -17.971 4.414 34.142 1.00 86.31 285 PHE A N 1
ATOM 2134 C CA . PHE A 1 285 ? -18.000 5.496 33.163 1.00 86.31 285 PHE A CA 1
ATOM 2135 C C . PHE A 1 285 ? -16.597 6.045 32.904 1.00 86.31 285 PHE A C 1
ATOM 2137 O O . PHE A 1 285 ? -16.251 6.315 31.757 1.00 86.31 285 PHE A O 1
ATOM 2144 N N . PHE A 1 286 ? -15.775 6.150 33.953 1.00 89.12 286 PHE A N 1
ATOM 2145 C CA . PHE A 1 286 ? -14.358 6.478 33.840 1.00 89.12 286 PHE A CA 1
ATOM 2146 C C . PHE A 1 286 ? -13.614 5.459 32.970 1.00 89.12 286 PHE A C 1
ATOM 2148 O O . PHE A 1 286 ? -13.013 5.854 31.975 1.00 89.12 286 PHE A O 1
ATOM 2155 N N . TRP A 1 287 ? -13.705 4.162 33.288 1.00 89.88 287 TRP A N 1
ATOM 2156 C CA . TRP A 1 287 ? -13.020 3.107 32.534 1.00 89.88 287 TRP A CA 1
ATOM 2157 C C . TRP A 1 287 ? -13.531 2.983 31.105 1.00 89.88 287 TRP A C 1
ATOM 2159 O O . TRP A 1 287 ? -12.726 2.879 30.185 1.00 89.88 287 TRP A O 1
ATOM 2169 N N . HIS A 1 288 ? -14.848 3.077 30.902 1.00 91.62 288 HIS A N 1
ATOM 2170 C CA . HIS A 1 288 ? -15.428 3.144 29.567 1.00 91.62 288 HIS A CA 1
ATOM 2171 C C . HIS A 1 288 ? -14.816 4.303 28.781 1.00 91.62 288 HIS A C 1
ATOM 2173 O O . HIS A 1 288 ? -14.249 4.088 27.719 1.00 91.62 288 HIS A O 1
ATOM 2179 N N . ARG A 1 289 ? -14.852 5.529 29.315 1.00 92.00 289 ARG A N 1
ATOM 2180 C CA . ARG A 1 289 ? -14.320 6.702 28.614 1.00 92.00 289 ARG A CA 1
ATOM 2181 C C . ARG A 1 289 ? -12.822 6.583 28.340 1.00 92.00 289 ARG A C 1
ATOM 2183 O O . ARG A 1 289 ? -12.397 6.929 27.245 1.00 92.00 289 ARG A O 1
ATOM 2190 N N . LEU A 1 290 ? -12.039 6.111 29.307 1.00 94.31 290 LEU A N 1
ATOM 2191 C CA . LEU A 1 290 ? -10.597 5.940 29.154 1.00 94.31 290 LEU A CA 1
ATOM 2192 C C . LEU A 1 290 ? -10.284 4.966 28.013 1.00 94.31 290 LEU A C 1
ATOM 2194 O O . LEU A 1 290 ? -9.572 5.333 27.086 1.00 94.31 290 LEU A O 1
ATOM 2198 N N . LEU A 1 291 ? -10.884 3.774 28.033 1.00 96.19 291 LEU A N 1
ATOM 2199 C CA . LEU A 1 291 ? -10.677 2.751 27.005 1.00 96.19 291 LEU A CA 1
ATOM 2200 C C . LEU A 1 291 ? -11.163 3.210 25.625 1.00 96.19 291 LEU A C 1
ATOM 2202 O O . LEU A 1 291 ? -10.471 2.976 24.636 1.00 96.19 291 LEU A O 1
ATOM 2206 N N . GLN A 1 292 ? -12.300 3.914 25.556 1.00 95.56 292 GLN A N 1
ATOM 2207 C CA . GLN A 1 292 ? -12.813 4.452 24.294 1.00 95.56 292 GLN A CA 1
ATOM 2208 C C . GLN A 1 292 ? -11.889 5.523 23.705 1.00 95.56 292 GLN A C 1
ATOM 2210 O O . GLN A 1 292 ? -11.606 5.493 22.512 1.00 95.56 292 GLN A O 1
ATOM 2215 N N . LEU A 1 293 ? -11.383 6.449 24.526 1.00 94.75 293 LEU A N 1
ATOM 2216 C CA . LEU A 1 293 ? -10.465 7.492 24.060 1.00 94.75 293 LEU A CA 1
ATOM 2217 C C . LEU A 1 293 ? -9.102 6.917 23.662 1.00 94.75 293 LEU A C 1
ATOM 2219 O O . LEU A 1 293 ? -8.561 7.315 22.635 1.00 94.75 293 LEU A O 1
ATOM 2223 N N . SER A 1 294 ? -8.564 5.961 24.425 1.00 96.62 294 SER A N 1
ATOM 2224 C CA . SER A 1 294 ? -7.316 5.277 24.074 1.00 96.62 294 SER A CA 1
ATOM 2225 C C . SER A 1 294 ? -7.456 4.470 22.782 1.00 96.62 294 SER A C 1
ATOM 2227 O O . SER A 1 294 ? -6.611 4.586 21.900 1.00 96.62 294 SER A O 1
ATOM 2229 N N . GLY A 1 295 ? -8.541 3.703 22.632 1.00 96.81 295 GLY A N 1
ATOM 2230 C CA . GLY A 1 295 ? -8.811 2.941 21.414 1.00 96.81 295 GLY A CA 1
ATOM 2231 C C . GLY A 1 295 ? -8.990 3.845 20.198 1.00 96.81 295 GLY A C 1
ATOM 2232 O O . GLY A 1 295 ? -8.406 3.589 19.149 1.00 96.81 295 GLY A O 1
ATOM 2233 N N . LEU A 1 296 ? -9.716 4.953 20.354 1.00 95.69 296 LEU A N 1
ATOM 2234 C CA . LEU A 1 296 ? -9.887 5.944 19.299 1.00 95.69 296 LEU A CA 1
ATOM 2235 C C . LEU A 1 296 ? -8.570 6.642 18.930 1.00 95.69 296 LEU A C 1
ATOM 2237 O O . LEU A 1 296 ? -8.352 6.923 17.754 1.00 95.69 296 LEU A O 1
ATOM 2241 N N . ALA A 1 297 ? -7.684 6.899 19.895 1.00 95.69 297 ALA A N 1
ATOM 2242 C CA . ALA A 1 297 ? -6.362 7.458 19.625 1.00 95.69 297 ALA A CA 1
ATOM 2243 C C . ALA A 1 297 ? -5.511 6.481 18.800 1.00 95.69 297 ALA A C 1
ATOM 2245 O O . ALA A 1 297 ? -4.984 6.870 17.761 1.00 95.69 297 ALA A O 1
ATOM 2246 N N . CYS A 1 298 ? -5.444 5.204 19.202 1.00 96.00 298 CYS A N 1
ATOM 2247 C CA . CYS A 1 298 ? -4.768 4.158 18.428 1.00 96.00 298 CYS A CA 1
ATOM 2248 C C . CYS A 1 298 ? -5.349 4.034 17.015 1.00 96.00 298 CYS A C 1
ATOM 2250 O O . CYS A 1 298 ? -4.590 4.014 16.049 1.00 96.00 298 CYS A O 1
ATOM 2252 N N . PHE A 1 299 ? -6.680 4.012 16.894 1.00 95.94 299 PHE A N 1
ATOM 2253 C CA . PHE A 1 299 ? -7.375 3.980 15.609 1.00 95.94 299 PHE A CA 1
ATOM 2254 C C . PHE A 1 299 ? -7.009 5.180 14.736 1.00 95.94 299 PHE A C 1
ATOM 2256 O O . PHE A 1 299 ? -6.606 4.997 13.597 1.00 95.94 299 PHE A O 1
ATOM 2263 N N . THR A 1 300 ? -7.104 6.397 15.274 1.00 93.69 300 THR A N 1
ATOM 2264 C CA . THR A 1 300 ? -6.816 7.633 14.531 1.00 93.69 300 THR A CA 1
ATOM 2265 C C . THR A 1 300 ? -5.371 7.657 14.044 1.00 93.69 300 THR A C 1
ATOM 2267 O O . THR A 1 300 ? -5.130 7.954 12.880 1.00 93.69 300 THR A O 1
ATOM 2270 N N . VAL A 1 301 ? -4.412 7.289 14.901 1.00 94.25 301 VAL A N 1
ATOM 2271 C CA . VAL A 1 301 ? -2.995 7.202 14.517 1.00 94.25 301 VAL A CA 1
ATOM 2272 C C . VAL A 1 301 ? -2.796 6.167 13.414 1.00 94.25 301 VAL A C 1
ATOM 2274 O O . VAL A 1 301 ? -2.157 6.472 12.416 1.00 94.25 301 VAL A O 1
ATOM 2277 N N . ALA A 1 302 ? -3.371 4.971 13.554 1.00 92.56 302 ALA A N 1
ATOM 2278 C CA . ALA A 1 302 ? -3.262 3.911 12.554 1.00 92.56 302 ALA A CA 1
ATOM 2279 C C . ALA A 1 302 ? -3.906 4.291 11.215 1.00 92.56 302 ALA A C 1
ATOM 2281 O O . ALA A 1 302 ? -3.382 3.951 10.155 1.00 92.56 302 ALA A O 1
ATOM 2282 N N . PHE A 1 303 ? -5.046 4.980 11.269 1.00 88.31 303 PHE A N 1
ATOM 2283 C CA . PHE A 1 303 ? -5.782 5.446 10.103 1.00 88.31 303 PHE A CA 1
ATOM 2284 C C . PHE A 1 303 ? -4.983 6.530 9.376 1.00 88.31 303 PHE A C 1
ATOM 2286 O O . PHE A 1 303 ? -4.685 6.376 8.203 1.00 88.31 303 PHE A O 1
ATOM 2293 N N . ILE A 1 304 ? -4.513 7.567 10.074 1.00 87.75 304 ILE A N 1
ATOM 2294 C CA . ILE A 1 304 ? -3.652 8.593 9.463 1.00 87.75 304 ILE A CA 1
ATOM 2295 C C . ILE A 1 304 ? -2.391 7.953 8.879 1.00 87.75 304 ILE A C 1
ATOM 2297 O O . ILE A 1 304 ? -2.048 8.227 7.736 1.00 87.75 304 ILE A O 1
ATOM 2301 N N . LEU A 1 305 ? -1.741 7.061 9.632 1.00 84.69 305 LEU A N 1
ATOM 2302 C CA . LEU A 1 305 ? -0.511 6.399 9.212 1.00 84.69 305 LEU A CA 1
ATOM 2303 C C . LEU A 1 305 ? -0.679 5.676 7.873 1.00 84.69 305 LEU A C 1
ATOM 2305 O O . LEU A 1 305 ? 0.159 5.865 6.995 1.00 84.69 305 LEU A O 1
ATOM 2309 N N . ILE A 1 306 ? -1.759 4.908 7.684 1.00 81.50 306 ILE A N 1
ATOM 2310 C CA . ILE A 1 306 ? -1.968 4.181 6.426 1.00 81.50 306 ILE A CA 1
ATOM 2311 C C . ILE A 1 306 ? -2.272 5.134 5.266 1.00 81.50 306 ILE A C 1
ATOM 2313 O O . ILE A 1 306 ? -1.670 4.988 4.213 1.00 81.50 306 ILE A O 1
ATOM 2317 N N . PHE A 1 307 ? -3.086 6.175 5.462 1.00 76.00 307 PHE A N 1
ATOM 2318 C CA . PHE A 1 307 ? -3.353 7.159 4.404 1.00 76.00 307 PHE A CA 1
ATOM 2319 C C . PHE A 1 307 ? -2.112 7.976 4.029 1.00 76.00 307 PHE A C 1
ATOM 2321 O O . PHE A 1 307 ? -1.902 8.266 2.858 1.00 76.00 307 PHE A O 1
ATOM 2328 N N . THR A 1 308 ? -1.255 8.315 4.995 1.00 72.44 308 THR A N 1
ATOM 2329 C CA . THR A 1 308 ? 0.009 9.013 4.710 1.00 72.44 308 THR A CA 1
ATOM 2330 C C . THR A 1 308 ? 1.055 8.108 4.067 1.00 72.44 308 THR A C 1
ATOM 2332 O O . THR A 1 308 ? 1.899 8.595 3.324 1.00 72.44 308 THR A O 1
ATOM 2335 N N . ALA A 1 309 ? 1.015 6.803 4.351 1.00 67.25 309 ALA A N 1
ATOM 2336 C CA . ALA A 1 309 ? 1.935 5.832 3.771 1.00 67.25 309 ALA A CA 1
ATOM 2337 C C . ALA A 1 309 ? 1.505 5.371 2.367 1.00 67.25 309 ALA A C 1
ATOM 2339 O O . ALA A 1 309 ? 2.367 5.008 1.581 1.00 67.25 309 ALA A O 1
ATOM 2340 N N . PHE A 1 310 ? 0.204 5.398 2.056 1.00 61.97 310 PHE A N 1
ATOM 2341 C CA . PHE A 1 310 ? -0.384 4.913 0.797 1.00 61.97 310 PHE A CA 1
ATOM 2342 C C . PHE A 1 310 ? -0.999 6.029 -0.080 1.00 61.97 310 PHE A C 1
ATOM 2344 O O . PHE A 1 310 ? -1.777 5.716 -0.975 1.00 61.97 310 PHE A O 1
ATOM 2351 N N . GLY A 1 311 ? -0.712 7.313 0.188 1.00 48.59 311 GLY A N 1
ATOM 2352 C CA . GLY A 1 311 ? -1.445 8.479 -0.353 1.00 48.59 311 GLY A CA 1
ATOM 2353 C C . GLY A 1 311 ? -1.835 8.404 -1.837 1.00 48.59 311 GLY A C 1
ATOM 2354 O O . GLY A 1 311 ? -1.040 7.930 -2.629 1.00 48.59 311 GLY A O 1
ATOM 2355 N N . GLU A 1 312 ? -3.050 8.857 -2.188 1.00 41.72 312 GLU A N 1
ATOM 2356 C CA . GLU A 1 312 ? -3.707 8.918 -3.526 1.00 41.72 312 GLU A CA 1
ATOM 2357 C C . GLU A 1 312 ? -3.645 7.677 -4.452 1.00 41.72 312 GLU A C 1
ATOM 2359 O O . GLU A 1 312 ? -4.405 7.602 -5.407 1.00 41.72 312 GLU A O 1
ATOM 2364 N N . HIS A 1 313 ? -2.862 6.642 -4.145 1.00 41.88 313 HIS A N 1
ATOM 2365 C CA . HIS A 1 313 ? -2.694 5.431 -4.963 1.00 41.88 313 HIS A CA 1
ATOM 2366 C C . HIS A 1 313 ? -3.690 4.317 -4.581 1.00 41.88 313 HIS A C 1
ATOM 2368 O O . HIS A 1 313 ? -3.507 3.156 -4.938 1.00 41.88 313 HIS A O 1
ATOM 2374 N N . GLY A 1 314 ? -4.713 4.643 -3.784 1.00 40.62 314 GLY A N 1
ATOM 2375 C CA . GLY A 1 314 ? -5.590 3.666 -3.134 1.00 40.62 314 GLY A CA 1
ATOM 2376 C C . GLY A 1 314 ? -6.892 3.331 -3.863 1.00 40.62 314 GLY A C 1
ATOM 2377 O O . GLY A 1 314 ? -7.628 2.486 -3.355 1.00 40.62 314 GLY A O 1
ATOM 2378 N N . GLU A 1 315 ? -7.214 3.980 -4.987 1.00 35.91 315 GLU A N 1
ATOM 2379 C CA . GLU A 1 315 ? -8.570 3.904 -5.563 1.00 35.91 315 GLU A CA 1
ATOM 2380 C C . GLU A 1 315 ? -8.704 3.196 -6.916 1.00 35.91 315 GLU A C 1
ATOM 2382 O O . GLU A 1 315 ? -9.827 2.896 -7.307 1.00 35.91 315 GLU A O 1
ATOM 2387 N N . GLU A 1 316 ? -7.627 2.803 -7.593 1.00 36.69 316 GLU A N 1
ATOM 2388 C CA . GLU A 1 316 ? -7.752 2.140 -8.902 1.00 36.69 316 GLU A CA 1
ATOM 2389 C C . GLU A 1 316 ? -7.389 0.653 -8.822 1.00 36.69 316 GLU A C 1
ATOM 2391 O O . GLU A 1 316 ? -6.398 0.178 -9.369 1.00 36.69 316 GLU A O 1
ATOM 2396 N N . ALA A 1 317 ? -8.219 -0.106 -8.103 1.00 37.59 317 ALA A N 1
ATOM 2397 C CA . ALA A 1 317 ? -8.308 -1.548 -8.293 1.00 37.59 317 ALA A CA 1
ATOM 2398 C C . ALA A 1 317 ? -9.337 -1.818 -9.401 1.00 37.59 317 ALA A C 1
ATOM 2400 O O . ALA A 1 317 ? -10.528 -1.943 -9.112 1.00 37.59 317 ALA A O 1
ATOM 2401 N N . GLU A 1 318 ? -8.886 -1.885 -10.659 1.00 35.72 318 GLU A N 1
ATOM 2402 C CA . GLU A 1 318 ? -9.743 -2.295 -11.777 1.00 35.72 318 GLU A CA 1
ATOM 2403 C C . GLU A 1 318 ? -10.410 -3.662 -11.515 1.00 35.72 318 GLU A C 1
ATOM 2405 O O . GLU A 1 318 ? -9.938 -4.525 -10.757 1.00 35.72 318 GLU A O 1
ATOM 2410 N N . GLU A 1 319 ? -11.594 -3.797 -12.105 1.00 33.53 319 GLU A N 1
ATOM 2411 C CA . GLU A 1 319 ? -12.475 -4.956 -12.057 1.00 33.53 319 GLU A CA 1
ATOM 2412 C C . GLU A 1 319 ? -11.745 -6.187 -12.610 1.00 33.53 319 GLU A C 1
ATOM 2414 O O . GLU A 1 319 ? -11.367 -6.224 -13.775 1.00 33.53 319 GLU A O 1
ATOM 2419 N N . ASP A 1 320 ? -11.553 -7.203 -11.768 1.00 33.78 320 ASP A N 1
ATOM 2420 C CA . ASP A 1 320 ? -11.227 -8.543 -12.247 1.00 33.78 320 ASP A CA 1
ATOM 2421 C C . ASP A 1 320 ? -12.283 -9.458 -11.638 1.00 33.78 320 ASP A C 1
ATOM 2423 O O . ASP A 1 320 ? -12.349 -9.641 -10.418 1.00 33.78 320 ASP A O 1
ATOM 2427 N N . GLU A 1 321 ? -13.202 -9.892 -12.494 1.00 38.38 321 GLU A N 1
ATOM 2428 C CA . GLU A 1 321 ? -14.257 -10.837 -12.172 1.00 38.38 321 GLU A CA 1
ATOM 2429 C C . GLU A 1 321 ? -13.619 -12.217 -11.968 1.00 38.38 321 GLU A C 1
ATOM 2431 O O . GLU A 1 321 ? -13.132 -12.819 -12.925 1.00 38.38 321 GLU A O 1
ATOM 2436 N N . GLY A 1 322 ? -13.669 -12.775 -10.751 1.00 36.12 322 GLY A N 1
ATOM 2437 C CA . GLY A 1 322 ? -13.600 -14.237 -10.638 1.00 36.12 322 GLY A CA 1
ATOM 2438 C C . GLY A 1 322 ? -13.013 -14.887 -9.392 1.00 36.12 322 GLY A C 1
ATOM 2439 O O . GLY A 1 322 ? -13.114 -16.111 -9.313 1.00 36.12 322 GLY A O 1
ATOM 2440 N N . ASP A 1 323 ? -12.451 -14.168 -8.413 1.00 41.31 323 ASP A N 1
ATOM 2441 C CA . ASP A 1 323 ? -11.938 -14.822 -7.198 1.00 41.31 323 ASP A CA 1
ATOM 2442 C C . ASP A 1 323 ? -12.466 -14.185 -5.903 1.00 41.31 323 ASP A C 1
ATOM 2444 O O . ASP A 1 323 ? -12.241 -13.009 -5.614 1.00 41.31 323 ASP A O 1
ATOM 2448 N N . VAL A 1 324 ? -13.140 -14.992 -5.073 1.00 48.28 324 VAL A N 1
ATOM 2449 C CA . VAL A 1 324 ? -13.800 -14.559 -3.820 1.00 48.28 324 VAL A CA 1
ATOM 2450 C C . VAL A 1 324 ? -12.801 -13.903 -2.859 1.00 48.28 324 VAL A C 1
ATOM 2452 O O . VAL A 1 324 ? -13.151 -13.024 -2.071 1.00 48.28 324 VAL A O 1
ATOM 2455 N N . ALA A 1 325 ? -11.535 -14.324 -2.916 1.00 45.41 325 ALA A N 1
ATOM 2456 C CA . ALA A 1 325 ? -10.463 -13.746 -2.116 1.00 45.41 325 ALA A CA 1
ATOM 2457 C C . ALA A 1 325 ? -10.026 -12.350 -2.597 1.00 45.41 325 ALA A C 1
ATOM 2459 O O . ALA A 1 325 ? -9.554 -11.574 -1.769 1.00 45.41 325 ALA A O 1
ATOM 2460 N N . GLY A 1 326 ? -10.180 -12.030 -3.887 1.00 50.47 326 GLY A N 1
ATOM 2461 C CA . GLY A 1 326 ? -9.898 -10.708 -4.456 1.00 50.47 326 GLY A CA 1
ATOM 2462 C C . GLY A 1 326 ? -10.996 -9.693 -4.135 1.00 50.47 326 GLY A C 1
ATOM 2463 O O . GLY A 1 326 ? -10.706 -8.568 -3.732 1.00 50.47 326 GLY A O 1
ATOM 2464 N N . ASP A 1 327 ? -12.260 -10.110 -4.192 1.00 56.78 327 ASP A N 1
ATOM 2465 C CA . ASP A 1 327 ? -13.397 -9.246 -3.841 1.00 56.78 327 ASP A CA 1
ATOM 2466 C C . ASP A 1 327 ? -13.385 -8.841 -2.360 1.00 56.78 327 ASP A C 1
ATOM 2468 O O . ASP A 1 327 ? -13.660 -7.693 -1.998 1.00 56.78 327 ASP A O 1
ATOM 2472 N N . LEU A 1 328 ? -13.017 -9.775 -1.476 1.00 62.22 328 LEU A N 1
ATOM 2473 C CA . LEU A 1 328 ? -12.932 -9.504 -0.042 1.00 62.22 328 LEU A CA 1
ATOM 2474 C C . LEU A 1 328 ? -11.816 -8.515 0.299 1.00 62.22 328 LEU A C 1
ATOM 2476 O O . LEU A 1 328 ? -12.013 -7.671 1.172 1.00 62.22 328 LEU A O 1
ATOM 2480 N N . THR A 1 329 ? -10.658 -8.586 -0.361 1.00 66.25 329 THR A N 1
ATOM 2481 C CA . THR A 1 329 ? -9.552 -7.661 -0.082 1.00 66.25 329 THR A CA 1
ATOM 2482 C C . THR A 1 329 ? -9.814 -6.259 -0.621 1.00 66.25 329 THR A C 1
ATOM 2484 O O . THR A 1 329 ? -9.481 -5.294 0.071 1.00 66.25 329 THR A O 1
ATOM 2487 N N . LYS A 1 330 ? -10.541 -6.128 -1.740 1.00 72.06 330 LYS A N 1
ATOM 2488 C CA . LYS A 1 330 ? -11.075 -4.843 -2.235 1.00 72.06 330 LYS A CA 1
ATOM 2489 C C . LYS A 1 330 ? -12.024 -4.174 -1.231 1.00 72.06 330 LYS A C 1
ATOM 2491 O O . LYS A 1 330 ? -12.010 -2.956 -1.074 1.00 72.06 330 LYS A O 1
ATOM 2496 N N . ALA A 1 331 ? -12.801 -4.954 -0.475 1.00 80.75 331 ALA A N 1
ATOM 2497 C CA . ALA A 1 331 ? -13.754 -4.419 0.499 1.00 80.75 331 ALA A CA 1
ATOM 2498 C C . ALA A 1 331 ? -13.109 -3.803 1.762 1.00 80.75 331 ALA A C 1
ATOM 2500 O O . ALA A 1 331 ? -13.782 -3.071 2.492 1.00 80.75 331 ALA A O 1
ATOM 2501 N N . HIS A 1 332 ? -11.823 -4.055 2.039 1.00 87.56 332 HIS A N 1
ATOM 2502 C CA . HIS A 1 332 ? -11.163 -3.606 3.273 1.00 87.56 332 HIS A CA 1
ATOM 2503 C C . HIS A 1 332 ? -11.193 -2.081 3.469 1.00 87.56 332 HIS A C 1
ATOM 2505 O O . HIS A 1 332 ? -11.537 -1.587 4.549 1.00 87.56 332 HIS A O 1
ATOM 2511 N N . GLY A 1 333 ? -10.841 -1.333 2.419 1.00 84.94 333 GLY A N 1
ATOM 2512 C CA . GLY A 1 333 ? -10.823 0.131 2.430 1.00 84.94 333 GLY A CA 1
ATOM 2513 C C . GLY A 1 333 ? -12.215 0.722 2.688 1.00 84.94 333 GLY A C 1
ATOM 2514 O O . GLY A 1 333 ? -12.398 1.400 3.704 1.00 84.94 333 GLY A O 1
ATOM 2515 N N . PRO A 1 334 ? -13.226 0.407 1.853 1.00 87.19 334 PRO A N 1
ATOM 2516 C CA . PRO A 1 334 ? -14.598 0.887 2.036 1.00 87.19 334 PRO A CA 1
ATOM 2517 C C . PRO A 1 334 ? -15.218 0.526 3.396 1.00 87.19 334 PRO A C 1
ATOM 2519 O O . PRO A 1 334 ? -15.859 1.369 4.038 1.00 87.19 334 PRO A O 1
ATOM 2522 N N . ILE A 1 335 ? -15.000 -0.699 3.895 1.00 91.25 335 ILE A N 1
ATOM 2523 C CA . ILE A 1 335 ? -15.462 -1.093 5.236 1.00 91.25 335 ILE A CA 1
ATOM 2524 C C . ILE A 1 335 ? -14.725 -0.276 6.307 1.00 91.25 335 ILE A C 1
ATOM 2526 O O . ILE A 1 335 ? -15.355 0.211 7.248 1.00 91.25 335 ILE A O 1
ATOM 2530 N N . GLY A 1 336 ? -13.413 -0.074 6.164 1.00 91.94 336 GLY A N 1
ATOM 2531 C CA . GLY A 1 336 ? -12.603 0.740 7.071 1.00 91.94 336 GLY A CA 1
ATOM 2532 C C . GLY A 1 336 ? -13.069 2.194 7.159 1.00 91.94 336 GLY A C 1
ATOM 2533 O O . GLY A 1 336 ? -13.190 2.732 8.262 1.00 91.94 336 GLY A O 1
ATOM 2534 N N . ILE A 1 337 ? -13.411 2.807 6.025 1.00 91.00 337 ILE A N 1
ATOM 2535 C CA . ILE A 1 337 ? -13.990 4.158 5.961 1.00 91.00 337 ILE A CA 1
ATOM 2536 C C . ILE A 1 337 ? -15.359 4.181 6.647 1.00 91.00 337 ILE A C 1
ATOM 2538 O O . ILE A 1 337 ? -15.618 5.046 7.482 1.00 91.00 337 ILE A O 1
ATOM 2542 N N . THR A 1 338 ? -16.209 3.185 6.391 1.00 94.31 338 THR A N 1
ATOM 2543 C CA . THR A 1 338 ? -17.518 3.065 7.056 1.00 94.31 338 THR A CA 1
ATOM 2544 C C . THR A 1 338 ? -17.368 2.986 8.580 1.00 94.31 338 THR A C 1
ATOM 2546 O O . THR A 1 338 ? -18.076 3.670 9.324 1.00 94.31 338 THR A O 1
ATOM 2549 N N . VAL A 1 339 ? -16.406 2.199 9.068 1.00 96.44 339 VAL A N 1
ATOM 2550 C CA . VAL A 1 339 ? -16.063 2.111 10.495 1.00 96.44 339 VAL A CA 1
ATOM 2551 C C . VAL A 1 339 ? -15.574 3.461 11.033 1.00 96.44 339 VAL A C 1
ATOM 2553 O O . VAL A 1 339 ? -15.993 3.860 12.122 1.00 96.44 339 VAL A O 1
ATOM 2556 N N . ALA A 1 340 ? -14.758 4.198 10.273 1.00 94.50 340 ALA A N 1
ATOM 2557 C CA . ALA A 1 340 ? -14.306 5.542 10.636 1.00 94.50 340 ALA A CA 1
ATOM 2558 C C . ALA A 1 340 ? -15.481 6.523 10.787 1.00 94.50 340 ALA A C 1
ATOM 2560 O O . ALA A 1 340 ? -15.567 7.236 11.790 1.00 94.50 340 ALA A O 1
ATOM 2561 N N . CYS A 1 341 ? -16.434 6.507 9.851 1.00 94.75 341 CYS A N 1
ATOM 2562 C CA . CYS A 1 341 ? -17.650 7.318 9.918 1.00 94.75 341 CYS A CA 1
ATOM 2563 C C . CYS A 1 341 ? -18.491 6.975 11.154 1.00 94.75 341 CYS A C 1
ATOM 2565 O O . CYS A 1 341 ? -18.939 7.873 11.872 1.00 94.75 341 CYS A O 1
ATOM 2567 N N . LEU A 1 342 ? -18.671 5.685 11.456 1.00 95.94 342 LEU A N 1
ATOM 2568 C CA . LEU A 1 342 ? -19.393 5.245 12.653 1.00 95.94 342 LEU A CA 1
ATOM 2569 C C . LEU A 1 342 ? -18.675 5.654 13.947 1.00 95.94 342 LEU A C 1
ATOM 2571 O O . LEU A 1 342 ? -19.336 6.045 14.911 1.00 95.94 342 LEU A O 1
ATOM 2575 N N . ALA A 1 343 ? -17.341 5.608 13.978 1.00 94.31 343 ALA A N 1
ATOM 2576 C CA . ALA A 1 343 ? -16.543 6.091 15.105 1.00 94.31 343 ALA A CA 1
ATOM 2577 C C . ALA A 1 343 ? -16.684 7.614 15.291 1.00 94.31 343 ALA A C 1
ATOM 2579 O O . ALA A 1 343 ? -16.888 8.084 16.412 1.00 94.31 343 ALA A O 1
ATOM 2580 N N . GLY A 1 344 ? -16.669 8.382 14.198 1.00 92.50 344 GLY A N 1
ATOM 2581 C CA . GLY A 1 344 ? -16.960 9.818 14.209 1.00 92.50 344 GLY A CA 1
ATOM 2582 C C . GLY A 1 344 ? -18.365 10.120 14.737 1.00 92.50 344 GLY A C 1
ATOM 2583 O O . GLY A 1 344 ? -18.539 10.989 15.594 1.00 92.50 344 GLY A O 1
ATOM 2584 N N . LEU A 1 345 ? -19.366 9.336 14.327 1.00 93.94 345 LEU A N 1
ATOM 2585 C CA . LEU A 1 345 ? -20.722 9.440 14.863 1.00 93.94 345 LEU A CA 1
ATOM 2586 C C . LEU A 1 345 ? -20.762 9.167 16.377 1.00 93.94 345 LEU A C 1
ATOM 2588 O O . LEU A 1 345 ? -21.457 9.884 17.097 1.00 93.94 345 LEU A O 1
ATOM 2592 N N . GLN A 1 346 ? -19.991 8.200 16.894 1.00 94.56 346 GLN A N 1
ATOM 2593 C CA . GLN A 1 346 ? -19.895 7.975 18.346 1.00 94.56 346 GLN A CA 1
ATOM 2594 C C . GLN A 1 346 ? -19.364 9.195 19.096 1.00 94.56 346 GLN A C 1
ATOM 2596 O O . GLN A 1 346 ? -19.866 9.506 20.177 1.00 94.56 346 GLN A O 1
ATOM 2601 N N . LEU A 1 347 ? -18.373 9.897 18.540 1.00 91.56 347 LEU A N 1
ATOM 2602 C CA . LEU A 1 347 ? -17.849 11.126 19.135 1.00 91.56 347 LEU A CA 1
ATOM 2603 C C . LEU A 1 347 ? -18.910 12.221 19.181 1.00 91.56 347 LEU A C 1
ATOM 2605 O O . LEU A 1 347 ? -19.125 12.815 20.237 1.00 91.56 347 LEU A O 1
ATOM 2609 N N . VAL A 1 348 ? -19.616 12.449 18.071 1.00 92.50 348 VAL A N 1
ATOM 2610 C CA . VAL A 1 348 ? -20.715 13.424 18.018 1.00 92.50 348 VAL A CA 1
ATOM 2611 C C . VAL A 1 348 ? -21.779 13.078 19.059 1.00 92.50 348 VAL A C 1
ATOM 2613 O O . VAL A 1 348 ? -22.162 13.940 19.853 1.00 92.50 348 VAL A O 1
ATOM 2616 N N . LEU A 1 349 ? -22.193 11.807 19.129 1.00 91.94 349 LEU A N 1
ATOM 2617 C CA . LEU A 1 349 ? -23.124 11.319 20.146 1.00 91.94 349 LEU A CA 1
ATOM 2618 C C . LEU A 1 349 ? -22.584 11.560 21.563 1.00 91.94 349 LEU A C 1
ATOM 2620 O O . LEU A 1 349 ? -23.343 11.980 22.436 1.00 91.94 349 LEU A O 1
ATOM 2624 N N . ALA A 1 350 ? -21.292 11.363 21.815 1.00 89.50 350 ALA A N 1
ATOM 2625 C CA . ALA A 1 350 ? -20.696 11.635 23.119 1.00 89.50 350 ALA A CA 1
ATOM 2626 C C . ALA A 1 350 ? -20.788 13.122 23.517 1.00 89.50 350 ALA A C 1
ATOM 2628 O O . ALA A 1 350 ? -21.078 13.408 24.681 1.00 89.50 350 ALA A O 1
ATOM 2629 N N . PHE A 1 351 ? -20.614 14.057 22.575 1.00 89.12 351 PHE A N 1
ATOM 2630 C CA . PHE A 1 351 ? -20.722 15.501 22.834 1.00 89.12 351 PHE A CA 1
ATOM 2631 C C . PHE A 1 351 ? -22.156 15.966 23.092 1.00 89.12 351 PHE A C 1
ATOM 2633 O O . PHE A 1 351 ? -22.385 16.777 23.988 1.00 89.12 351 PHE A O 1
ATOM 2640 N N . ILE A 1 352 ? -23.137 15.431 22.363 1.00 91.06 352 ILE A N 1
ATOM 2641 C CA . ILE A 1 352 ? -24.553 15.810 22.523 1.00 91.06 352 ILE A CA 1
ATOM 2642 C C . ILE A 1 352 ? -25.278 15.003 23.608 1.00 91.06 352 ILE A C 1
ATOM 2644 O O . ILE A 1 352 ? -26.506 15.046 23.702 1.00 91.06 352 ILE A O 1
ATOM 2648 N N . ARG A 1 353 ? -24.531 14.247 24.424 1.00 90.00 353 ARG A N 1
ATOM 2649 C CA . ARG A 1 353 ? -25.052 13.346 25.456 1.00 90.00 353 ARG A CA 1
ATOM 2650 C C . ARG A 1 353 ? -26.017 14.083 26.408 1.00 90.00 353 ARG A C 1
ATOM 2652 O O . ARG A 1 353 ? -25.561 14.878 27.232 1.00 90.00 353 ARG A O 1
ATOM 2659 N N . PRO A 1 354 ? -27.330 13.769 26.395 1.00 88.31 354 PRO A N 1
ATOM 2660 C CA . PRO A 1 354 ? -28.302 14.425 27.268 1.00 88.31 354 PRO A CA 1
ATOM 2661 C C . PRO A 1 354 ? -28.071 14.100 28.748 1.00 88.31 354 PRO A C 1
ATOM 2663 O O . PRO A 1 354 ? -27.542 13.029 29.079 1.00 88.31 354 PRO A O 1
ATOM 2666 N N . LYS A 1 355 ? -28.531 14.985 29.646 1.00 85.88 355 LYS A N 1
ATOM 2667 C CA . LYS A 1 355 ? -28.577 14.712 31.095 1.00 85.88 355 LYS A CA 1
ATOM 2668 C C . LYS A 1 355 ? -29.374 13.422 31.379 1.00 85.88 355 LYS A C 1
ATOM 2670 O O . LYS A 1 355 ? -30.264 13.098 30.589 1.00 85.88 355 LYS A O 1
ATOM 2675 N N . PRO A 1 356 ? -29.065 12.684 32.464 1.00 79.75 356 PRO A N 1
ATOM 2676 C CA . PRO A 1 356 ? -29.722 11.411 32.779 1.00 79.75 356 PRO A CA 1
ATOM 2677 C C . PRO A 1 356 ? -31.255 11.472 32.763 1.00 79.75 356 PRO A C 1
ATOM 2679 O O . PRO A 1 356 ? -31.872 10.553 32.237 1.00 79.75 356 PRO A O 1
ATOM 2682 N N . ASP A 1 357 ? -31.833 12.583 33.224 1.00 83.88 357 ASP A N 1
ATOM 2683 C CA . ASP A 1 357 ? -33.286 12.746 33.396 1.00 83.88 357 ASP A CA 1
ATOM 2684 C C . ASP A 1 357 ? -33.990 13.378 32.178 1.00 83.88 357 ASP A C 1
ATOM 2686 O O . ASP A 1 357 ? -35.182 13.668 32.213 1.00 83.88 357 ASP A O 1
ATOM 2690 N N . ALA A 1 358 ? -33.266 13.635 31.083 1.00 86.19 358 ALA A N 1
ATOM 2691 C CA . ALA A 1 358 ? -33.843 14.260 29.896 1.00 86.19 358 ALA A CA 1
ATOM 2692 C C . ALA A 1 358 ? -34.651 13.245 29.056 1.00 86.19 358 ALA A C 1
ATOM 2694 O O . ALA A 1 358 ? -34.152 12.152 28.793 1.00 86.19 358 ALA A O 1
ATOM 2695 N N . PRO A 1 359 ? -35.821 13.606 28.493 1.00 83.06 359 PRO A N 1
ATOM 2696 C CA . PRO A 1 359 ? -36.649 12.677 27.707 1.00 83.06 359 PRO A CA 1
ATOM 2697 C C . PRO A 1 359 ? -35.928 12.142 26.458 1.00 83.06 359 PRO A C 1
ATOM 2699 O O . PRO A 1 359 ? -36.056 10.979 26.087 1.00 83.06 359 PRO A O 1
ATOM 2702 N N . ARG A 1 360 ? -35.056 12.958 25.848 1.00 87.56 360 ARG A N 1
ATOM 2703 C CA . ARG A 1 360 ? -34.234 12.557 24.690 1.00 87.56 360 ARG A CA 1
ATOM 2704 C C . ARG A 1 360 ? -33.132 11.536 25.032 1.00 87.56 360 ARG A C 1
ATOM 2706 O O . ARG A 1 360 ? -32.487 11.013 24.125 1.00 87.56 360 ARG A O 1
ATOM 2713 N N . ARG A 1 361 ? -32.901 11.226 26.317 1.00 89.12 361 ARG A N 1
ATOM 2714 C CA . ARG A 1 361 ? -31.878 10.273 26.783 1.00 89.12 361 ARG A CA 1
ATOM 2715 C C . ARG A 1 361 ? -32.111 8.860 26.251 1.00 89.12 361 ARG A C 1
ATOM 2717 O O . ARG A 1 361 ? -31.141 8.167 25.953 1.00 89.12 361 ARG A O 1
ATOM 2724 N N . GLN A 1 362 ? -33.368 8.436 26.124 1.00 87.75 362 GLN A N 1
ATOM 2725 C CA . GLN A 1 362 ? -33.715 7.101 25.628 1.00 87.75 362 GLN A CA 1
ATOM 2726 C C . GLN A 1 362 ? -33.329 6.927 24.154 1.00 87.75 362 GLN A C 1
ATOM 2728 O O . GLN A 1 362 ? -32.664 5.950 23.815 1.00 87.75 362 GLN A O 1
ATOM 2733 N N . ILE A 1 363 ? -33.653 7.914 23.311 1.00 89.44 363 ILE A N 1
ATOM 2734 C CA . ILE A 1 363 ? -33.278 7.930 21.887 1.00 89.44 363 ILE A CA 1
ATOM 2735 C C . ILE A 1 363 ? -31.754 7.931 21.743 1.00 89.44 363 ILE A C 1
ATOM 2737 O O . ILE A 1 363 ? -31.199 7.129 20.995 1.00 89.44 363 ILE A O 1
ATOM 2741 N N . TRP A 1 364 ? -31.069 8.773 22.523 1.00 93.25 364 TRP A N 1
ATOM 2742 C CA . TRP A 1 364 ? -29.609 8.815 22.545 1.00 93.25 364 TRP A CA 1
ATOM 2743 C C . TRP A 1 364 ? -28.993 7.464 22.935 1.00 93.25 364 TRP A C 1
ATOM 2745 O O . TRP A 1 364 ? -28.063 7.005 22.278 1.00 93.25 364 TRP A O 1
ATOM 2755 N N . ASN A 1 365 ? -29.516 6.805 23.978 1.00 89.88 365 ASN A N 1
ATOM 2756 C CA . ASN A 1 365 ? -29.030 5.491 24.409 1.00 89.88 365 ASN A CA 1
ATOM 2757 C C . ASN A 1 365 ? -29.206 4.457 23.287 1.00 89.88 365 ASN A C 1
ATOM 2759 O O . ASN A 1 365 ? -28.275 3.708 23.010 1.00 89.88 365 ASN A O 1
ATOM 2763 N N . LEU A 1 366 ? -30.371 4.436 22.631 1.00 90.62 366 LEU A N 1
ATOM 2764 C CA . LEU A 1 366 ? -30.653 3.512 21.535 1.00 90.62 366 LEU A CA 1
ATOM 2765 C C . LEU A 1 366 ? -29.661 3.705 20.383 1.00 90.62 366 LEU A C 1
ATOM 2767 O O . LEU A 1 366 ? -29.021 2.742 19.960 1.00 90.62 366 LEU A O 1
ATOM 2771 N N . GLN A 1 367 ? -29.494 4.949 19.925 1.00 92.44 367 GLN A N 1
ATOM 2772 C CA . GLN A 1 367 ? -28.553 5.287 18.861 1.00 92.44 367 GLN A CA 1
ATOM 2773 C C . GLN A 1 367 ? -27.133 4.885 19.248 1.00 92.44 367 GLN A C 1
ATOM 2775 O O . GLN A 1 367 ? -26.524 4.095 18.533 1.00 92.44 367 GLN A O 1
ATOM 2780 N N . HIS A 1 368 ? -26.633 5.344 20.397 1.00 92.31 368 HIS A N 1
ATOM 2781 C CA . HIS A 1 368 ? -25.278 5.065 20.876 1.00 92.31 368 HIS A CA 1
ATOM 2782 C C . HIS A 1 368 ? -24.992 3.562 21.011 1.00 92.31 368 HIS A C 1
ATOM 2784 O O . HIS A 1 368 ? -23.947 3.088 20.570 1.00 92.31 368 HIS A O 1
ATOM 2790 N N . TRP A 1 369 ? -25.925 2.784 21.569 1.00 90.31 369 TRP A N 1
ATOM 2791 C CA . TRP A 1 369 ? -25.730 1.345 21.753 1.00 90.31 369 TRP A CA 1
ATOM 2792 C C . TRP A 1 369 ? -25.665 0.582 20.435 1.00 90.31 369 TRP A C 1
ATOM 2794 O O . TRP A 1 369 ? -24.780 -0.256 20.265 1.00 90.31 369 TRP A O 1
ATOM 2804 N N . TRP A 1 370 ? -26.597 0.829 19.515 1.00 91.38 370 TRP A N 1
ATOM 2805 C CA . TRP A 1 370 ? -26.658 0.065 18.269 1.00 91.38 370 TRP A CA 1
ATOM 2806 C C . TRP A 1 370 ? -25.561 0.465 17.298 1.00 91.38 370 TRP A C 1
ATOM 2808 O O . TRP A 1 370 ? -24.849 -0.406 16.806 1.00 91.38 370 TRP A O 1
ATOM 2818 N N . THR A 1 371 ? -25.353 1.765 17.096 1.00 94.00 371 THR A N 1
ATOM 2819 C CA . THR A 1 371 ? -24.277 2.246 16.217 1.00 94.00 371 THR A CA 1
ATOM 2820 C C . THR A 1 371 ? -22.901 1.814 16.731 1.00 94.00 371 THR A C 1
ATOM 2822 O O . THR A 1 371 ? -22.056 1.420 15.932 1.00 94.00 371 THR A O 1
ATOM 2825 N N . GLY A 1 372 ? -22.686 1.782 18.054 1.00 93.12 372 GLY A N 1
ATOM 2826 C CA . GLY A 1 372 ? -21.431 1.308 18.642 1.00 93.12 372 GLY A CA 1
ATOM 2827 C C . GLY A 1 372 ? -21.195 -0.189 18.423 1.00 93.12 372 GLY A C 1
ATOM 2828 O O . GLY A 1 372 ? -20.085 -0.599 18.097 1.00 93.12 372 GLY A O 1
ATOM 2829 N N . ARG A 1 373 ? -22.240 -1.019 18.544 1.00 92.94 373 ARG A N 1
ATOM 2830 C CA . ARG A 1 373 ? -22.148 -2.467 18.275 1.00 92.94 373 ARG A CA 1
ATOM 2831 C C . ARG A 1 373 ? -21.864 -2.759 16.808 1.00 92.94 373 ARG A C 1
ATOM 2833 O O . ARG A 1 373 ? -21.004 -3.585 16.524 1.00 92.94 373 ARG A O 1
ATOM 2840 N N . VAL A 1 374 ? -22.558 -2.072 15.901 1.00 95.56 374 VAL A N 1
ATOM 2841 C CA . VAL A 1 374 ? -22.333 -2.211 14.455 1.00 95.56 374 VAL A CA 1
ATOM 2842 C C . VAL A 1 374 ? -20.893 -1.836 14.107 1.00 95.56 374 VAL A C 1
ATOM 2844 O O . VAL A 1 374 ? -20.229 -2.604 13.418 1.00 95.56 374 VAL A O 1
ATOM 2847 N N . ALA A 1 375 ? -20.374 -0.730 14.654 1.00 95.88 375 ALA A N 1
ATOM 2848 C CA . ALA A 1 375 ? -18.988 -0.316 14.440 1.00 95.88 375 ALA A CA 1
ATOM 2849 C C . ALA A 1 375 ? -17.982 -1.392 14.879 1.00 95.88 375 ALA A C 1
ATOM 2851 O O . ALA A 1 375 ? -17.084 -1.733 14.118 1.00 95.88 375 ALA A O 1
ATOM 2852 N N . VAL A 1 376 ? -18.156 -1.968 16.076 1.00 94.44 376 VAL A N 1
ATOM 2853 C CA . VAL A 1 376 ? -17.265 -3.024 16.590 1.00 94.44 376 VAL A CA 1
ATOM 2854 C C . VAL A 1 376 ? -17.319 -4.285 15.724 1.00 94.44 376 VAL A C 1
ATOM 2856 O O . VAL A 1 376 ? -16.272 -4.838 15.401 1.00 94.44 376 VAL A O 1
ATOM 2859 N N . ILE A 1 377 ? -18.512 -4.735 15.319 1.00 94.75 377 ILE A N 1
ATOM 2860 C CA . ILE A 1 377 ? -18.662 -5.931 14.473 1.00 94.75 377 ILE A CA 1
ATOM 2861 C C . ILE A 1 377 ? -17.978 -5.718 13.120 1.00 94.75 377 ILE A C 1
ATOM 2863 O O . ILE A 1 377 ? -17.165 -6.548 12.710 1.00 94.75 377 ILE A O 1
ATOM 2867 N N . LEU A 1 378 ? -18.261 -4.593 12.456 1.00 96.19 378 LEU A N 1
ATOM 2868 C CA . LEU A 1 378 ? -17.641 -4.259 11.175 1.00 96.19 378 LEU A CA 1
ATOM 2869 C C . LEU A 1 378 ? -16.123 -4.139 11.301 1.00 96.19 378 LEU A C 1
ATOM 2871 O O . LEU A 1 378 ? -15.409 -4.643 10.444 1.00 96.19 378 LEU A O 1
ATOM 2875 N N . ALA A 1 379 ? -15.613 -3.544 12.379 1.00 96.31 379 ALA A N 1
ATOM 2876 C CA . ALA A 1 379 ? -14.178 -3.410 12.588 1.00 96.31 379 ALA A CA 1
ATOM 2877 C C . ALA A 1 379 ? -13.469 -4.755 12.809 1.00 96.31 379 ALA A C 1
ATOM 2879 O O . ALA A 1 379 ? -12.367 -4.952 12.294 1.00 96.31 379 ALA A O 1
ATOM 2880 N N . ILE A 1 380 ? -14.089 -5.700 13.526 1.00 95.12 380 ILE A N 1
ATOM 2881 C CA . ILE A 1 380 ? -13.542 -7.057 13.696 1.00 95.12 380 ILE A CA 1
ATOM 2882 C C . ILE A 1 380 ? -13.477 -7.771 12.343 1.00 95.12 380 ILE A C 1
ATOM 2884 O O . ILE A 1 380 ? -12.424 -8.305 11.993 1.00 95.12 380 ILE A O 1
ATOM 2888 N N . ILE A 1 381 ? -14.562 -7.729 11.560 1.00 94.94 381 ILE A N 1
ATOM 2889 C CA . ILE A 1 381 ? -14.590 -8.283 10.197 1.00 94.94 381 ILE A CA 1
ATOM 2890 C C . ILE A 1 381 ? -13.493 -7.629 9.352 1.00 94.94 381 ILE A C 1
ATOM 2892 O O . ILE A 1 381 ? -12.692 -8.324 8.729 1.00 94.94 381 ILE A O 1
ATOM 2896 N N . ASN A 1 382 ? -13.386 -6.301 9.404 1.00 95.38 382 ASN A N 1
ATOM 2897 C CA . ASN A 1 382 ? -12.396 -5.563 8.635 1.00 95.38 382 ASN A CA 1
ATOM 2898 C C . ASN A 1 382 ? -10.954 -5.893 9.036 1.00 95.38 382 ASN A C 1
ATOM 2900 O O . ASN A 1 382 ? -10.068 -5.898 8.190 1.00 95.38 382 ASN A O 1
ATOM 2904 N N . THR A 1 383 ? -10.711 -6.206 10.311 1.00 94.75 383 THR A N 1
ATOM 2905 C CA . THR A 1 383 ? -9.392 -6.632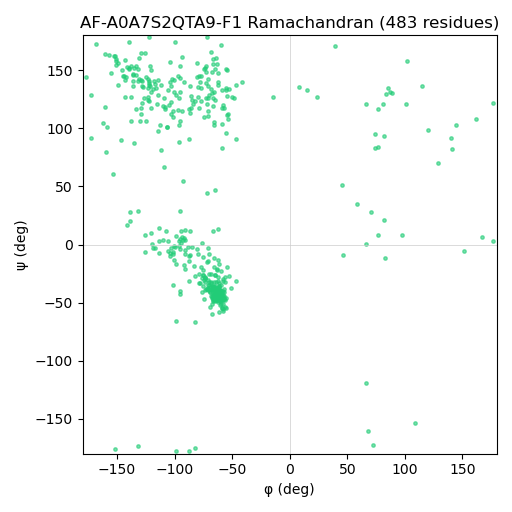 10.801 1.00 94.75 383 THR A CA 1
ATOM 2906 C C . THR A 1 383 ? -9.029 -8.015 10.258 1.00 94.75 383 THR A C 1
ATOM 2908 O O . THR A 1 383 ? -7.885 -8.242 9.874 1.00 94.75 383 THR A O 1
ATOM 2911 N N . ILE A 1 384 ? -9.996 -8.936 10.165 1.00 93.25 384 ILE A N 1
ATOM 2912 C CA . ILE A 1 384 ? -9.791 -10.267 9.569 1.00 93.25 384 ILE A CA 1
ATOM 2913 C C . ILE A 1 384 ? -9.452 -10.147 8.079 1.00 93.25 384 ILE A C 1
ATOM 2915 O O . ILE A 1 384 ? -8.524 -10.815 7.614 1.00 93.25 384 ILE A O 1
ATOM 2919 N N . ILE A 1 385 ? -10.174 -9.286 7.356 1.00 89.38 385 ILE A N 1
ATOM 2920 C CA . ILE A 1 385 ? -9.905 -8.975 5.946 1.00 89.38 385 ILE A CA 1
ATOM 2921 C C . ILE A 1 385 ? -8.532 -8.301 5.804 1.00 89.38 385 ILE A C 1
ATOM 2923 O O . ILE A 1 385 ? -7.747 -8.695 4.949 1.00 89.38 385 ILE A O 1
ATOM 2927 N N . GLY A 1 386 ? -8.188 -7.356 6.682 1.00 87.50 386 GLY A N 1
ATOM 2928 C CA . GLY A 1 386 ? -6.898 -6.660 6.666 1.00 87.50 386 GLY A CA 1
ATOM 2929 C C . GLY A 1 386 ? -5.694 -7.600 6.791 1.00 87.50 386 GLY A C 1
ATOM 2930 O O . GLY A 1 386 ? -4.660 -7.358 6.175 1.00 87.50 386 GLY A O 1
ATOM 2931 N N . VAL A 1 387 ? -5.826 -8.726 7.505 1.00 87.31 387 VAL A N 1
ATOM 2932 C CA . VAL A 1 387 ? -4.786 -9.773 7.536 1.00 87.31 387 VAL A CA 1
ATOM 2933 C C . VAL A 1 387 ? -4.622 -10.461 6.174 1.00 87.31 387 VAL A C 1
ATOM 2935 O O . VAL A 1 387 ? -3.497 -10.799 5.805 1.00 87.31 387 VAL A O 1
ATOM 2938 N N . LEU A 1 388 ? -5.707 -10.656 5.412 1.00 81.12 388 LEU A N 1
ATOM 2939 C CA . LEU A 1 388 ? -5.630 -11.181 4.041 1.00 81.12 388 LEU A CA 1
ATOM 2940 C C . LEU A 1 388 ? -4.955 -10.177 3.110 1.00 81.12 388 LEU A C 1
ATOM 2942 O O . LEU A 1 388 ? -4.040 -10.568 2.394 1.00 81.12 388 LEU A O 1
ATOM 2946 N N . VAL A 1 389 ? -5.351 -8.902 3.181 1.00 77.38 389 VAL A N 1
ATOM 2947 C CA . VAL A 1 389 ? -4.734 -7.804 2.414 1.00 77.38 389 VAL A CA 1
ATOM 2948 C C . VAL A 1 389 ? -3.232 -7.740 2.697 1.00 77.38 389 VAL A C 1
ATOM 2950 O O . VAL A 1 389 ? -2.421 -7.724 1.778 1.00 77.38 389 VAL A O 1
ATOM 2953 N N . TYR A 1 390 ? -2.841 -7.787 3.972 1.00 78.38 390 TYR A N 1
ATOM 2954 C CA . TYR A 1 390 ? -1.437 -7.757 4.376 1.00 78.38 390 TYR A CA 1
ATOM 2955 C C . TYR A 1 390 ? -0.658 -8.992 3.890 1.00 78.38 390 TYR A C 1
ATOM 2957 O O . TYR A 1 390 ? 0.480 -8.875 3.440 1.00 78.38 390 TYR A O 1
ATOM 2965 N N . HIS A 1 391 ? -1.264 -10.183 3.938 1.00 75.88 391 HIS A N 1
ATOM 2966 C CA . HIS A 1 391 ? -0.647 -11.403 3.412 1.00 75.88 391 HIS A CA 1
ATOM 2967 C C . HIS A 1 391 ? -0.465 -11.356 1.891 1.00 75.88 391 HIS A C 1
ATOM 2969 O O . HIS A 1 391 ? 0.604 -11.721 1.407 1.00 75.88 391 HIS A O 1
ATOM 2975 N N . GLN A 1 392 ? -1.484 -10.911 1.153 1.00 63.34 392 GLN A N 1
ATOM 2976 C CA . GLN A 1 392 ? -1.412 -10.752 -0.300 1.00 63.34 392 GLN A CA 1
ATOM 2977 C C . GLN A 1 392 ? -0.358 -9.710 -0.680 1.00 63.34 392 GLN A C 1
ATOM 2979 O O . GLN A 1 392 ? 0.433 -9.957 -1.583 1.00 63.34 392 GLN A O 1
ATOM 2984 N N . GLY A 1 393 ? -0.295 -8.588 0.045 1.00 59.06 393 GLY A N 1
ATOM 2985 C CA . GLY A 1 393 ? 0.607 -7.499 -0.309 1.00 59.06 393 GLY A CA 1
ATOM 2986 C C . GLY A 1 393 ? 2.071 -7.699 0.087 1.00 59.06 393 GLY A C 1
ATOM 2987 O O . GLY A 1 393 ? 2.962 -7.254 -0.629 1.00 59.06 393 GLY A O 1
ATOM 2988 N N . PHE A 1 394 ? 2.343 -8.384 1.202 1.00 61.59 394 PHE A N 1
ATOM 2989 C CA . PHE A 1 394 ? 3.706 -8.524 1.742 1.00 61.59 394 PHE A CA 1
ATOM 2990 C C . PHE A 1 394 ? 4.193 -9.975 1.837 1.00 61.59 394 PHE A C 1
ATOM 2992 O O . PHE A 1 394 ? 5.272 -10.233 2.363 1.00 61.59 394 PHE A O 1
ATOM 2999 N N . GLY A 1 395 ? 3.387 -10.960 1.428 1.00 54.81 395 GLY A N 1
ATOM 3000 C CA . GLY A 1 395 ? 3.736 -12.385 1.501 1.00 54.81 395 GLY A CA 1
ATOM 3001 C C . GLY A 1 395 ? 3.883 -12.949 2.923 1.00 54.81 395 GLY A C 1
ATOM 3002 O O . GLY A 1 395 ? 4.144 -14.141 3.092 1.00 54.81 395 GLY A O 1
ATOM 3003 N N . VAL A 1 396 ? 3.684 -12.134 3.966 1.00 69.25 396 VAL A N 1
ATOM 3004 C CA . VAL A 1 396 ? 3.858 -12.547 5.365 1.00 69.25 396 VAL A CA 1
ATOM 3005 C C . VAL A 1 396 ? 2.816 -13.606 5.729 1.00 69.25 396 VAL A C 1
ATOM 3007 O O . VAL A 1 396 ? 1.629 -13.397 5.473 1.00 69.25 396 VAL A O 1
ATOM 3010 N N . PRO A 1 397 ? 3.193 -14.740 6.351 1.00 70.25 397 PRO A N 1
ATOM 3011 C CA . PRO A 1 397 ? 2.246 -15.803 6.668 1.00 70.25 397 PRO A CA 1
ATOM 3012 C C . PRO A 1 397 ? 1.071 -15.315 7.530 1.00 70.25 397 PRO A C 1
ATOM 3014 O O . PRO A 1 397 ? 1.252 -14.973 8.699 1.00 70.25 397 PRO A O 1
ATOM 3017 N N . LYS A 1 398 ? -0.159 -15.398 6.998 1.00 80.69 398 LYS A N 1
ATOM 3018 C CA . LYS A 1 398 ? -1.416 -15.003 7.676 1.00 80.69 398 LYS A CA 1
ATOM 3019 C C . LYS A 1 398 ? -1.568 -15.515 9.119 1.00 80.69 398 LYS A C 1
ATOM 3021 O O . LYS A 1 398 ? -2.142 -14.840 9.971 1.00 80.69 398 LYS A O 1
ATOM 3026 N N . ARG A 1 399 ? -0.997 -16.689 9.424 1.00 81.31 399 ARG A N 1
ATOM 3027 C CA . ARG A 1 399 ? -0.984 -17.290 10.772 1.00 81.31 399 ARG A CA 1
ATOM 3028 C C . ARG A 1 399 ? -0.370 -16.380 11.841 1.00 81.31 399 ARG A C 1
ATOM 3030 O O . ARG A 1 399 ? -0.822 -16.421 12.979 1.00 81.31 399 ARG A O 1
ATOM 3037 N N . MET A 1 400 ? 0.610 -15.548 11.478 1.00 80.31 400 MET A N 1
ATOM 3038 C CA . MET A 1 400 ? 1.300 -14.651 12.408 1.00 80.31 400 MET A CA 1
ATOM 3039 C C . MET A 1 400 ? 0.351 -13.623 13.035 1.00 80.31 400 MET A C 1
ATOM 3041 O O . MET A 1 400 ? 0.527 -13.273 14.196 1.00 80.31 400 MET A O 1
ATOM 3045 N N . PHE A 1 401 ? -0.684 -13.201 12.302 1.00 84.75 401 PHE A N 1
ATOM 3046 C CA . PHE A 1 401 ? -1.690 -12.257 12.793 1.00 84.75 401 PHE A CA 1
ATOM 3047 C C . PHE A 1 401 ? -2.988 -12.946 13.214 1.00 84.75 401 PHE A C 1
ATOM 3049 O O . PHE A 1 401 ? -3.585 -12.546 14.210 1.00 84.75 401 PHE A O 1
ATOM 3056 N N . TYR A 1 402 ? -3.413 -14.018 12.534 1.00 90.19 402 TYR A N 1
ATOM 3057 C CA . TYR A 1 402 ? -4.634 -14.729 12.922 1.00 90.19 402 TYR A CA 1
ATOM 3058 C C . TYR A 1 402 ? -4.545 -15.407 14.285 1.00 90.19 402 TYR A C 1
ATOM 3060 O O . TYR A 1 402 ? -5.511 -15.342 15.041 1.00 90.19 402 TYR A O 1
ATOM 3068 N N . ILE A 1 403 ? -3.407 -16.016 14.632 1.00 90.44 403 ILE A N 1
ATOM 3069 C CA . ILE A 1 403 ? -3.238 -16.662 15.942 1.00 90.44 403 ILE A CA 1
ATOM 3070 C C . ILE A 1 403 ? -3.454 -15.658 17.090 1.00 90.44 403 ILE A C 1
ATOM 3072 O O . ILE A 1 403 ? -4.351 -15.897 17.902 1.00 90.44 403 ILE A O 1
ATOM 3076 N N . PRO A 1 404 ? -2.720 -14.526 17.176 1.00 91.06 404 PRO A N 1
ATOM 3077 C CA . PRO A 1 404 ? -2.954 -13.554 18.241 1.00 91.06 404 PRO A CA 1
ATOM 3078 C C . PRO A 1 404 ? -4.333 -12.890 18.138 1.00 91.06 404 PRO A C 1
ATOM 3080 O O . PRO A 1 404 ? -4.965 -12.677 19.169 1.00 91.06 404 PRO A O 1
ATOM 3083 N N . LEU A 1 405 ? -4.843 -12.615 16.931 1.00 92.75 405 LEU A N 1
ATOM 3084 C CA . LEU A 1 405 ? -6.175 -12.032 16.735 1.00 92.75 405 LEU A CA 1
ATOM 3085 C C . LEU A 1 405 ? -7.279 -12.904 17.349 1.00 92.75 405 LEU A C 1
ATOM 3087 O O . LEU A 1 405 ? -8.044 -12.433 18.191 1.00 92.75 405 LEU A O 1
ATOM 3091 N N . PHE A 1 406 ? -7.357 -14.179 16.959 1.00 94.44 406 PHE A N 1
ATOM 3092 C CA . PHE A 1 406 ? -8.380 -15.094 17.468 1.00 94.44 406 PHE A CA 1
ATOM 3093 C C . PHE A 1 406 ? -8.180 -15.417 18.947 1.00 94.44 406 PHE A C 1
ATOM 3095 O O . PHE A 1 406 ? -9.165 -15.556 19.671 1.00 94.44 406 PHE A O 1
ATOM 3102 N N . PHE A 1 407 ? -6.934 -15.471 19.421 1.00 95.44 407 PHE A N 1
ATOM 3103 C CA . PHE A 1 407 ? -6.641 -15.619 20.844 1.00 95.44 407 PHE A CA 1
ATOM 3104 C C . PHE A 1 407 ? -7.194 -14.443 21.669 1.00 95.44 407 PHE A C 1
ATOM 3106 O O . PHE A 1 407 ? -7.887 -14.661 22.663 1.00 95.44 407 PHE A O 1
ATOM 3113 N N . LEU A 1 408 ? -6.972 -13.199 21.229 1.00 95.38 408 LEU A N 1
ATOM 3114 C CA . LEU A 1 408 ? -7.489 -11.996 21.895 1.00 95.38 408 LEU A CA 1
ATOM 3115 C C . LEU A 1 408 ? -9.022 -11.922 21.858 1.00 95.38 408 LEU A C 1
ATOM 3117 O O . LEU A 1 408 ? -9.645 -11.629 22.880 1.00 95.38 408 LEU A O 1
ATOM 3121 N N . ILE A 1 409 ? -9.640 -12.241 20.714 1.00 94.75 409 ILE A N 1
ATOM 3122 C CA . ILE A 1 409 ? -11.105 -12.346 20.598 1.00 94.75 409 ILE A CA 1
ATOM 3123 C C . ILE A 1 409 ? -11.636 -13.408 21.570 1.00 94.75 409 ILE A C 1
ATOM 3125 O O . ILE A 1 409 ? -12.606 -13.155 22.285 1.00 94.75 409 ILE A O 1
ATOM 3129 N N . GLY A 1 410 ? -10.981 -14.569 21.644 1.00 94.75 410 GLY A N 1
ATOM 3130 C CA . GLY A 1 410 ? -11.336 -15.656 22.555 1.00 94.75 410 GLY A CA 1
ATOM 3131 C C . GLY A 1 410 ? -11.294 -15.235 24.023 1.00 94.75 410 GLY A C 1
ATOM 3132 O O . GLY A 1 410 ? -12.249 -15.492 24.756 1.00 94.75 410 GLY A O 1
ATOM 3133 N N . ILE A 1 411 ? -10.246 -14.518 24.444 1.00 96.19 411 ILE A N 1
ATOM 3134 C CA . ILE A 1 411 ? -10.142 -13.957 25.802 1.00 96.19 411 ILE A CA 1
ATOM 3135 C C . ILE A 1 411 ? -11.311 -13.017 26.098 1.00 96.19 411 ILE A C 1
ATOM 3137 O O . ILE A 1 411 ? -11.919 -13.105 27.164 1.00 96.19 411 ILE A O 1
ATOM 3141 N N . LEU A 1 412 ? -11.652 -12.124 25.170 1.00 93.69 412 LEU A N 1
ATOM 3142 C CA . LEU A 1 412 ? -12.722 -11.149 25.382 1.00 93.69 412 LEU A CA 1
ATOM 3143 C C . LEU A 1 412 ? -14.102 -11.785 25.423 1.00 93.69 412 LEU A C 1
ATOM 3145 O O . LEU A 1 412 ? -14.928 -11.391 26.245 1.00 93.69 412 LEU A O 1
ATOM 3149 N N . VAL A 1 413 ? -14.349 -12.785 24.580 1.00 93.69 413 VAL A N 1
ATOM 3150 C CA . VAL A 1 413 ? -15.588 -13.567 24.611 1.00 93.69 413 VAL A CA 1
ATOM 3151 C C . VAL A 1 413 ? -15.679 -14.343 25.923 1.00 93.69 413 VAL A C 1
ATOM 3153 O O . VAL A 1 413 ? -16.717 -14.294 26.578 1.00 93.69 413 VAL A O 1
ATOM 3156 N N . ALA A 1 414 ? -14.597 -14.990 26.365 1.00 94.06 414 ALA A N 1
ATOM 3157 C CA . ALA A 1 414 ? -14.558 -15.689 27.648 1.00 94.06 414 ALA A CA 1
ATOM 3158 C C . ALA A 1 414 ? -14.812 -14.735 28.826 1.00 94.06 414 ALA A C 1
ATOM 3160 O O . ALA A 1 414 ? -15.612 -15.045 29.708 1.00 94.06 414 ALA A O 1
ATOM 3161 N N . ALA A 1 415 ? -14.200 -13.547 28.814 1.00 92.94 415 ALA A N 1
ATOM 3162 C CA . ALA A 1 415 ? -14.448 -12.507 29.807 1.00 92.94 415 ALA A CA 1
ATOM 3163 C C . ALA A 1 415 ? -15.909 -12.036 29.780 1.00 92.94 415 ALA A C 1
ATOM 3165 O O . ALA A 1 415 ? -16.527 -11.907 30.834 1.00 92.94 415 ALA A O 1
ATOM 3166 N N . ALA A 1 416 ? -16.489 -11.828 28.595 1.00 90.44 416 ALA A N 1
ATOM 3167 C CA . ALA A 1 416 ? -17.891 -11.455 28.445 1.00 90.44 416 ALA A CA 1
ATOM 3168 C C . ALA A 1 416 ? -18.826 -12.524 29.024 1.00 90.44 416 ALA A C 1
ATOM 3170 O O . ALA A 1 416 ? -19.694 -12.199 29.827 1.00 90.44 416 ALA A O 1
ATOM 3171 N N . VAL A 1 417 ? -18.615 -13.796 28.675 1.00 92.44 417 VAL A N 1
ATOM 3172 C CA . VAL A 1 417 ? -19.403 -14.930 29.184 1.00 92.44 417 VAL A CA 1
ATOM 3173 C C . VAL A 1 417 ? -19.263 -15.060 30.699 1.00 92.44 417 VAL A C 1
ATOM 3175 O O . VAL A 1 417 ? -20.259 -15.240 31.398 1.00 92.44 417 VAL A O 1
ATOM 3178 N N . PHE A 1 418 ? -18.047 -14.929 31.229 1.00 90.88 418 PHE A N 1
ATOM 3179 C CA . PHE A 1 418 ? -17.800 -14.974 32.667 1.00 90.88 418 PHE A CA 1
ATOM 3180 C C . PHE A 1 418 ? -18.511 -13.839 33.413 1.00 90.88 418 PHE A C 1
ATOM 3182 O O . PHE A 1 418 ? -19.130 -14.075 34.453 1.00 90.88 418 PHE A O 1
ATOM 3189 N N . LEU A 1 419 ? -18.441 -12.613 32.891 1.00 89.19 419 LEU A N 1
ATOM 3190 C CA . LEU A 1 419 ? -19.111 -11.459 33.485 1.00 89.19 419 LEU A CA 1
ATOM 3191 C C . LEU A 1 419 ? -20.640 -11.591 33.412 1.00 89.19 419 LEU A C 1
ATOM 3193 O O . LEU A 1 419 ? -21.305 -11.285 34.398 1.00 89.19 419 LEU A O 1
ATOM 3197 N N . GLU A 1 420 ? -21.184 -12.128 32.318 1.00 88.75 420 GLU A N 1
ATOM 3198 C CA . GLU A 1 420 ? -22.618 -12.419 32.178 1.00 88.75 420 GLU A CA 1
ATOM 3199 C C . GLU A 1 420 ? -23.094 -13.491 33.171 1.00 88.75 420 GLU A C 1
ATOM 3201 O O . GLU A 1 420 ? -24.131 -13.366 33.835 1.00 88.75 420 GLU A O 1
ATOM 3206 N N . TRP A 1 421 ? -22.295 -14.544 33.341 1.00 87.56 421 TRP A N 1
ATOM 3207 C CA . TRP A 1 421 ? -22.535 -15.572 34.349 1.00 87.56 421 TRP A CA 1
ATOM 3208 C C . TRP A 1 421 ? -22.494 -15.006 35.779 1.00 87.56 421 TRP A C 1
ATOM 3210 O O . TRP A 1 421 ? -23.296 -15.385 36.633 1.00 87.56 421 TRP A O 1
ATOM 3220 N N . ARG A 1 422 ? -21.602 -14.048 36.057 1.00 84.62 422 ARG A N 1
ATOM 3221 C CA . ARG A 1 422 ? -21.570 -13.336 37.344 1.00 84.62 422 ARG A CA 1
ATOM 3222 C C . ARG A 1 422 ? -22.812 -12.471 37.551 1.00 84.62 422 ARG A C 1
ATOM 3224 O O . ARG A 1 422 ? -23.423 -12.555 38.614 1.00 84.62 422 ARG A O 1
ATOM 3231 N N . THR A 1 423 ? -23.230 -11.692 36.551 1.00 79.31 423 THR A N 1
ATOM 3232 C CA . THR A 1 423 ? -24.443 -10.860 36.651 1.00 79.31 423 THR A CA 1
ATOM 3233 C C . THR A 1 423 ? -25.704 -11.681 36.864 1.00 79.31 423 THR A C 1
ATOM 3235 O O . THR A 1 423 ? -26.562 -11.279 37.647 1.00 79.31 423 THR A O 1
ATOM 3238 N N . THR A 1 424 ? -25.839 -12.834 36.209 1.00 77.50 424 THR A N 1
ATOM 3239 C CA . THR A 1 424 ? -27.009 -13.714 36.386 1.00 77.50 424 THR A CA 1
ATOM 3240 C C . THR A 1 424 ? -27.072 -14.309 37.793 1.00 77.50 424 THR A C 1
ATOM 3242 O O . THR A 1 424 ? -28.154 -14.378 38.372 1.00 77.50 424 THR A O 1
ATOM 3245 N N . LYS A 1 425 ? -25.925 -14.654 38.393 1.00 73.38 425 LYS A N 1
ATOM 3246 C CA . LYS A 1 425 ? -25.869 -15.104 39.792 1.00 73.38 425 LYS A CA 1
ATOM 3247 C C . LYS A 1 425 ? -26.189 -14.001 40.800 1.00 73.38 425 LYS A C 1
ATOM 3249 O O . LYS A 1 425 ? -26.939 -14.249 41.738 1.00 73.38 425 LYS A O 1
ATOM 3254 N N . GLU A 1 426 ? -25.639 -12.801 40.625 1.00 67.06 426 GLU A N 1
ATOM 3255 C CA . GLU A 1 426 ? -25.838 -11.695 41.577 1.00 67.06 426 GLU A CA 1
ATOM 3256 C C . GLU A 1 426 ? -27.214 -11.027 41.461 1.00 67.06 426 GLU A C 1
ATOM 3258 O O . GLU A 1 426 ? -27.749 -10.551 42.456 1.00 67.06 426 GLU A O 1
ATOM 3263 N N . SER A 1 427 ? -27.830 -11.040 40.275 1.00 60.34 427 SER A N 1
ATOM 3264 C CA . SER A 1 427 ? -29.201 -10.540 40.079 1.00 60.34 427 SER A CA 1
ATOM 3265 C C . SER A 1 427 ? -30.280 -11.433 40.705 1.00 60.34 427 SER A C 1
ATOM 3267 O O . SER A 1 427 ? -31.454 -11.072 40.668 1.00 60.34 427 SER A O 1
ATOM 3269 N N . GLY A 1 428 ? -29.899 -12.577 41.293 1.00 50.16 428 GLY A N 1
ATOM 3270 C CA . GLY A 1 428 ? -30.811 -13.462 42.010 1.00 50.16 428 GLY A CA 1
ATOM 3271 C C . GLY A 1 428 ? -31.957 -13.961 41.138 1.00 50.16 428 GLY A C 1
ATOM 3272 O O . GLY A 1 428 ? -33.067 -14.082 41.648 1.00 50.16 428 GLY A O 1
ATOM 3273 N N . TRP A 1 429 ? -31.710 -14.196 39.839 1.00 40.41 429 TRP A N 1
ATOM 3274 C CA . TRP A 1 429 ? -32.735 -14.599 38.874 1.00 40.41 429 TRP A CA 1
ATOM 3275 C C . TRP A 1 429 ? -33.446 -15.867 39.365 1.00 40.41 429 TRP A C 1
ATOM 3277 O O . TRP A 1 429 ? -32.957 -16.987 39.213 1.00 40.41 429 TRP A O 1
ATOM 3287 N N . GLN A 1 430 ? -34.593 -15.673 40.017 1.00 46.84 430 GLN A N 1
ATOM 3288 C CA . GLN A 1 430 ? -35.510 -16.742 40.371 1.00 46.84 430 GLN A CA 1
ATOM 3289 C C . GLN A 1 430 ? -36.138 -17.195 39.050 1.00 46.84 430 GLN A C 1
ATOM 3291 O O . GLN A 1 430 ? -36.661 -16.342 38.324 1.00 46.84 430 GLN A O 1
ATOM 3296 N N . PRO A 1 431 ? -36.098 -18.492 38.699 1.00 51.81 431 PRO A N 1
ATOM 3297 C CA . PRO A 1 431 ? -36.870 -18.972 37.565 1.00 51.81 431 PRO A CA 1
ATOM 3298 C C . PRO A 1 431 ? -38.321 -18.536 37.764 1.00 51.81 431 PRO A C 1
ATOM 3300 O O . PRO A 1 431 ? -38.857 -18.654 38.868 1.00 51.81 431 PRO A O 1
ATOM 3303 N N . VAL A 1 432 ? -38.940 -17.993 36.713 1.00 53.94 432 VAL A N 1
ATOM 3304 C CA . VAL A 1 432 ? -40.366 -17.653 36.732 1.00 53.94 432 VAL A CA 1
ATOM 3305 C C . VAL A 1 432 ? -41.115 -18.917 37.148 1.00 53.94 432 VAL A C 1
ATOM 3307 O O . VAL A 1 432 ? -41.160 -19.895 36.404 1.00 53.94 432 VAL A O 1
ATOM 3310 N N . SER A 1 433 ? -41.635 -18.926 38.375 1.00 47.12 433 SER A N 1
ATOM 3311 C CA . SER A 1 433 ? -42.397 -20.049 38.900 1.00 47.12 433 SER A CA 1
ATOM 3312 C C . SER A 1 433 ? -43.679 -20.148 38.088 1.00 47.12 433 SER A C 1
ATOM 3314 O O . SER A 1 433 ? -44.609 -19.370 38.289 1.00 47.12 433 SER A O 1
ATOM 3316 N N . LEU A 1 434 ? -43.735 -21.109 37.166 1.00 55.25 434 LEU A N 1
ATOM 3317 C CA . LEU A 1 434 ? -44.954 -21.512 36.464 1.00 55.25 434 LEU A CA 1
ATOM 3318 C C . LEU A 1 434 ? -45.888 -22.279 37.414 1.00 55.25 434 LEU A C 1
ATOM 3320 O O . LEU A 1 434 ? -46.419 -23.334 37.072 1.00 55.25 434 LEU A O 1
ATOM 3324 N N . LYS A 1 435 ? -46.074 -21.793 38.644 1.00 48.41 435 LYS A N 1
ATOM 3325 C CA . LYS A 1 435 ? -47.130 -22.313 39.498 1.00 48.41 435 LYS A CA 1
ATOM 3326 C C . LYS A 1 435 ? -48.426 -21.743 38.946 1.00 48.41 435 LYS A C 1
ATOM 3328 O O . LYS A 1 435 ? -48.649 -20.536 39.019 1.00 48.41 435 LYS A O 1
ATOM 3333 N N . ALA A 1 436 ? -49.233 -22.615 38.340 1.00 50.53 436 ALA A N 1
ATOM 3334 C CA . ALA A 1 436 ? -50.585 -22.275 37.927 1.00 50.53 436 ALA A CA 1
ATOM 3335 C C . ALA A 1 436 ? -51.287 -21.541 39.087 1.00 50.53 436 ALA A C 1
ATOM 3337 O O . ALA A 1 436 ? -51.113 -21.956 40.243 1.00 50.53 436 ALA A O 1
ATOM 3338 N N . PRO A 1 437 ? -52.031 -20.454 38.815 1.00 43.81 437 PRO A N 1
ATOM 3339 C CA . PRO A 1 437 ? -52.744 -19.752 39.866 1.00 43.81 437 PRO A CA 1
ATOM 3340 C C . PRO A 1 437 ? -53.645 -20.753 40.591 1.00 43.81 437 PRO A C 1
ATOM 3342 O O . PRO A 1 437 ? -54.338 -21.545 39.948 1.00 43.81 437 PRO A O 1
ATOM 3345 N N . SER A 1 438 ? -53.627 -20.745 41.925 1.00 47.81 438 SER A N 1
ATOM 3346 C CA . SER A 1 438 ? -54.652 -21.473 42.665 1.00 47.81 438 SER A CA 1
ATOM 3347 C C . SER A 1 438 ? -56.020 -20.851 42.334 1.00 47.81 438 SER A C 1
ATOM 3349 O O . SER A 1 438 ? -56.091 -19.638 42.114 1.00 47.81 438 SER A O 1
ATOM 3351 N N . PRO A 1 439 ? -57.121 -21.623 42.307 1.00 48.38 439 PRO A N 1
ATOM 3352 C CA . PRO A 1 439 ? -58.420 -21.133 41.830 1.00 48.38 439 PRO A CA 1
ATOM 3353 C C . PRO A 1 439 ? -59.094 -20.045 42.692 1.00 48.38 439 PRO A C 1
ATOM 3355 O O . PRO A 1 439 ? -60.271 -19.767 42.490 1.00 48.38 439 PRO A O 1
ATOM 3358 N N . HIS A 1 440 ? -58.410 -19.433 43.665 1.00 51.81 440 HIS A N 1
ATOM 3359 C CA . HIS A 1 440 ? -59.062 -18.632 44.709 1.00 51.81 440 HIS A CA 1
ATOM 3360 C C . HIS A 1 440 ? -58.472 -17.246 44.981 1.00 51.81 440 HIS A C 1
ATOM 3362 O O . HIS A 1 440 ? -58.644 -16.727 46.079 1.00 51.81 440 HIS A O 1
ATOM 3368 N N . GLN A 1 441 ? -57.858 -16.589 43.996 1.00 44.59 441 GLN A N 1
ATOM 3369 C CA . GLN A 1 441 ? -57.614 -15.143 44.089 1.00 44.59 441 GLN A CA 1
ATOM 3370 C C . GLN A 1 441 ? -57.976 -14.437 42.779 1.00 44.59 441 GLN A C 1
ATOM 3372 O O . GLN A 1 441 ? -57.143 -14.231 41.902 1.00 44.59 441 GLN A O 1
ATOM 3377 N N . GLN A 1 442 ? -59.252 -14.061 42.664 1.00 40.41 442 GLN A N 1
ATOM 3378 C CA . GLN A 1 442 ? -59.680 -12.985 41.772 1.00 40.41 442 GLN A CA 1
ATOM 3379 C C . GLN A 1 442 ? -59.170 -11.649 42.341 1.00 40.41 442 GLN A C 1
ATOM 3381 O O . GLN A 1 442 ? -59.444 -11.363 43.509 1.00 40.41 442 GLN A O 1
ATOM 3386 N N . PRO A 1 443 ? -58.477 -10.801 41.563 1.00 40.44 443 PRO A N 1
ATOM 3387 C CA . PRO A 1 443 ? -58.362 -9.393 41.893 1.00 40.44 443 PRO A CA 1
ATOM 3388 C C . PRO A 1 443 ? -59.666 -8.707 41.485 1.00 40.44 443 PRO A C 1
ATOM 3390 O O . PRO A 1 443 ? -60.030 -8.689 40.308 1.00 40.44 443 PRO A O 1
ATOM 3393 N N . ALA A 1 444 ? -60.366 -8.148 42.466 1.00 49.09 444 ALA A N 1
ATOM 3394 C CA . ALA A 1 444 ? -61.395 -7.161 42.206 1.00 49.09 444 ALA A CA 1
ATOM 3395 C C . ALA A 1 444 ? -60.764 -5.922 41.543 1.00 49.09 444 ALA A C 1
ATOM 3397 O O . ALA A 1 444 ? -59.698 -5.461 41.947 1.00 49.09 444 ALA A O 1
ATOM 3398 N N . GLU A 1 445 ? -61.486 -5.388 40.559 1.00 50.53 445 GLU A N 1
ATOM 3399 C CA . GLU A 1 445 ? -61.512 -3.962 40.231 1.00 50.53 445 GLU A CA 1
ATOM 3400 C C . GLU A 1 445 ? -60.282 -3.368 39.511 1.00 50.53 445 GLU A C 1
ATOM 3402 O O . GLU A 1 445 ? -59.428 -2.687 40.078 1.00 50.53 445 GLU A O 1
ATOM 3407 N N . ARG A 1 446 ? -60.259 -3.538 38.182 1.00 42.44 446 ARG A N 1
ATOM 3408 C CA . ARG A 1 446 ? -59.769 -2.505 37.250 1.00 42.44 446 ARG A CA 1
ATOM 340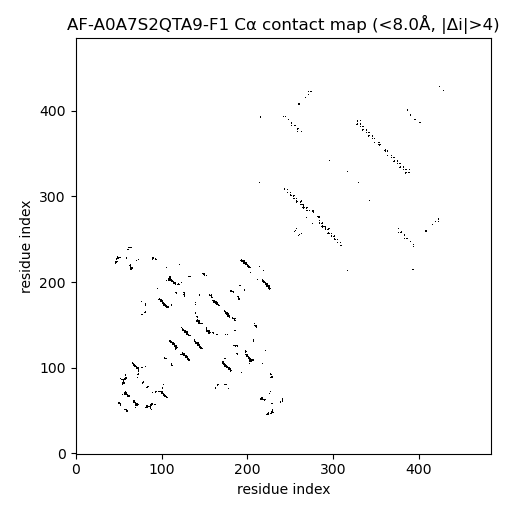9 C C . ARG A 1 446 ? -60.429 -2.650 35.874 1.00 42.44 446 ARG A C 1
ATOM 3411 O O . ARG A 1 446 ? -59.765 -2.860 34.866 1.00 42.44 446 ARG A O 1
ATOM 3418 N N . THR A 1 447 ? -61.750 -2.539 35.838 1.00 47.03 447 THR A N 1
ATOM 3419 C CA . THR A 1 447 ? -62.534 -2.340 34.610 1.00 47.03 447 THR A CA 1
ATOM 3420 C C . THR A 1 447 ? -63.130 -0.944 34.686 1.00 47.03 447 THR A C 1
ATOM 3422 O O . THR A 1 447 ? -64.040 -0.707 35.474 1.00 47.03 447 THR A O 1
ATOM 3425 N N . GLY A 1 448 ? -62.554 0.004 33.949 1.00 47.38 448 GLY A N 1
ATOM 3426 C CA . GLY A 1 448 ? -63.047 1.384 33.959 1.00 47.38 448 GLY A CA 1
ATOM 3427 C C . GLY A 1 448 ? -62.264 2.404 33.132 1.00 47.38 448 GLY A C 1
ATOM 3428 O O . GLY A 1 448 ? -62.611 3.576 33.173 1.00 47.38 448 GLY A O 1
ATOM 3429 N N . LEU A 1 449 ? -61.218 2.015 32.390 1.00 43.75 449 LEU A N 1
ATOM 3430 C CA . LEU A 1 449 ? -60.457 2.982 31.581 1.00 43.75 449 LEU A CA 1
ATOM 3431 C C . LEU A 1 449 ? -59.997 2.461 30.209 1.00 43.75 449 LEU A C 1
ATOM 3433 O O . LEU A 1 449 ? -59.092 3.040 29.620 1.00 43.75 449 LEU A O 1
ATOM 3437 N N . LEU A 1 450 ? -60.581 1.366 29.713 1.00 44.94 450 LEU A N 1
ATOM 3438 C CA . LEU A 1 450 ? -60.275 0.827 28.377 1.00 44.94 450 LEU A CA 1
ATOM 3439 C C . LEU A 1 450 ? -61.513 0.646 27.481 1.00 44.94 450 LEU A C 1
ATOM 3441 O O . LEU A 1 450 ? -61.351 0.418 26.288 1.00 44.94 450 LEU A O 1
ATOM 3445 N N . ASP A 1 451 ? -62.724 0.855 28.009 1.00 44.12 451 ASP A N 1
ATOM 3446 C CA . ASP A 1 451 ? -63.973 0.696 27.247 1.00 44.12 451 ASP A CA 1
ATOM 3447 C C . ASP A 1 451 ? -64.499 2.009 26.628 1.00 44.12 451 ASP A C 1
ATOM 3449 O O . ASP A 1 451 ? -65.525 1.997 25.963 1.00 44.12 451 ASP A O 1
ATOM 3453 N N . LEU A 1 452 ? -63.803 3.146 26.793 1.00 47.56 452 LEU A N 1
ATOM 3454 C CA . LEU A 1 452 ? -64.252 4.451 26.265 1.00 47.56 452 LEU A CA 1
ATOM 3455 C C . LEU A 1 452 ? -63.511 4.944 25.011 1.00 47.56 452 LEU A C 1
ATOM 3457 O O . LEU A 1 452 ? -63.940 5.923 24.409 1.00 47.56 452 LEU A O 1
ATOM 3461 N N . GLU A 1 453 ? -62.439 4.280 24.571 1.00 44.81 453 GLU A N 1
ATOM 3462 C CA . GLU A 1 453 ? -61.684 4.700 23.371 1.00 44.81 453 GLU A CA 1
ATOM 3463 C C . GLU A 1 453 ? -61.938 3.807 22.141 1.00 44.81 453 GLU A C 1
ATOM 3465 O O . GLU A 1 453 ? -61.518 4.133 21.034 1.00 44.81 453 GLU A O 1
ATOM 3470 N N . MET A 1 454 ? -62.694 2.716 22.309 1.00 39.59 454 MET A N 1
ATOM 3471 C CA . MET A 1 454 ? -63.030 1.743 21.256 1.00 39.59 454 MET A CA 1
ATOM 3472 C C . MET A 1 454 ? -64.482 1.832 20.743 1.00 39.59 454 MET A C 1
ATOM 3474 O O . MET A 1 454 ? -64.858 1.049 19.875 1.00 39.59 454 MET A O 1
ATOM 3478 N N . GLU A 1 455 ? -65.288 2.792 21.218 1.00 41.91 455 GLU A N 1
ATOM 3479 C CA . GLU A 1 455 ? -66.630 3.093 20.671 1.00 41.91 455 GLU A CA 1
ATOM 3480 C C . GLU A 1 455 ? -66.662 4.327 19.745 1.00 41.91 455 GLU A C 1
ATOM 3482 O O . GLU A 1 455 ? -67.658 4.567 19.067 1.00 41.91 455 GLU A O 1
ATOM 3487 N N . ALA A 1 456 ? -65.570 5.093 19.637 1.00 42.44 456 ALA A N 1
ATOM 3488 C CA . ALA A 1 456 ? -65.524 6.302 18.804 1.00 42.44 456 ALA A CA 1
ATOM 3489 C C . ALA A 1 456 ? -65.106 6.062 17.335 1.00 42.44 456 ALA A C 1
ATOM 3491 O O . ALA A 1 456 ? -65.067 7.009 16.553 1.00 42.44 456 ALA A O 1
ATOM 3492 N N . LEU A 1 457 ? -64.785 4.823 16.936 1.00 40.16 457 LEU A N 1
ATOM 3493 C CA . LEU A 1 457 ? -64.221 4.519 15.607 1.00 40.16 457 LEU A CA 1
ATOM 3494 C C . LEU A 1 457 ? -65.052 3.550 14.745 1.00 40.16 457 LEU A C 1
ATOM 3496 O O . LEU A 1 457 ? -64.582 3.129 13.690 1.00 40.16 457 LEU A O 1
ATOM 3500 N N . THR A 1 458 ? -66.285 3.210 15.133 1.00 41.19 458 THR A N 1
ATOM 3501 C CA . THR A 1 458 ? -67.097 2.199 14.417 1.00 41.19 458 THR A CA 1
ATOM 3502 C C . THR A 1 458 ? -68.496 2.642 13.972 1.00 41.19 458 THR A C 1
ATOM 3504 O O . THR A 1 458 ? -69.223 1.810 13.434 1.00 41.19 458 THR A O 1
ATOM 3507 N N . SER A 1 459 ? -68.885 3.922 14.083 1.00 40.12 459 SER A N 1
ATOM 3508 C CA . SER A 1 459 ? -70.239 4.373 13.687 1.00 40.12 459 SER A CA 1
ATOM 3509 C C . SER A 1 459 ? -70.358 5.210 12.400 1.00 40.12 459 SER A C 1
ATOM 3511 O O . SER A 1 459 ? -71.446 5.698 12.107 1.00 40.12 459 SER A O 1
ATOM 3513 N N . GLU A 1 460 ? -69.324 5.313 11.556 1.00 39.81 460 GLU A N 1
ATOM 3514 C CA . GLU A 1 460 ? -69.459 5.940 10.227 1.00 39.81 460 GLU A CA 1
ATOM 3515 C C . GLU A 1 460 ? -69.314 4.938 9.071 1.00 39.81 460 GLU A C 1
ATOM 3517 O O . GLU A 1 460 ? -68.260 4.868 8.439 1.00 39.81 460 GLU A O 1
ATOM 3522 N N . ARG A 1 461 ? -70.391 4.198 8.734 1.00 30.02 461 ARG A N 1
ATOM 3523 C CA . ARG A 1 461 ? -70.759 3.921 7.325 1.00 30.02 461 ARG A CA 1
ATOM 3524 C C . ARG A 1 461 ? -72.116 3.213 7.135 1.00 30.02 461 ARG A C 1
ATOM 3526 O O . ARG A 1 461 ? -72.299 2.108 7.625 1.00 30.02 461 ARG A O 1
ATOM 3533 N N . TRP A 1 462 ? -72.926 3.815 6.250 1.00 30.80 462 TRP A N 1
ATOM 3534 C CA . TRP A 1 462 ? -74.040 3.294 5.420 1.00 30.80 462 TRP A CA 1
ATOM 3535 C C . TRP A 1 462 ? -75.511 3.522 5.834 1.00 30.80 462 TRP A C 1
ATOM 3537 O O . TRP A 1 462 ? -75.979 3.011 6.843 1.00 30.80 462 TRP A O 1
ATOM 3547 N N . GLY A 1 463 ? -76.241 4.200 4.923 1.00 30.41 463 GLY A N 1
ATOM 3548 C CA . GLY A 1 463 ? -77.711 4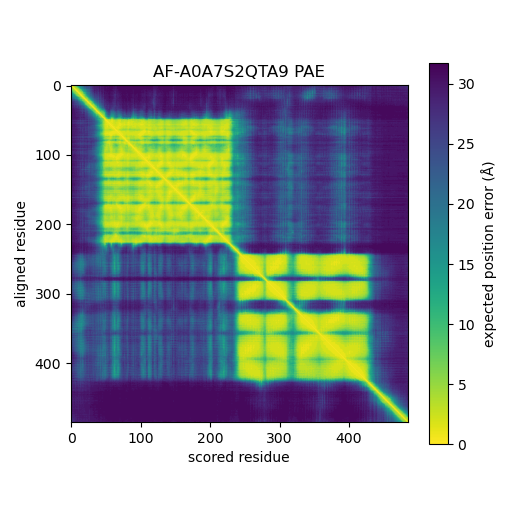.273 4.804 1.00 30.41 463 GLY A CA 1
ATOM 3549 C C . GLY A 1 463 ? -78.247 5.715 4.704 1.00 30.41 463 GLY A C 1
ATOM 3550 O O . GLY A 1 463 ? -78.613 6.279 5.722 1.00 30.41 463 GLY A O 1
ATOM 3551 N N . ASP A 1 464 ? -78.050 6.466 3.614 1.00 31.25 464 ASP A N 1
ATOM 3552 C CA . ASP A 1 464 ? -78.822 6.529 2.347 1.00 31.25 464 ASP A CA 1
ATOM 3553 C C . ASP A 1 464 ? -80.031 7.516 2.328 1.00 31.25 464 ASP A C 1
ATOM 3555 O O . ASP A 1 464 ? -80.902 7.496 3.192 1.00 31.25 464 ASP A O 1
ATOM 3559 N N . SER A 1 465 ? -80.077 8.323 1.253 1.00 31.94 465 SER A N 1
ATOM 3560 C CA . SER A 1 465 ? -81.197 9.061 0.614 1.00 31.94 465 SER A CA 1
ATOM 3561 C C . SER A 1 465 ? -81.851 10.350 1.209 1.00 31.94 465 SER A C 1
ATOM 3563 O O . SER A 1 465 ? -82.812 10.286 1.960 1.00 31.94 465 SER A O 1
ATOM 3565 N N . SER A 1 466 ? -81.362 11.521 0.732 1.00 31.92 466 SER A N 1
ATOM 3566 C CA . SER A 1 466 ? -82.014 12.736 0.122 1.00 31.92 466 SER A CA 1
ATOM 3567 C C . SER A 1 466 ? -83.368 13.348 0.615 1.00 31.92 466 SER A C 1
ATOM 3569 O O . SER A 1 466 ? -84.169 12.679 1.246 1.00 31.92 466 SER A O 1
ATOM 3571 N N . PRO A 1 467 ? -83.797 14.549 0.126 1.00 50.84 467 PRO A N 1
ATOM 3572 C CA . PRO A 1 467 ? -83.185 15.891 0.200 1.00 50.84 467 PRO A CA 1
ATOM 3573 C C . PRO A 1 467 ? -84.185 16.997 0.675 1.00 50.84 467 PRO A C 1
ATOM 3575 O O . PRO A 1 467 ? -85.395 16.868 0.507 1.00 50.84 467 PRO A O 1
ATOM 3578 N N . GLY A 1 468 ? -83.720 18.158 1.173 1.00 30.12 468 GLY A N 1
ATOM 3579 C CA . GLY A 1 468 ? -84.651 19.249 1.535 1.00 30.12 468 GLY A CA 1
ATOM 3580 C C . GLY A 1 468 ? -84.054 20.605 1.943 1.00 30.12 468 GLY A C 1
ATOM 3581 O O . GLY A 1 468 ? -83.795 20.848 3.109 1.00 30.12 468 GLY A O 1
ATOM 3582 N N . ARG A 1 469 ? -83.885 21.482 0.945 1.00 31.05 469 ARG A N 1
ATOM 3583 C CA . ARG A 1 469 ? -83.896 22.968 0.928 1.00 31.05 469 ARG A CA 1
ATOM 3584 C C . ARG A 1 469 ? -83.792 23.823 2.223 1.00 31.05 469 ARG A C 1
ATOM 3586 O O . ARG A 1 469 ? -84.690 23.849 3.052 1.00 31.05 469 ARG A O 1
ATOM 3593 N N . SER A 1 470 ? -82.891 24.811 2.090 1.00 32.50 470 SER A N 1
ATOM 3594 C CA . SER A 1 470 ? -83.045 26.268 2.345 1.00 32.50 470 SER A CA 1
ATOM 3595 C C . SER A 1 470 ? -82.767 26.856 3.740 1.00 32.50 470 SER A C 1
ATOM 3597 O O . SER A 1 470 ? -83.347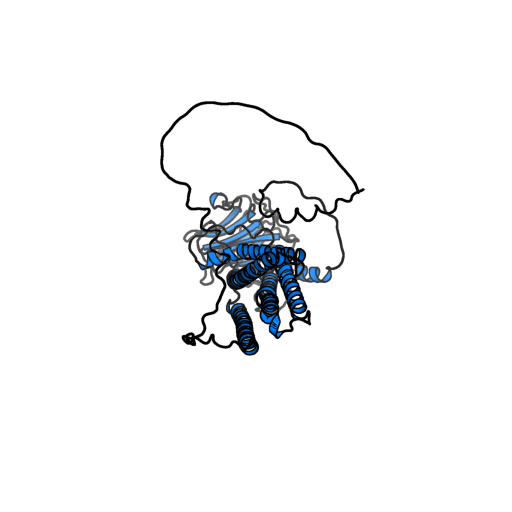 26.435 4.729 1.00 32.50 470 SER A O 1
ATOM 3599 N N . GLY A 1 471 ? -81.957 27.931 3.766 1.00 30.91 471 GLY A N 1
ATOM 3600 C CA . GLY A 1 471 ? -81.963 28.936 4.842 1.00 30.91 471 GLY A CA 1
ATOM 3601 C C . GLY A 1 471 ? -80.592 29.460 5.293 1.00 30.91 471 GLY A C 1
ATOM 3602 O O . GLY A 1 471 ? -79.985 28.917 6.202 1.00 30.91 471 GLY A O 1
ATOM 3603 N N . SER A 1 472 ? -80.130 30.554 4.687 1.00 31.62 472 SER A N 1
ATOM 3604 C CA . SER A 1 472 ? -79.080 31.473 5.189 1.00 31.62 472 SER A CA 1
ATOM 3605 C C . SER A 1 472 ? -79.738 32.559 6.085 1.00 31.62 472 SER A C 1
ATOM 3607 O O . SER A 1 472 ? -80.969 32.613 6.069 1.00 31.62 472 SER A O 1
ATOM 3609 N N . PRO A 1 473 ? -79.066 33.582 6.676 1.00 55.16 473 PRO A N 1
ATOM 3610 C CA . PRO A 1 473 ? -77.736 33.733 7.310 1.00 55.16 473 PRO A CA 1
ATOM 3611 C C . PRO A 1 473 ? -77.803 34.445 8.705 1.00 55.16 473 PRO A C 1
ATOM 3613 O O . PRO A 1 473 ? -78.861 34.892 9.134 1.00 55.16 473 PRO A O 1
ATOM 3616 N N . ARG A 1 474 ? -76.614 34.740 9.277 1.00 35.09 474 ARG A N 1
ATOM 3617 C CA . ARG A 1 474 ? -76.193 35.981 10.004 1.00 35.09 474 ARG A CA 1
ATOM 3618 C C . ARG A 1 474 ? -75.870 35.840 11.497 1.00 35.09 474 ARG A C 1
ATOM 3620 O O . ARG A 1 474 ? -76.663 35.326 12.270 1.00 35.09 474 ARG A O 1
ATOM 3627 N N . GLY A 1 475 ? -74.768 36.497 11.889 1.00 32.06 475 GLY A N 1
ATOM 3628 C CA . GLY A 1 475 ? -74.656 37.147 13.203 1.00 32.06 475 GLY A CA 1
ATOM 3629 C C . GLY A 1 475 ? -73.303 37.047 13.917 1.00 32.06 475 GLY A C 1
ATOM 3630 O O . GLY A 1 475 ? -73.150 36.249 14.828 1.00 32.06 475 GLY A O 1
ATOM 3631 N N . ARG A 1 476 ? -72.344 37.920 13.571 1.00 34.91 476 ARG A N 1
ATOM 3632 C CA . ARG A 1 476 ? -71.401 38.531 14.548 1.00 34.91 476 ARG A CA 1
ATOM 3633 C C . ARG A 1 476 ? -72.205 39.500 15.458 1.00 34.91 476 ARG A C 1
ATOM 3635 O O . ARG A 1 476 ? -73.285 39.875 14.997 1.00 34.91 476 ARG A O 1
ATOM 3642 N N . PRO A 1 477 ? -71.725 40.011 16.626 1.00 48.81 477 PRO A N 1
ATOM 3643 C CA . PRO A 1 477 ? -70.334 40.430 16.887 1.00 48.81 477 PRO A CA 1
ATOM 3644 C C . PRO A 1 477 ? -69.802 40.356 18.353 1.00 48.81 477 PRO A C 1
ATOM 3646 O O . PRO A 1 477 ? -70.492 39.982 19.292 1.00 48.81 477 PRO A O 1
ATOM 3649 N N . SER A 1 478 ? -68.555 40.842 18.481 1.00 34.53 478 SER A N 1
ATOM 3650 C CA . SER A 1 478 ? -67.975 41.695 19.549 1.00 34.53 478 SER A CA 1
ATOM 3651 C C . SER A 1 478 ? -67.486 41.126 20.895 1.00 34.53 478 SER A C 1
ATOM 3653 O O . SER A 1 478 ? -68.240 40.615 21.711 1.00 34.53 478 SER A O 1
ATOM 3655 N N . SER A 1 479 ? -66.188 41.379 21.119 1.00 38.91 479 SER A N 1
ATOM 3656 C CA . SER A 1 479 ? -65.410 41.447 22.373 1.00 38.91 479 SER A CA 1
ATOM 3657 C C . SER A 1 479 ? -65.938 42.523 23.356 1.00 38.91 479 SER A C 1
ATOM 3659 O O . SER A 1 479 ? -66.760 43.336 22.926 1.00 38.91 479 SER A O 1
ATOM 3661 N N . PRO A 1 480 ? -65.455 42.617 24.625 1.00 52.25 480 PRO A N 1
ATOM 3662 C CA . PRO A 1 480 ? -64.166 43.284 24.917 1.00 52.25 480 PRO A CA 1
ATOM 3663 C C . PRO A 1 480 ? -63.346 42.796 26.150 1.00 52.25 480 PRO A C 1
ATOM 3665 O O . PRO A 1 480 ? -63.859 42.212 27.094 1.00 52.25 480 PRO A O 1
ATOM 3668 N N . LEU A 1 481 ? -62.041 43.103 26.076 1.00 39.44 481 LEU A N 1
ATOM 3669 C CA . LEU A 1 481 ? -61.036 43.517 27.088 1.00 39.44 481 LEU A CA 1
ATOM 3670 C C . LEU A 1 481 ? -61.332 43.504 28.611 1.00 39.44 481 LEU A C 1
ATOM 3672 O O . LEU A 1 481 ? -62.275 44.146 29.053 1.00 39.44 481 LEU A O 1
ATOM 3676 N N . GLN A 1 482 ? -60.356 42.995 29.391 1.00 39.81 482 GLN A N 1
ATOM 3677 C CA . GLN A 1 482 ? -59.659 43.586 30.576 1.00 39.81 482 GLN A CA 1
ATOM 3678 C C . GLN A 1 482 ? -58.685 42.505 31.128 1.00 39.81 482 GLN A C 1
ATOM 3680 O O . GLN A 1 482 ? -59.103 41.366 31.266 1.00 39.81 482 GLN A O 1
ATOM 3685 N N . ALA A 1 483 ? -57.356 42.634 31.274 1.00 41.12 483 ALA A N 1
ATOM 3686 C CA . ALA A 1 483 ? -56.425 43.617 31.856 1.00 41.12 483 ALA A CA 1
ATOM 3687 C C . ALA A 1 483 ? -56.197 43.493 33.385 1.00 41.12 483 ALA A C 1
ATOM 3689 O O . ALA A 1 483 ? -57.143 43.590 34.157 1.00 41.12 483 ALA A O 1
ATOM 3690 N N . ARG A 1 484 ? -54.896 43.461 33.747 1.00 39.44 484 ARG A N 1
ATOM 3691 C CA . ARG A 1 484 ? -54.221 43.512 35.072 1.00 39.44 484 ARG A CA 1
ATOM 3692 C C . ARG A 1 484 ? -54.067 42.167 35.801 1.00 39.44 484 ARG A C 1
ATOM 3694 O O . ARG A 1 484 ? -55.006 41.390 35.841 1.00 39.44 484 ARG A O 1
ATOM 3701 N N . SER A 1 485 ? -52.911 41.834 36.380 1.00 45.25 485 SER A N 1
ATOM 3702 C CA . SER A 1 485 ? -51.692 42.597 36.733 1.00 45.25 485 SER A CA 1
ATOM 3703 C C . SER A 1 485 ? -50.461 41.704 36.691 1.00 45.25 485 SER A C 1
ATOM 3705 O O . SER A 1 485 ? -50.625 40.532 37.100 1.00 45.25 485 SER A O 1
#

Nearest PDB structures (foldseek):
  1pl3-assembly2_B  TM=5.925E-01  e=4.248E-04  Phanerodontia chrysosporium
  9brq-assembly1_m  TM=3.604E-01  e=4.669E+00  Mus musculus
  6n63-assembly1_A-2  TM=3.348E-01  e=6.100E+00  Bacillus thermotolerans
  3mxl-assembly1_A  TM=3.043E-01  e=3.211E+00  Micromonospora sp. ATCC 39149